Protein 2VLD (pdb70)

Nearest PDB structures (foldseek):
  2vld-assembly1_B  TM=9.983E-01  e=2.803E-45  Pyrococcus abyssi
  5gkh-assembly1_B  TM=4.984E-01  e=5.100E-33  Thermococcus kodakarensis KOD1
  5gkj-assembly1_B  TM=5.461E-01  e=3.350E-30  Thermococcus kodakarensis KOD1
  5gkj-assembly1_A  TM=5.562E-01  e=1.029E-27  Thermococcus kodakarensis KOD1
  1xmx-assembly1_A  TM=6.144E-01  e=3.968E-02  Vibrio cholerae

InterPro domains:
  IPR002793 Endonuclease NucS [MF_00722] (28-238)
  IPR002793 Endonuclease NucS [PTHR38814] (8-244)
  IPR002793 Endonuclease NucS [cd22341] (12-234)
  IPR011856 tRNA endonuclease-like domain superfamily [G3DSA:3.40.1350.10] (121-233)
  IPR048301 Endonuclease NucS, C-terminal domain [PF01939] (126-244)
  IPR048302 Endonuclease NucS, N-terminal PH-like domain [PF21003] (28-120)
  IPR049173 Endonuclease NucS, N-terminal domain superfamily [G3DSA:2.70.180.20] (1-120)

B-factor: mean 67.43, std 13.2, range [32.31, 107.91]

GO terms:
  GO:0005515 protein binding (F, IPI)
  GO:0042802 identical protein binding (F, IPI)

Organism: Pyrococcus abyssi (strain GE5 / 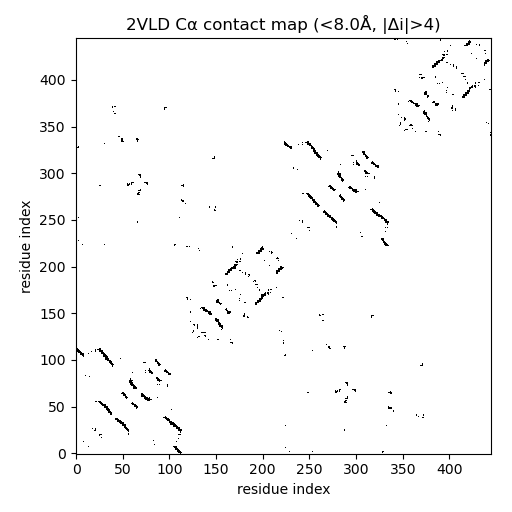Orsay) (NCBI:txid272844)

Secondary structure (DSSP, 8-state):
--EEEESS--HHHHHHHHHHHHHHTPEEEEEEEEEEEEESSSEEEEEEEEEEEEE-TTS-EEEE-SS-SS-SEEE-TT-B---SSB--EE-SSS-EEEEEEEEEEEEEEEE-PPPPP------HHHHH-GGGT-TT-B---SSEEETTEEE---B-TTS-EEEEEE-SS-B-HHHHH--HHHHHHHHHH-S-EEEEEEES-B-HHHHHHHHHHT-EEEE----/-EEEESS--HHHHHHHHHHHHHHTPEEEEEEEEEEEEESSSEEEEEEEEEEEEE-TTS-EEEE-SS-SS-SEEE-TT-B---SSB--EE-SSS-EEEEEEEEEEEEEEEE-PPPPP------HHHHH-GGGT-TT-B---SSEEETTEEE---B-TTS-EEEEEE-SS-B-HHHHH--HHHHHHHHHH-S-EEEEEEES-B-HHHHHHHHHHT-EEEE----

CATH classification: 2.70.180.20 (+1 more: 3.40.1350.10)

Structure (mmCIF, N/CA/C/O backbone):
data_2VLD
#
_entry.id   2VLD
#
_cell.length_a   78.966
_cell.length_b   100.688
_cell.length_c   157.686
_cell.angle_alpha   90.00
_cell.angle_beta   90.00
_cell.angle_gamma   90.00
#
_symmetry.space_group_name_H-M   'C 2 2 21'
#
loop_
_entity.id
_entity.type
_entity.pdbx_description
1 polymer 'Endonuclease NucS'
2 water water
#
loop_
_atom_site.group_PDB
_atom_site.id
_atom_site.type_symbol
_atom_site.label_atom_id
_atom_site.label_alt_id
_atom_site.label_comp_id
_atom_site.label_asym_id
_atom_site.label_entity_id
_atom_site.label_seq_id
_atom_site.pdbx_PDB_ins_code
_atom_site.Cartn_x
_atom_site.Cartn_y
_atom_site.Cartn_z
_atom_site.occupancy
_atom_site.B_iso_or_equiv
_atom_site.auth_seq_id
_atom_site.auth_comp_id
_atom_site.auth_asym_id
_atom_site.auth_atom_id
_atom_site.pdbx_PDB_model_num
ATOM 9 N N . ARG A 1 2 ? 31.036 52.833 38.297 1.00 96.15 2 ARG A N 1
ATOM 10 C CA . ARG A 1 2 ? 31.189 54.006 39.164 1.00 93.45 2 ARG A CA 1
ATOM 11 C C . ARG A 1 2 ? 31.007 53.608 40.632 1.00 90.40 2 ARG A C 1
ATOM 12 O O . ARG A 1 2 ? 31.722 52.717 41.109 1.00 90.56 2 ARG A O 1
ATOM 20 N N . LYS A 1 3 ? 30.071 54.229 41.346 1.00 85.89 3 LYS A N 1
ATOM 21 C CA . LYS A 1 3 ? 29.952 53.954 42.782 1.00 82.86 3 LYS A CA 1
ATOM 22 C C . LYS A 1 3 ? 28.957 52.853 43.137 1.00 81.43 3 LYS A C 1
ATOM 23 O O . LYS A 1 3 ? 29.001 52.302 44.232 1.00 81.29 3 LYS A O 1
ATOM 29 N N . VAL A 1 4 ? 28.083 52.516 42.200 1.00 79.75 4 VAL A N 1
ATOM 30 C CA . VAL A 1 4 ? 27.115 51.451 42.408 1.00 78.36 4 VAL A CA 1
ATOM 31 C C . VAL A 1 4 ? 27.236 50.394 41.313 1.00 77.96 4 VAL A C 1
ATOM 32 O O . VAL A 1 4 ? 27.186 50.711 40.127 1.00 77.90 4 VAL A O 1
ATOM 36 N N . ILE A 1 5 ? 27.419 49.142 41.714 1.00 77.48 5 ILE A N 1
ATOM 37 C CA . ILE A 1 5 ? 27.362 48.029 40.774 1.00 77.16 5 ILE A CA 1
ATOM 38 C C . ILE A 1 5 ? 26.227 47.106 41.184 1.00 77.64 5 ILE A C 1
ATOM 39 O O . ILE A 1 5 ? 26.108 46.738 42.348 1.00 77.73 5 ILE A O 1
ATOM 44 N N . ILE A 1 6 ? 25.388 46.753 40.222 1.00 78.40 6 ILE A N 1
ATOM 45 C CA . ILE A 1 6 ? 24.224 45.928 40.478 1.00 79.52 6 ILE A CA 1
ATOM 46 C C . ILE A 1 6 ? 24.213 44.704 39.572 1.00 80.87 6 ILE A C 1
ATOM 47 O O . ILE A 1 6 ? 24.657 44.766 38.423 1.00 80.95 6 ILE A O 1
ATOM 52 N N . LYS A 1 7 ? 23.714 43.592 40.107 1.00 82.53 7 LYS A N 1
ATOM 53 C CA . LYS A 1 7 ? 23.364 42.439 39.299 1.00 84.30 7 LYS A CA 1
ATOM 54 C C . LYS A 1 7 ? 21.928 42.070 39.670 1.00 85.21 7 LYS A C 1
ATOM 55 O O . LYS A 1 7 ? 21.682 41.592 40.780 1.00 85.12 7 LYS A O 1
ATOM 61 N N . GLU A 1 8 ? 20.984 42.318 38.749 1.00 86.49 8 GLU A N 1
ATOM 62 C CA . GLU A 1 8 ? 19.538 42.185 39.041 1.00 87.88 8 GLU A CA 1
ATOM 63 C C . GLU A 1 8 ? 19.106 40.736 39.270 1.00 87.38 8 GLU A C 1
ATOM 64 O O . GLU A 1 8 ? 17.935 40.449 39.535 1.00 87.72 8 GLU A O 1
ATOM 70 N N . ASN A 1 9 ? 20.073 39.839 39.138 1.00 86.97 9 ASN A N 1
ATOM 71 C CA . ASN A 1 9 ? 20.018 38.488 39.669 1.00 86.51 9 ASN A CA 1
ATOM 72 C C . ASN A 1 9 ? 21.443 37.984 39.541 1.00 86.12 9 ASN A C 1
ATOM 73 O O . ASN A 1 9 ? 22.063 38.176 38.495 1.00 86.37 9 ASN A O 1
ATOM 78 N N . PRO A 1 10 ? 22.018 37.457 40.628 1.00 85.55 10 PRO A N 1
ATOM 79 C CA . PRO A 1 10 ? 23.312 36.798 40.556 1.00 85.36 10 PRO A CA 1
ATOM 80 C C . PRO A 1 10 ? 23.293 35.270 40.715 1.00 85.48 10 PRO A C 1
ATOM 81 O O . PRO A 1 10 ? 22.474 34.722 41.456 1.00 85.25 10 PRO A O 1
ATOM 85 N N . SER A 1 11 ? 24.198 34.595 40.016 1.00 85.95 11 SER A N 1
ATOM 86 C CA . SER A 1 11 ? 24.470 33.194 40.290 1.00 86.56 11 SER A CA 1
ATOM 87 C C . SER A 1 11 ? 25.639 33.147 41.269 1.00 87.07 11 SER A C 1
ATOM 88 O O . SER A 1 11 ? 26.185 34.192 41.629 1.00 86.97 11 SER A O 1
ATOM 91 N N . GLU A 1 12 ? 26.020 31.941 41.689 1.00 87.84 12 GLU A N 1
ATOM 92 C CA . GLU A 1 12 ? 27.139 31.737 42.620 1.00 89.07 12 GLU A CA 1
ATOM 93 C C . GLU A 1 12 ? 28.463 32.261 42.072 1.00 88.67 12 GLU A C 1
ATOM 94 O O . GLU A 1 12 ? 29.255 32.848 42.808 1.00 88.87 12 GLU A O 1
ATOM 100 N N . GLU A 1 13 ? 28.701 32.034 40.782 1.00 88.62 13 GLU A N 1
ATOM 101 C CA . GLU A 1 13 ? 29.831 32.646 40.093 1.00 88.49 13 GLU A CA 1
ATOM 102 C C . GLU A 1 13 ? 29.857 34.154 40.365 1.00 87.56 13 GLU A C 1
ATOM 103 O O . GLU A 1 13 ? 30.872 34.691 40.815 1.00 87.47 13 GLU A O 1
ATOM 109 N N . GLU A 1 14 ? 28.725 34.814 40.113 1.00 86.44 14 GLU A N 1
ATOM 110 C CA . GLU A 1 14 ? 28.590 36.263 40.274 1.00 85.40 14 GLU A CA 1
ATOM 111 C C . GLU A 1 14 ? 28.869 36.755 41.697 1.00 84.21 14 GLU A C 1
ATOM 112 O O . GLU A 1 14 ? 29.717 37.627 41.896 1.00 84.27 14 GLU A O 1
ATOM 118 N N . ILE A 1 15 ? 28.152 36.201 42.674 1.00 82.61 15 ILE A N 1
ATOM 119 C CA . ILE A 1 15 ? 28.289 36.613 44.069 1.00 80.79 15 ILE A CA 1
ATOM 120 C C . ILE A 1 15 ? 29.748 36.628 44.512 1.00 81.13 15 ILE A C 1
ATOM 121 O O . ILE A 1 15 ? 30.216 37.637 45.032 1.00 80.92 15 ILE A O 1
ATOM 126 N N . LYS A 1 16 ? 30.466 35.531 44.285 1.00 81.44 16 LYS A N 1
ATOM 127 C CA . LYS A 1 16 ? 31.878 35.463 44.657 1.00 82.29 16 LYS A CA 1
ATOM 128 C C . LYS A 1 16 ? 32.685 36.571 43.979 1.00 82.30 16 LYS A C 1
ATOM 129 O O . LYS A 1 16 ? 33.509 37.212 44.625 1.00 82.32 16 LYS A O 1
ATOM 135 N N . GLU A 1 17 ? 32.436 36.806 42.691 1.00 82.53 17 GLU A N 1
ATOM 136 C CA . GLU A 1 17 ? 33.089 37.902 41.975 1.00 83.16 17 GLU A CA 1
ATOM 137 C C . GLU A 1 17 ? 32.819 39.216 42.689 1.00 81.55 17 GLU A C 1
ATOM 138 O O . GLU A 1 17 ? 33.735 39.995 42.952 1.00 81.56 17 GLU A O 1
ATOM 144 N N . LEU A 1 18 ? 31.552 39.433 43.020 1.00 80.21 18 LEU A N 1
ATOM 145 C CA . LEU A 1 18 ? 31.102 40.682 43.611 1.00 78.76 18 LEU A CA 1
ATOM 146 C C . LEU A 1 18 ? 31.600 40.904 45.041 1.00 78.35 18 LEU A C 1
ATOM 147 O O . LEU A 1 18 ? 31.942 42.024 45.408 1.00 77.99 18 LEU A O 1
ATOM 152 N N . LEU A 1 19 ? 31.654 39.840 45.835 1.00 78.16 19 LEU A N 1
ATOM 153 C CA . LEU A 1 19 ? 32.189 39.932 47.189 1.00 78.19 19 LEU A CA 1
ATOM 154 C C . LEU A 1 19 ? 33.668 40.301 47.165 1.00 78.96 19 LEU A C 1
ATOM 155 O O . LEU A 1 19 ? 34.092 41.216 47.875 1.00 78.91 19 LEU A O 1
ATOM 160 N N . ASP A 1 20 ? 34.438 39.587 46.339 1.00 80.00 20 ASP A N 1
ATOM 161 C CA . ASP A 1 20 ? 35.867 39.867 46.127 1.00 80.89 20 ASP A CA 1
ATOM 162 C C . ASP A 1 20 ? 36.063 41.274 45.578 1.00 80.81 20 ASP A C 1
ATOM 163 O O . ASP A 1 20 ? 36.943 42.004 46.028 1.00 80.79 20 ASP A O 1
ATOM 168 N N . LEU A 1 21 ? 35.233 41.644 44.607 1.00 80.87 21 LEU A N 1
ATOM 169 C CA . LEU A 1 21 ? 35.252 42.984 44.056 1.00 81.16 21 LEU A CA 1
ATOM 170 C C . LEU A 1 21 ? 35.121 43.974 45.208 1.00 81.09 21 LEU A C 1
ATOM 171 O O . LEU A 1 21 ? 35.894 44.927 45.316 1.00 81.11 21 LEU A O 1
ATOM 176 N N . ALA A 1 22 ? 34.156 43.714 46.083 1.00 81.03 22 ALA A N 1
ATOM 177 C CA . ALA A 1 22 ? 33.908 44.569 47.230 1.00 81.16 22 ALA A CA 1
ATOM 178 C C . ALA A 1 22 ? 35.055 44.561 48.236 1.00 81.36 22 ALA A C 1
ATOM 179 O O . ALA A 1 22 ? 35.408 45.613 48.764 1.00 81.17 22 ALA A O 1
ATOM 181 N N . GLU A 1 23 ? 35.629 43.389 48.505 1.00 81.73 23 GLU A N 1
ATOM 182 C CA . GLU A 1 23 ? 36.761 43.305 49.431 1.00 82.56 23 GLU A CA 1
ATOM 183 C C . GLU A 1 23 ? 37.942 44.082 48.867 1.00 82.37 23 GLU A C 1
ATOM 184 O O . GLU A 1 23 ? 38.617 44.809 49.595 1.00 82.47 23 GLU A O 1
ATOM 190 N N . LYS A 1 24 ? 38.162 43.932 47.562 1.00 82.37 24 LYS A N 1
ATOM 191 C CA . LYS A 1 24 ? 39.270 44.570 46.864 1.00 82.25 24 LYS A CA 1
ATOM 192 C C . LYS A 1 24 ? 39.195 46.082 47.031 1.00 81.26 24 LYS A C 1
ATOM 193 O O . LYS A 1 24 ? 40.132 46.718 47.517 1.00 81.15 24 LYS A O 1
ATOM 199 N N . HIS A 1 25 ? 38.060 46.648 46.647 1.00 80.03 25 HIS A N 1
ATOM 200 C CA . HIS A 1 25 ? 37.929 48.090 46.599 1.00 79.00 25 HIS A CA 1
ATOM 201 C C . HIS A 1 25 ? 37.395 48.688 47.904 1.00 77.13 25 HIS A C 1
ATOM 202 O O . HIS A 1 25 ? 37.327 49.906 48.058 1.00 76.95 25 HIS A O 1
ATOM 209 N N . GLY A 1 26 ? 37.047 47.822 48.853 1.00 74.99 26 GLY A N 1
ATOM 210 C CA . GLY A 1 26 ? 36.540 48.256 50.149 1.00 71.86 26 GLY A CA 1
ATOM 211 C C . GLY A 1 26 ? 35.135 48.828 50.076 1.00 69.53 26 GLY A C 1
ATOM 212 O O . GLY A 1 26 ? 34.843 49.850 50.693 1.00 69.30 26 GLY A O 1
ATOM 213 N N . GLY A 1 27 ? 34.263 48.173 49.319 1.00 67.31 27 GLY A N 1
ATOM 214 C CA . GLY A 1 27 ? 32.880 48.621 49.194 1.00 64.71 27 GLY A CA 1
ATOM 215 C C . GLY A 1 27 ? 31.927 47.924 50.145 1.00 62.77 27 GLY A C 1
ATOM 216 O O . GLY A 1 27 ? 32.300 46.973 50.835 1.00 62.63 27 GLY A O 1
ATOM 217 N N . VAL A 1 28 ? 30.691 48.417 50.182 1.00 61.02 28 VAL A N 1
ATOM 218 C CA . VAL A 1 28 ? 29.618 47.832 50.989 1.00 58.64 28 VAL A CA 1
ATOM 219 C C . VAL A 1 28 ? 28.781 46.931 50.090 1.00 58.05 28 VAL A C 1
ATOM 220 O O . VAL A 1 28 ? 28.355 47.356 49.003 1.00 57.87 28 VAL A O 1
ATOM 224 N N . VAL A 1 29 ? 28.568 45.688 50.541 1.00 56.77 29 VAL A N 1
ATOM 225 C CA . VAL A 1 29 ? 27.664 44.744 49.869 1.00 55.58 29 VAL A CA 1
ATOM 226 C C . VAL A 1 29 ? 26.275 44.817 50.494 1.00 55.09 29 VAL A C 1
ATOM 227 O O . VAL A 1 29 ? 26.143 44.736 51.716 1.00 54.99 29 VAL A O 1
ATOM 231 N N . THR A 1 30 ? 25.251 44.985 49.660 1.00 54.56 30 THR A N 1
ATOM 232 C CA . THR A 1 30 ? 23.864 44.905 50.115 1.00 53.87 30 THR A CA 1
ATOM 233 C C . THR A 1 30 ? 23.119 43.890 49.255 1.00 54.33 30 THR A C 1
ATOM 234 O O . THR A 1 30 ? 22.945 44.093 48.048 1.00 54.81 30 THR A O 1
ATOM 238 N N . ILE A 1 31 ? 22.682 42.798 49.875 1.00 54.15 31 ILE A N 1
ATOM 239 C CA . ILE A 1 31 ? 21.961 41.764 49.167 1.00 53.79 31 ILE A CA 1
ATOM 240 C C . ILE A 1 31 ? 20.488 41.823 49.556 1.00 54.45 31 ILE A C 1
ATOM 241 O O . ILE A 1 31 ? 20.139 41.935 50.736 1.00 54.76 31 ILE A O 1
ATOM 246 N N . PHE A 1 32 ? 19.625 41.772 48.553 1.00 54.98 32 PHE A N 1
ATOM 247 C CA . PHE A 1 32 ? 18.210 41.514 48.762 1.00 55.34 32 PHE A CA 1
ATOM 248 C C . PHE A 1 32 ? 17.973 40.068 48.355 1.00 55.66 32 PHE A C 1
ATOM 249 O O . PHE A 1 32 ? 18.280 39.677 47.224 1.00 55.33 32 PHE A O 1
ATOM 257 N N . ALA A 1 33 ? 17.446 39.271 49.278 1.00 56.21 33 ALA A N 1
ATOM 258 C CA . ALA A 1 33 ? 17.338 37.831 49.052 1.00 57.06 33 ALA A CA 1
ATOM 259 C C . ALA A 1 33 ? 16.307 37.152 49.929 1.00 57.74 33 ALA A C 1
ATOM 260 O O . ALA A 1 33 ? 16.148 37.492 51.101 1.00 57.72 33 ALA A O 1
ATOM 262 N N . ARG A 1 34 ? 15.604 36.184 49.343 1.00 58.88 34 ARG A N 1
ATOM 263 C CA . ARG A 1 34 ? 14.876 35.192 50.124 1.00 59.97 34 ARG A CA 1
ATOM 264 C C . ARG A 1 34 ? 15.956 34.245 50.598 1.00 59.08 34 ARG A C 1
ATOM 265 O O . ARG A 1 34 ? 16.860 33.879 49.837 1.00 59.36 34 ARG A O 1
ATOM 273 N N . CYS A 1 35 ? 15.888 33.883 51.869 1.00 58.40 35 CYS A N 1
ATOM 274 C CA . CYS A 1 35 ? 16.990 33.199 52.517 1.00 57.60 35 CYS A CA 1
ATOM 275 C C . CYS A 1 35 ? 16.482 32.651 53.808 1.00 57.10 35 CYS A C 1
ATOM 276 O O . CYS A 1 35 ? 15.329 32.880 54.173 1.00 56.75 35 CYS A O 1
ATOM 279 N N . LYS A 1 36 ? 17.346 31.929 54.506 1.00 56.66 36 LYS A N 1
ATOM 280 C CA . LYS A 1 36 ? 17.119 31.684 55.918 1.00 56.65 36 LYS A CA 1
ATOM 281 C C . LYS A 1 36 ? 18.383 31.949 56.717 1.00 55.42 36 LYS A C 1
ATOM 282 O O . LYS A 1 36 ? 19.467 32.106 56.147 1.00 55.98 36 LYS A O 1
ATOM 288 N N . VAL A 1 37 ? 18.221 32.065 58.030 1.00 53.72 37 VAL A N 1
ATOM 289 C CA . VAL A 1 37 ? 19.296 32.526 58.888 1.00 52.07 37 VAL A CA 1
ATOM 290 C C . VAL A 1 37 ? 19.522 31.493 59.962 1.00 51.87 37 VAL A C 1
ATOM 291 O O . VAL A 1 37 ? 18.563 30.975 60.539 1.00 51.61 37 VAL A O 1
ATOM 295 N N . HIS A 1 38 ? 20.793 31.210 60.210 1.00 51.52 38 HIS A N 1
ATOM 296 C CA . HIS A 1 38 ? 21.216 30.299 61.253 1.00 52.05 38 HIS A CA 1
ATOM 297 C C . HIS A 1 38 ? 22.269 31.010 62.087 1.00 52.53 38 HIS A C 1
ATOM 298 O O . HIS A 1 38 ? 23.234 31.560 61.534 1.00 52.93 38 HIS A O 1
ATOM 305 N N . TYR A 1 39 ? 22.082 30.986 63.405 1.00 52.69 39 TYR A N 1
ATOM 306 C CA . TYR A 1 39 ? 22.987 31.633 64.327 1.00 52.92 39 TYR A CA 1
ATOM 307 C C . TYR A 1 39 ? 23.460 30.646 65.363 1.00 54.28 39 TYR A C 1
ATOM 308 O O . TYR A 1 39 ? 22.680 29.848 65.878 1.00 54.17 39 TYR A O 1
ATOM 317 N N . GLU A 1 40 ? 24.748 30.714 65.661 1.00 56.20 40 GLU A N 1
ATOM 318 C CA . GLU A 1 40 ? 25.335 30.005 66.775 1.00 58.48 40 GLU A CA 1
ATOM 319 C C . GLU A 1 40 ? 26.238 30.993 67.495 1.00 60.34 40 GLU A C 1
ATOM 320 O O . GLU A 1 40 ? 27.211 31.478 66.918 1.00 60.81 40 GLU A O 1
ATOM 326 N N . GLY A 1 41 ? 25.919 31.291 68.749 1.00 62.49 41 GLY A N 1
ATOM 327 C CA . GLY A 1 41 ? 26.730 32.195 69.558 1.00 65.50 41 GLY A CA 1
ATOM 328 C C . GLY A 1 41 ? 26.704 31.696 70.976 1.00 67.65 41 GLY A C 1
ATOM 329 O O . GLY A 1 41 ? 27.283 30.649 71.273 1.00 68.18 41 GLY A O 1
ATOM 330 N N . ARG A 1 42 ? 26.030 32.425 71.861 1.00 69.47 42 ARG A N 1
ATOM 331 C CA . ARG A 1 42 ? 25.809 31.892 73.198 1.00 71.07 42 ARG A CA 1
ATOM 332 C C . ARG A 1 42 ? 24.849 30.703 73.108 1.00 70.42 42 ARG A C 1
ATOM 333 O O . ARG A 1 42 ? 25.081 29.649 73.734 1.00 70.84 42 ARG A O 1
ATOM 341 N N . ALA A 1 43 ? 23.789 30.885 72.315 1.00 69.24 43 ALA A N 1
ATOM 342 C CA . ALA A 1 43 ? 22.834 29.820 72.017 1.00 67.69 43 ALA A CA 1
ATOM 343 C C . ALA A 1 43 ? 22.655 29.644 70.509 1.00 66.32 43 ALA A C 1
ATOM 344 O O . ALA A 1 43 ? 23.340 30.288 69.720 1.00 66.25 43 ALA A O 1
ATOM 346 N N . LYS A 1 44 ? 21.715 28.788 70.126 1.00 64.54 44 LYS A N 1
ATOM 347 C CA . LYS A 1 44 ? 21.593 28.322 68.761 1.00 62.94 44 LYS A CA 1
ATOM 348 C C . LYS A 1 44 ? 20.176 28.565 68.247 1.00 62.43 44 LYS A C 1
ATOM 349 O O . LYS A 1 44 ? 19.216 27.993 68.750 1.00 62.18 44 LYS A O 1
ATOM 355 N N . SER A 1 45 ? 20.050 29.417 67.239 1.00 62.20 45 SER A N 1
ATOM 356 C CA . SER A 1 45 ? 18.746 29.717 66.667 1.00 62.26 45 SER A CA 1
ATOM 357 C C . SER A 1 45 ? 18.776 29.726 65.143 1.00 62.77 45 SER A C 1
ATOM 358 O O . SER A 1 45 ? 19.858 29.736 64.523 1.00 62.07 45 SER A O 1
ATOM 361 N N . GLU A 1 46 ? 17.574 29.710 64.565 1.00 63.60 46 GLU A N 1
ATOM 362 C CA . GLU A 1 46 ? 17.366 29.870 63.133 1.00 65.78 46 GLU A CA 1
ATOM 363 C C . GLU A 1 46 ? 16.129 30.710 62.853 1.00 64.13 46 GLU A C 1
ATOM 364 O O . GLU A 1 46 ? 15.275 30.879 63.717 1.00 64.06 46 GLU A O 1
ATOM 370 N N . LEU A 1 47 ? 16.048 31.256 61.651 1.00 63.52 47 LEU A N 1
ATOM 371 C CA . LEU A 1 47 ? 14.817 31.883 61.203 1.00 62.90 47 LEU A CA 1
ATOM 372 C C . LEU A 1 47 ? 14.495 31.276 59.857 1.00 63.43 47 LEU A C 1
ATOM 373 O O . LEU A 1 47 ? 15.404 31.056 59.052 1.00 63.14 47 LEU A O 1
ATOM 378 N N . GLY A 1 48 ? 13.210 31.006 59.625 1.00 64.04 48 GLY A N 1
ATOM 379 C CA . GLY A 1 48 ? 12.747 30.358 58.398 1.00 65.20 48 GLY A CA 1
ATOM 380 C C . GLY A 1 48 ? 12.960 31.199 57.153 1.00 66.20 48 GLY A C 1
ATOM 381 O O . GLY A 1 48 ? 13.542 32.292 57.212 1.00 66.13 48 GLY A O 1
ATOM 382 N N . GLU A 1 49 ? 12.488 30.696 56.016 1.00 66.95 49 GLU A N 1
ATOM 383 C CA . GLU A 1 49 ? 12.658 31.434 54.776 1.00 68.53 49 GLU A CA 1
ATOM 384 C C . GLU A 1 49 ? 11.838 32.723 54.766 1.00 66.85 49 GLU A C 1
ATOM 385 O O . GLU A 1 49 ? 10.713 32.760 55.260 1.00 67.02 49 GLU A O 1
ATOM 391 N N . GLY A 1 50 ? 12.426 33.783 54.230 1.00 65.57 50 GLY A N 1
ATOM 392 C CA . GLY A 1 50 ? 11.764 35.071 54.178 1.00 63.95 50 GLY A CA 1
ATOM 393 C C . GLY A 1 50 ? 12.613 36.074 53.442 1.00 62.82 50 GLY A C 1
ATOM 394 O O . GLY A 1 50 ? 13.788 35.826 53.173 1.00 62.93 50 GLY A O 1
ATOM 395 N N . ASP A 1 51 ? 12.025 37.217 53.114 1.00 61.59 51 ASP A N 1
ATOM 396 C CA . ASP A 1 51 ? 12.761 38.248 52.392 1.00 60.43 51 ASP A CA 1
ATOM 397 C C . ASP A 1 51 ? 13.525 39.159 53.364 1.00 58.58 51 ASP A C 1
ATOM 398 O O . ASP A 1 51 ? 12.946 39.737 54.287 1.00 58.45 51 ASP A O 1
ATOM 403 N N . ARG A 1 52 ? 14.831 39.262 53.157 1.00 56.13 52 ARG A N 1
ATOM 404 C CA . ARG A 1 52 ? 15.690 40.014 54.051 1.00 53.86 52 ARG A CA 1
ATOM 405 C C . ARG A 1 52 ? 16.688 40.862 53.270 1.00 52.90 52 ARG A C 1
ATOM 406 O O . ARG A 1 52 ? 16.933 40.608 52.084 1.00 52.60 52 ARG A O 1
ATOM 414 N N . ILE A 1 53 ? 17.229 41.880 53.937 1.00 51.40 53 ILE A N 1
ATOM 415 C CA . ILE A 1 53 ? 18.276 42.728 53.384 1.00 50.29 53 ILE A CA 1
ATOM 416 C C . ILE A 1 53 ? 19.518 42.510 54.233 1.00 50.20 53 ILE A C 1
ATOM 417 O O . ILE A 1 53 ? 19.441 42.571 55.465 1.00 50.34 53 ILE A O 1
ATOM 422 N N . ILE A 1 54 ? 20.645 42.260 53.580 1.00 49.41 54 ILE A N 1
ATOM 423 C CA . ILE A 1 54 ? 21.861 41.866 54.262 1.00 49.25 54 ILE A CA 1
ATOM 424 C C . ILE A 1 54 ? 22.968 42.842 53.879 1.00 49.83 54 ILE A C 1
ATOM 425 O O . ILE A 1 54 ? 23.266 43.008 52.680 1.00 50.10 54 ILE A O 1
ATOM 430 N N . ILE A 1 55 ? 23.593 43.460 54.884 1.00 49.80 55 ILE A N 1
ATOM 431 C CA . ILE A 1 55 ? 24.576 44.513 54.664 1.00 49.71 55 ILE A CA 1
ATOM 432 C C . ILE A 1 55 ? 25.939 44.072 55.198 1.00 50.48 55 ILE A C 1
ATOM 433 O O . ILE A 1 55 ? 26.066 43.688 56.358 1.00 51.11 55 ILE A O 1
ATOM 438 N N . ILE A 1 56 ? 26.947 44.101 54.339 1.00 50.70 56 ILE A N 1
ATOM 439 C CA . ILE A 1 56 ? 28.272 43.671 54.719 1.00 51.00 56 ILE A CA 1
ATOM 440 C C . ILE A 1 56 ? 29.192 44.857 54.493 1.00 52.27 56 ILE A C 1
ATOM 441 O O . ILE A 1 56 ? 29.344 45.346 53.369 1.00 52.40 56 ILE A O 1
ATOM 446 N N . LYS A 1 57 ? 29.790 45.335 55.571 1.00 53.36 57 LYS A N 1
ATOM 447 C CA . LYS A 1 57 ? 30.654 46.494 55.495 1.00 54.37 57 LYS A CA 1
ATOM 448 C C . LYS A 1 57 ? 32.099 46.061 55.484 1.00 55.82 57 LYS A C 1
ATOM 449 O O . LYS A 1 57 ? 32.432 45.002 56.023 1.00 56.26 57 LYS A O 1
ATOM 455 N N . PRO A 1 58 ? 32.969 46.890 54.882 1.00 56.91 58 PRO A N 1
ATOM 456 C CA . PRO A 1 58 ? 34.399 46.615 54.728 1.00 57.10 58 PRO A CA 1
ATOM 457 C C . PRO A 1 58 ? 35.099 46.208 56.031 1.00 56.92 58 PRO A C 1
ATOM 458 O O . PRO A 1 58 ? 35.983 45.349 56.012 1.00 57.75 58 PRO A O 1
ATOM 462 N N . ASP A 1 59 ? 34.706 46.807 57.150 1.00 55.86 59 ASP A N 1
ATOM 463 C CA . ASP A 1 59 ? 35.323 46.494 58.428 1.00 54.52 59 ASP A CA 1
ATOM 464 C C . ASP A 1 59 ? 34.759 45.247 59.092 1.00 54.55 59 ASP A C 1
ATOM 465 O O . ASP A 1 59 ? 35.138 44.923 60.221 1.00 54.76 59 ASP A O 1
ATOM 470 N N . GLY A 1 60 ? 33.848 44.558 58.405 1.00 54.23 60 GLY A N 1
ATOM 471 C CA . GLY A 1 60 ? 33.310 43.284 58.897 1.00 53.35 60 GLY A CA 1
ATOM 472 C C . GLY A 1 60 ? 31.928 43.369 59.529 1.00 52.82 60 GLY A C 1
ATOM 473 O O . GLY A 1 60 ? 31.353 42.354 59.911 1.00 53.39 60 GLY A O 1
ATOM 474 N N . SER A 1 61 ? 31.397 44.577 59.658 1.00 51.48 61 SER A N 1
ATOM 475 C CA . SER A 1 61 ? 30.028 44.761 60.134 1.00 49.71 61 SER A CA 1
ATOM 476 C C . SER A 1 61 ? 29.067 43.999 59.231 1.00 48.96 61 SER A C 1
ATOM 477 O O . SER A 1 61 ? 29.126 44.129 58.013 1.00 49.22 61 SER A O 1
ATOM 480 N N . PHE A 1 62 ? 28.174 43.220 59.825 1.00 47.66 62 PHE A N 1
ATOM 481 C CA . PHE A 1 62 ? 27.279 42.363 59.067 1.00 46.53 62 PHE A CA 1
ATOM 482 C C . PHE A 1 62 ? 25.899 42.539 59.691 1.00 46.09 62 PHE A C 1
ATOM 483 O O . PHE A 1 62 ? 25.783 42.415 60.913 1.00 46.73 62 PHE A O 1
ATOM 491 N N . LEU A 1 63 ? 24.879 42.859 58.890 1.00 44.23 63 LEU A N 1
ATOM 492 C CA . LEU A 1 63 ? 23.572 43.175 59.421 1.00 44.07 63 LEU A CA 1
ATOM 493 C C . LEU A 1 63 ? 22.509 42.483 58.605 1.00 44.01 63 LEU A C 1
ATOM 494 O O . LEU A 1 63 ? 22.591 42.453 57.371 1.00 44.56 63 LEU A O 1
ATOM 499 N N . ILE A 1 64 ? 21.505 41.949 59.279 1.00 43.22 64 ILE A N 1
ATOM 500 C CA . ILE A 1 64 ? 20.427 41.285 58.594 1.00 44.02 64 ILE A CA 1
ATOM 501 C C . ILE A 1 64 ? 19.102 41.957 58.971 1.00 44.70 64 ILE A C 1
ATOM 502 O O . ILE A 1 64 ? 18.697 41.992 60.155 1.00 44.86 64 ILE A O 1
ATOM 507 N N . HIS A 1 65 ? 18.441 42.520 57.973 1.00 45.14 65 HIS A N 1
ATOM 508 C CA . HIS A 1 65 ? 17.184 43.220 58.231 1.00 45.70 65 HIS A CA 1
ATOM 509 C C . HIS A 1 65 ? 16.072 42.488 57.570 1.00 46.79 65 HIS A C 1
ATOM 510 O O . HIS A 1 65 ? 16.208 42.048 56.424 1.00 47.15 65 HIS A O 1
ATOM 517 N N . GLN A 1 66 ? 14.968 42.337 58.283 1.00 48.27 66 GLN A N 1
ATOM 518 C CA . GLN A 1 66 ? 13.760 42.014 57.578 1.00 49.52 66 GLN A CA 1
ATOM 519 C C . GLN A 1 66 ? 12.939 43.299 57.527 1.00 50.67 66 GLN A C 1
ATOM 520 O O . GLN A 1 66 ? 13.462 44.391 57.811 1.00 50.38 66 GLN A O 1
ATOM 526 N N . ASN A 1 67 ? 11.674 43.199 57.143 1.00 52.05 67 ASN A N 1
ATOM 527 C CA . ASN A 1 67 ? 11.013 44.375 56.616 1.00 53.16 67 ASN A CA 1
ATOM 528 C C . ASN A 1 67 ? 10.280 45.215 57.651 1.00 54.67 67 ASN A C 1
ATOM 529 O O . ASN A 1 67 ? 9.440 46.055 57.296 1.00 54.83 67 ASN A O 1
ATOM 534 N N . LYS A 1 68 ? 10.601 45.021 58.926 1.00 56.02 68 LYS A N 1
ATOM 535 C CA . LYS A 1 68 ? 9.752 45.639 59.933 1.00 58.07 68 LYS A CA 1
ATOM 536 C C . LYS A 1 68 ? 10.369 46.479 61.062 1.00 57.78 68 LYS A C 1
ATOM 537 O O . LYS A 1 68 ? 9.919 47.591 61.316 1.00 59.32 68 LYS A O 1
ATOM 543 N N . LYS A 1 69 ? 11.358 46.033 61.790 1.00 56.51 69 LYS A N 1
ATOM 544 C CA . LYS A 1 69 ? 11.656 46.964 62.869 1.00 55.00 69 LYS A CA 1
ATOM 545 C C . LYS A 1 69 ? 12.908 47.816 62.598 1.00 53.53 69 LYS A C 1
ATOM 546 O O . LYS A 1 69 ? 13.444 47.829 61.493 1.00 52.78 69 LYS A O 1
ATOM 552 N N . ARG A 1 70 ? 13.323 48.577 63.595 1.00 51.66 70 ARG A N 1
ATOM 553 C CA . ARG A 1 70 ? 14.464 49.423 63.467 1.00 50.15 70 ARG A CA 1
ATOM 554 C C . ARG A 1 70 ? 15.750 48.557 63.564 1.00 48.72 70 ARG A C 1
ATOM 555 O O . ARG A 1 70 ? 16.633 48.636 62.719 1.00 46.92 70 ARG A O 1
ATOM 563 N N . GLU A 1 71 ? 15.784 47.688 64.564 1.00 47.35 71 GLU A N 1
ATOM 564 C CA . GLU A 1 71 ? 16.891 46.797 64.810 1.00 46.82 71 GLU A CA 1
ATOM 565 C C . GLU A 1 71 ? 17.025 45.737 63.723 1.00 45.70 71 GLU A C 1
ATOM 566 O O . GLU A 1 71 ? 16.027 45.260 63.159 1.00 46.28 71 GLU A O 1
ATOM 572 N N . PRO A 1 72 ? 18.271 45.382 63.384 1.00 44.41 72 PRO A N 1
ATOM 573 C CA . PRO A 1 72 ? 18.442 44.199 62.556 1.00 43.80 72 PRO A CA 1
ATOM 574 C C . PRO A 1 72 ? 18.002 42.946 63.317 1.00 43.64 72 PRO A C 1
ATOM 575 O O . PRO A 1 72 ? 17.940 42.934 64.547 1.00 42.94 72 PRO A O 1
ATOM 579 N N . VAL A 1 73 ? 17.746 41.886 62.582 1.00 43.82 73 VAL A N 1
ATOM 580 C CA . VAL A 1 73 ? 17.239 40.693 63.180 1.00 44.96 73 VAL A CA 1
ATOM 581 C C . VAL A 1 73 ? 18.390 39.872 63.760 1.00 45.96 73 VAL A C 1
ATOM 582 O O . VAL A 1 73 ? 18.228 39.151 64.744 1.00 46.05 73 VAL A O 1
ATOM 586 N N . ASN A 1 74 ? 19.571 40.043 63.163 1.00 47.68 74 ASN A N 1
ATOM 587 C CA . ASN A 1 74 ? 20.817 39.450 63.602 1.00 48.51 74 ASN A CA 1
ATOM 588 C C . ASN A 1 74 ? 21.896 40.378 63.039 1.00 49.77 74 ASN A C 1
ATOM 589 O O . ASN A 1 74 ? 21.656 41.043 62.016 1.00 50.02 74 ASN A O 1
ATOM 594 N N . TRP A 1 75 ? 23.063 40.422 63.688 1.00 50.52 75 TRP A N 1
ATOM 595 C CA . TRP A 1 75 ? 24.116 41.350 63.338 1.00 51.76 75 TRP A CA 1
ATOM 596 C C . TRP A 1 75 ? 25.497 40.823 63.821 1.00 50.98 75 TRP A C 1
ATOM 597 O O . TRP A 1 75 ? 25.577 39.946 64.699 1.00 50.71 75 TRP A O 1
ATOM 608 N N . GLN A 1 76 ? 26.573 41.376 63.281 1.00 49.38 76 GLN A N 1
ATOM 609 C CA . GLN A 1 76 ? 27.913 40.976 63.739 1.00 49.76 76 GLN A CA 1
ATOM 610 C C . GLN A 1 76 ? 28.898 42.145 63.675 1.00 48.97 76 GLN A C 1
ATOM 611 O O . GLN A 1 76 ? 28.939 42.863 62.668 1.00 49.18 76 GLN A O 1
ATOM 617 N N . PRO A 1 77 ? 29.694 42.331 64.735 1.00 48.70 77 PRO A N 1
ATOM 618 C CA . PRO A 1 77 ? 30.502 43.545 64.924 1.00 49.00 77 PRO A CA 1
ATOM 619 C C . PRO A 1 77 ? 31.629 43.706 63.906 1.00 49.75 77 PRO A C 1
ATOM 620 O O . PRO A 1 77 ? 31.967 42.745 63.220 1.00 49.33 77 PRO A O 1
ATOM 624 N N . PRO A 1 78 ? 32.202 44.926 63.792 1.00 50.96 78 PRO A N 1
ATOM 625 C CA . PRO A 1 78 ? 33.438 45.045 63.002 1.00 51.94 78 PRO A CA 1
ATOM 626 C C . PRO A 1 78 ? 34.473 44.017 63.460 1.00 52.85 78 PRO A C 1
ATOM 627 O O . PRO A 1 78 ? 34.622 43.777 64.651 1.00 52.34 78 PRO A O 1
ATOM 631 N N . GLY A 1 79 ? 35.129 43.380 62.505 1.00 54.65 79 GLY A N 1
ATOM 632 C CA . GLY A 1 79 ? 36.209 42.459 62.812 1.00 57.42 79 GLY A CA 1
ATOM 633 C C . GLY A 1 79 ? 35.834 41.002 62.627 1.00 58.98 79 GLY A C 1
ATOM 634 O O . GLY A 1 79 ? 36.626 40.106 62.954 1.00 59.81 79 GLY A O 1
ATOM 635 N N . SER A 1 80 ? 34.638 40.766 62.102 1.00 59.78 80 SER A N 1
ATOM 636 C CA . SER A 1 80 ? 34.153 39.425 61.813 1.00 60.78 80 SER A CA 1
ATOM 637 C C . SER A 1 80 ? 34.477 39.116 60.364 1.00 61.93 80 SER A C 1
ATOM 638 O O . SER A 1 80 ? 34.424 39.999 59.518 1.00 62.41 80 SER A O 1
ATOM 641 N N . LYS A 1 81 ? 34.789 37.857 60.077 1.00 63.58 81 LYS A N 1
ATOM 642 C CA . LYS A 1 81 ? 35.311 37.452 58.762 1.00 64.97 81 LYS A CA 1
ATOM 643 C C . LYS A 1 81 ? 34.200 36.843 57.895 1.00 65.11 81 LYS A C 1
ATOM 644 O O . LYS A 1 81 ? 33.364 36.092 58.394 1.00 64.81 81 LYS A O 1
ATOM 650 N N . VAL A 1 82 ? 34.203 37.183 56.606 1.00 65.92 82 VAL A N 1
ATOM 651 C CA . VAL A 1 82 ? 33.145 36.787 55.678 1.00 66.95 82 VAL A CA 1
ATOM 652 C C . VAL A 1 82 ? 33.581 35.691 54.707 1.00 68.02 82 VAL A C 1
ATOM 653 O O . VAL A 1 82 ? 34.702 35.714 54.196 1.00 68.63 82 VAL A O 1
ATOM 657 N N . THR A 1 83 ? 32.669 34.760 54.436 1.00 69.15 83 THR A N 1
ATOM 658 C CA . THR A 1 83 ? 32.949 33.540 53.695 1.00 70.35 83 THR A CA 1
ATOM 659 C C . THR A 1 83 ? 31.745 33.176 52.832 1.00 71.43 83 THR A C 1
ATOM 660 O O . THR A 1 83 ? 30.616 33.423 53.238 1.00 71.66 83 THR A O 1
ATOM 664 N N . PHE A 1 84 ? 31.979 32.596 51.652 1.00 72.84 84 PHE A N 1
ATOM 665 C CA . PHE A 1 84 ? 30.884 32.218 50.746 1.00 74.16 84 PHE A CA 1
ATOM 666 C C . PHE A 1 84 ? 31.004 30.807 50.130 1.00 75.46 84 PHE A C 1
ATOM 667 O O . PHE A 1 84 ? 32.094 30.404 49.722 1.00 75.75 84 PHE A O 1
ATOM 675 N N . LYS A 1 85 ? 29.870 30.087 50.059 1.00 76.81 85 LYS A N 1
ATOM 676 C CA . LYS A 1 85 ? 29.778 28.704 49.527 1.00 77.74 85 LYS A CA 1
ATOM 677 C C . LYS A 1 85 ? 28.332 28.241 49.169 1.00 77.78 85 LYS A C 1
ATOM 678 O O . LYS A 1 85 ? 28.037 27.040 49.195 1.00 78.07 85 LYS A O 1
ATOM 684 N N . GLU A 1 86 ? 27.458 29.186 48.798 1.00 77.57 86 GLU A N 1
ATOM 685 C CA . GLU A 1 86 ? 25.976 29.008 48.751 1.00 77.00 86 GLU A CA 1
ATOM 686 C C . GLU A 1 86 ? 25.310 29.616 50.016 1.00 75.28 86 GLU A C 1
ATOM 687 O O . GLU A 1 86 ? 24.090 29.827 50.095 1.00 74.93 86 GLU A O 1
ATOM 693 N N . ASN A 1 87 ? 26.146 29.903 51.001 1.00 73.08 87 ASN A N 1
ATOM 694 C CA . ASN A 1 87 ? 25.740 30.675 52.144 1.00 70.89 87 ASN A CA 1
ATOM 695 C C . ASN A 1 87 ? 26.769 31.785 52.336 1.00 69.21 87 ASN A C 1
ATOM 696 O O . ASN A 1 87 ? 27.930 31.630 51.946 1.00 69.05 87 ASN A O 1
ATOM 701 N N . SER A 1 88 ? 26.347 32.915 52.885 1.00 66.98 88 SER A N 1
ATOM 702 C CA . SER A 1 88 ? 27.310 33.866 53.407 1.00 65.04 88 SER A CA 1
ATOM 703 C C . SER A 1 88 ? 27.381 33.589 54.901 1.00 64.04 88 SER A C 1
ATOM 704 O O . SER A 1 88 ? 26.340 33.508 55.566 1.00 63.61 88 SER A O 1
ATOM 715 N N . ILE A 1 90 ? 29.349 34.913 58.510 1.00 59.55 90 ILE A N 1
ATOM 716 C CA . ILE A 1 90 ? 30.246 35.794 59.221 1.00 58.78 90 ILE A CA 1
ATOM 717 C C . ILE A 1 90 ? 30.543 35.149 60.564 1.00 58.92 90 ILE A C 1
ATOM 718 O O . ILE A 1 90 ? 29.629 34.875 61.352 1.00 58.50 90 ILE A O 1
ATOM 723 N N . SER A 1 91 ? 31.817 34.835 60.772 1.00 59.50 91 SER A N 1
ATOM 724 C CA . SER A 1 91 ? 32.269 34.218 62.003 1.00 61.00 91 SER A CA 1
ATOM 725 C C . SER A 1 91 ? 33.154 35.183 62.755 1.00 63.21 91 SER A C 1
ATOM 726 O O . SER A 1 91 ? 34.090 35.763 62.196 1.00 63.17 91 SER A O 1
ATOM 729 N N . ILE A 1 92 ? 32.839 35.360 64.028 1.00 66.39 92 ILE A N 1
ATOM 730 C CA . ILE A 1 92 ? 33.748 35.992 64.953 1.00 69.68 92 ILE A CA 1
ATOM 731 C C . ILE A 1 92 ? 34.219 34.866 65.876 1.00 72.30 92 ILE A C 1
ATOM 732 O O . ILE A 1 92 ? 33.484 34.376 66.722 1.00 72.72 92 ILE A O 1
ATOM 737 N N . ARG A 1 93 ? 35.425 34.381 65.644 1.00 75.94 93 ARG A N 1
ATOM 738 C CA . ARG A 1 93 ? 36.062 33.556 66.658 1.00 79.65 93 ARG A CA 1
ATOM 739 C C . ARG A 1 93 ? 36.975 34.445 67.460 1.00 81.83 93 ARG A C 1
ATOM 740 O O . ARG A 1 93 ? 38.068 34.032 67.863 1.00 82.54 93 ARG A O 1
ATOM 748 N N . ARG A 1 94 ? 36.518 35.679 67.676 1.00 84.31 94 ARG A N 1
ATOM 749 C CA . ARG A 1 94 ? 37.268 36.642 68.469 1.00 86.53 94 ARG A CA 1
ATOM 750 C C . ARG A 1 94 ? 36.904 36.535 69.957 1.00 86.75 94 ARG A C 1
ATOM 751 O O . ARG A 1 94 ? 36.545 37.510 70.627 1.00 87.10 94 ARG A O 1
ATOM 759 N N . ARG A 1 95 ? 36.982 35.290 70.423 1.00 86.72 95 ARG A N 1
ATOM 760 C CA . ARG A 1 95 ? 37.096 34.906 71.834 1.00 86.45 95 ARG A CA 1
ATOM 761 C C . ARG A 1 95 ? 35.825 34.609 72.637 1.00 84.57 95 ARG A C 1
ATOM 762 O O . ARG A 1 95 ? 35.908 33.988 73.717 1.00 85.36 95 ARG A O 1
ATOM 770 N N . PRO A 1 96 ? 34.670 35.107 72.172 1.00 81.92 96 PRO A N 1
ATOM 771 C CA . PRO A 1 96 ? 33.592 34.150 72.047 1.00 79.42 96 PRO A CA 1
ATOM 772 C C . PRO A 1 96 ? 33.657 33.608 70.617 1.00 76.56 96 PRO A C 1
ATOM 773 O O . PRO A 1 96 ? 34.354 34.185 69.776 1.00 76.69 96 PRO A O 1
ATOM 777 N N . TYR A 1 97 ? 32.984 32.493 70.355 1.00 72.78 97 TYR A N 1
ATOM 778 C CA . TYR A 1 97 ? 32.801 32.012 68.995 1.00 68.84 97 TYR A CA 1
ATOM 779 C C . TYR A 1 97 ? 31.388 32.354 68.579 1.00 67.81 97 TYR A C 1
ATOM 780 O O . TYR A 1 97 ? 30.447 32.125 69.331 1.00 68.01 97 TYR A O 1
ATOM 789 N N . GLU A 1 98 ? 31.237 32.902 67.380 1.00 66.18 98 GLU A N 1
ATOM 790 C CA . GLU A 1 98 ? 29.926 33.253 66.867 1.00 64.57 98 GLU A CA 1
ATOM 791 C C . GLU A 1 98 ? 29.827 33.020 65.376 1.00 62.59 98 GLU A C 1
ATOM 792 O O . GLU A 1 98 ? 30.707 33.433 64.622 1.00 62.23 98 GLU A O 1
ATOM 798 N N . ARG A 1 99 ? 28.738 32.378 64.955 1.00 60.17 99 ARG A N 1
ATOM 799 C CA . ARG A 1 99 ? 28.514 32.097 63.545 1.00 58.03 99 ARG A CA 1
ATOM 800 C C . ARG A 1 99 ? 27.158 32.587 63.083 1.00 56.89 99 ARG A C 1
ATOM 801 O O . ARG A 1 99 ? 26.131 32.132 63.571 1.00 56.45 99 ARG A O 1
ATOM 809 N N . LEU A 1 100 ? 27.160 33.505 62.128 1.00 55.47 100 LEU A N 1
ATOM 810 C CA . LEU A 1 100 ? 25.931 33.927 61.522 1.00 54.53 100 LEU A CA 1
ATOM 811 C C . LEU A 1 100 ? 25.925 33.536 60.056 1.00 54.73 100 LEU A C 1
ATOM 812 O O . LEU A 1 100 ? 26.772 33.973 59.290 1.00 54.41 100 LEU A O 1
ATOM 817 N N . GLU A 1 101 ? 24.951 32.721 59.673 1.00 55.12 101 GLU A N 1
ATOM 818 C CA . GLU A 1 101 ? 24.839 32.241 58.300 1.00 55.86 101 GLU A CA 1
ATOM 819 C C . GLU A 1 101 ? 23.552 32.684 57.611 1.00 56.23 101 GLU A C 1
ATOM 820 O O . GLU A 1 101 ? 22.461 32.602 58.166 1.00 56.34 101 GLU A O 1
ATOM 826 N N . VAL A 1 102 ? 23.704 33.156 56.387 1.00 57.05 102 VAL A N 1
ATOM 827 C CA . VAL A 1 102 ? 22.577 33.443 55.534 1.00 57.92 102 VAL A CA 1
ATOM 828 C C . VAL A 1 102 ? 22.607 32.371 54.466 1.00 59.25 102 VAL A C 1
ATOM 829 O O . VAL A 1 102 ? 23.437 32.426 53.561 1.00 59.31 102 VAL A O 1
ATOM 833 N N . GLU A 1 103 ? 21.736 31.374 54.571 1.00 60.72 103 GLU A N 1
ATOM 834 C CA . GLU A 1 103 ? 21.646 30.413 53.479 1.00 62.66 103 GLU A CA 1
ATOM 835 C C . GLU A 1 103 ? 20.723 30.988 52.426 1.00 63.17 103 GLU A C 1
ATOM 836 O O . GLU A 1 103 ? 19.526 31.125 52.640 1.00 63.43 103 GLU A O 1
ATOM 842 N N . ILE A 1 104 ? 21.312 31.371 51.307 1.00 64.49 104 ILE A N 1
ATOM 843 C CA . ILE A 1 104 ? 20.578 32.028 50.241 1.00 65.92 104 ILE A CA 1
ATOM 844 C C . ILE A 1 104 ? 19.705 31.024 49.517 1.00 67.47 104 ILE A C 1
ATOM 845 O O . ILE A 1 104 ? 20.185 30.002 49.039 1.00 67.78 104 ILE A O 1
ATOM 850 N N . ILE A 1 105 ? 18.416 31.319 49.461 1.00 69.26 105 ILE A N 1
ATOM 851 C CA . ILE A 1 105 ? 17.464 30.493 48.748 1.00 71.07 105 ILE A CA 1
ATOM 852 C C . ILE A 1 105 ? 17.291 31.029 47.331 1.00 72.31 105 ILE A C 1
ATOM 853 O O . ILE A 1 105 ? 17.259 30.275 46.356 1.00 72.68 105 ILE A O 1
ATOM 858 N N . GLU A 1 106 ? 17.214 32.348 47.240 1.00 73.62 106 GLU A N 1
ATOM 859 C CA . GLU A 1 106 ? 16.803 33.028 46.039 1.00 74.89 106 GLU A CA 1
ATOM 860 C C . GLU A 1 106 ? 17.360 34.449 46.140 1.00 74.48 106 GLU A C 1
ATOM 861 O O . GLU A 1 106 ? 16.815 35.279 46.872 1.00 74.62 106 GLU A O 1
ATOM 867 N N . PRO A 1 107 ? 18.481 34.719 45.444 1.00 74.12 107 PRO A N 1
ATOM 868 C CA . PRO A 1 107 ? 19.061 36.058 45.516 1.00 73.75 107 PRO A CA 1
ATOM 869 C C . PRO A 1 107 ? 18.419 36.998 44.499 1.00 73.35 107 PRO A C 1
ATOM 870 O O . PRO A 1 107 ? 18.696 36.893 43.303 1.00 73.71 107 PRO A O 1
ATOM 874 N N . TYR A 1 108 ? 17.560 37.899 44.970 1.00 72.61 108 TYR A N 1
ATOM 875 C CA . TYR A 1 108 ? 16.859 38.812 44.071 1.00 71.83 108 TYR A CA 1
ATOM 876 C C . TYR A 1 108 ? 17.797 39.836 43.458 1.00 70.73 108 TYR A C 1
ATOM 877 O O . TYR A 1 108 ? 17.603 40.260 42.326 1.00 70.85 108 TYR A O 1
ATOM 886 N N . SER A 1 109 ? 18.810 40.236 44.211 1.00 69.21 109 SER A N 1
ATOM 887 C CA . SER A 1 109 ? 19.773 41.221 43.735 1.00 67.58 109 SER A CA 1
ATOM 888 C C . SER A 1 109 ? 20.888 41.434 44.731 1.00 66.40 109 SER A C 1
ATOM 889 O O . SER A 1 109 ? 20.702 41.277 45.934 1.00 66.50 109 SER A O 1
ATOM 892 N N . LEU A 1 110 ? 22.039 41.815 44.204 1.00 64.94 110 LEU A N 1
ATOM 893 C CA . LEU A 1 110 ? 23.180 42.182 45.000 1.00 63.89 110 LEU A CA 1
ATOM 894 C C . LEU A 1 110 ? 23.658 43.538 44.500 1.00 63.74 110 LEU A C 1
ATOM 895 O O . LEU A 1 110 ? 23.691 43.786 43.300 1.00 63.84 110 LEU A O 1
ATOM 900 N N . VAL A 1 111 ? 24.017 44.414 45.429 1.00 63.71 111 VAL A N 1
ATOM 901 C CA . VAL A 1 111 ? 24.521 45.743 45.100 1.00 63.66 111 VAL A CA 1
ATOM 902 C C . VAL A 1 111 ? 25.843 46.012 45.830 1.00 64.16 111 VAL A C 1
ATOM 903 O O . VAL A 1 111 ? 25.923 45.897 47.067 1.00 64.36 111 VAL A O 1
ATOM 907 N N . VAL A 1 112 ? 26.876 46.357 45.069 1.00 64.33 112 VAL A N 1
ATOM 908 C CA . VAL A 1 112 ? 28.134 46.812 45.653 1.00 64.78 112 VAL A CA 1
ATOM 909 C C . VAL A 1 112 ? 28.092 48.326 45.620 1.00 65.55 112 VAL A C 1
ATOM 910 O O . VAL A 1 112 ? 27.697 48.920 44.618 1.00 65.77 112 VAL A O 1
ATOM 914 N N . PHE A 1 113 ? 28.483 48.943 46.728 1.00 66.60 113 PHE A N 1
ATOM 915 C CA . PHE A 1 113 ? 28.442 50.388 46.856 1.00 67.66 113 PHE A CA 1
ATOM 916 C C . PHE A 1 113 ? 29.791 50.883 47.336 1.00 68.56 113 PHE A C 1
ATOM 917 O O . PHE A 1 113 ? 30.107 50.813 48.515 1.00 68.62 113 PHE A O 1
ATOM 925 N N . LEU A 1 114 ? 30.587 51.375 46.398 1.00 69.83 114 LEU A N 1
ATOM 926 C CA . LEU A 1 114 ? 31.933 51.826 46.691 1.00 71.26 114 LEU A CA 1
ATOM 927 C C . LEU A 1 114 ? 31.852 53.203 47.321 1.00 71.97 114 LEU A C 1
ATOM 928 O O . LEU A 1 114 ? 31.992 54.231 46.651 1.00 72.19 114 LEU A O 1
ATOM 933 N N . ALA A 1 115 ? 31.613 53.199 48.624 1.00 72.87 115 ALA A N 1
ATOM 934 C CA . ALA A 1 115 ? 31.338 54.404 49.370 1.00 73.84 115 ALA A CA 1
ATOM 935 C C . ALA A 1 115 ? 32.595 54.896 50.067 1.00 74.87 115 ALA A C 1
ATOM 936 O O . ALA A 1 115 ? 33.356 54.095 50.608 1.00 74.99 115 ALA A O 1
ATOM 938 N N . GLU A 1 116 ? 32.801 56.213 50.047 1.00 76.29 116 GLU A N 1
ATOM 939 C CA . GLU A 1 116 ? 33.932 56.860 50.725 1.00 78.24 116 GLU A CA 1
ATOM 940 C C . GLU A 1 116 ? 33.764 56.860 52.241 1.00 77.96 116 GLU A C 1
ATOM 941 O O . GLU A 1 116 ? 32.645 57.001 52.734 1.00 78.05 116 GLU A O 1
ATOM 947 N N . ASP A 1 117 ? 34.871 56.717 52.974 1.00 78.26 117 ASP A N 1
ATOM 948 C CA . ASP A 1 117 ? 34.863 56.929 54.419 1.00 78.83 117 ASP A CA 1
ATOM 949 C C . ASP A 1 117 ? 34.254 58.292 54.689 1.00 79.21 117 ASP A C 1
ATOM 950 O O . ASP A 1 117 ? 34.425 59.215 53.896 1.00 79.26 117 ASP A O 1
ATOM 955 N N . TYR A 1 118 ? 33.529 58.422 55.791 1.00 79.82 118 TYR A N 1
ATOM 956 C CA . TYR A 1 118 ? 33.117 59.741 56.217 1.00 80.76 118 TYR A CA 1
ATOM 957 C C . TYR A 1 118 ? 34.075 60.233 57.292 1.00 82.93 118 TYR A C 1
ATOM 958 O O . TYR A 1 118 ? 34.194 59.615 58.352 1.00 83.03 118 TYR A O 1
ATOM 967 N N . GLU A 1 119 ? 34.768 61.333 56.997 1.00 85.89 119 GLU A N 1
ATOM 968 C CA . GLU A 1 119 ? 35.658 61.984 57.965 1.00 88.81 119 GLU A CA 1
ATOM 969 C C . GLU A 1 119 ? 34.876 63.085 58.680 1.00 89.87 119 GLU A C 1
ATOM 970 O O . GLU A 1 119 ? 34.210 63.908 58.037 1.00 90.31 119 GLU A O 1
ATOM 976 N N . GLU A 1 120 ? 34.969 63.091 60.008 1.00 90.88 120 GLU A N 1
ATOM 977 C CA . GLU A 1 120 ? 34.148 63.958 60.869 1.00 92.05 120 GLU A CA 1
ATOM 978 C C . GLU A 1 120 ? 34.246 65.468 60.587 1.00 92.00 120 GLU A C 1
ATOM 979 O O . GLU A 1 120 ? 35.340 66.014 60.402 1.00 92.04 120 GLU A O 1
ATOM 985 N N . SER A 1 126 ? 32.872 77.384 66.566 1.00 89.06 126 SER A N 1
ATOM 986 C CA . SER A 1 126 ? 31.526 76.813 66.628 1.00 88.27 126 SER A CA 1
ATOM 987 C C . SER A 1 126 ? 30.436 77.891 66.626 1.00 86.97 126 SER A C 1
ATOM 988 O O . SER A 1 126 ? 30.704 79.084 66.833 1.00 87.18 126 SER A O 1
ATOM 991 N N . GLU A 1 127 ? 29.206 77.451 66.392 1.00 84.56 127 GLU A N 1
ATOM 992 C CA . GLU A 1 127 ? 28.050 78.335 66.372 1.00 81.98 127 GLU A CA 1
ATOM 993 C C . GLU A 1 127 ? 27.618 78.712 67.799 1.00 79.97 127 GLU A C 1
ATOM 994 O O . GLU A 1 127 ? 26.974 79.745 68.017 1.00 79.53 127 GLU A O 1
ATOM 1000 N N . ALA A 1 128 ? 28.006 77.883 68.769 1.00 77.41 128 ALA A N 1
ATOM 1001 C CA . ALA A 1 128 ? 27.888 78.239 70.178 1.00 75.07 128 ALA A CA 1
ATOM 1002 C C . ALA A 1 128 ? 28.695 79.505 70.505 1.00 73.61 128 ALA A C 1
ATOM 1003 O O . ALA A 1 128 ? 28.209 80.383 71.222 1.00 73.29 128 ALA A O 1
ATOM 1005 N N . GLU A 1 129 ? 29.913 79.602 69.967 1.00 71.92 129 GLU A N 1
ATOM 1006 C CA . GLU A 1 129 ? 30.745 80.808 70.122 1.00 70.36 129 GLU A CA 1
ATOM 1007 C C . GLU A 1 129 ? 30.176 82.066 69.447 1.00 67.87 129 GLU A C 1
ATOM 1008 O O . GLU A 1 129 ? 30.394 83.187 69.923 1.00 67.45 129 GLU A O 1
ATOM 1022 N N . ALA A 1 131 ? 26.948 82.526 69.173 1.00 60.70 131 ALA A N 1
ATOM 1023 C CA . ALA A 1 131 ? 25.862 82.829 70.091 1.00 60.02 131 ALA A CA 1
ATOM 1024 C C . ALA A 1 131 ? 26.410 83.629 71.255 1.00 59.86 131 ALA A C 1
ATOM 1025 O O . ALA A 1 131 ? 25.813 84.630 71.649 1.00 59.76 131 ALA A O 1
ATOM 1027 N N . ASN A 1 132 ? 27.560 83.206 71.782 1.00 59.77 132 ASN A N 1
ATOM 1028 C CA . ASN A 1 132 ? 28.204 83.924 72.880 1.00 59.90 132 ASN A CA 1
ATOM 1029 C C . ASN A 1 132 ? 28.424 85.389 72.534 1.00 60.13 132 ASN A C 1
ATOM 1030 O O . ASN A 1 132 ? 28.206 86.275 73.353 1.00 59.97 132 ASN A O 1
ATOM 1035 N N . LEU A 1 133 ? 28.843 85.627 71.299 1.00 60.76 133 LEU A N 1
ATOM 1036 C CA . LEU A 1 133 ? 29.115 86.961 70.816 1.00 61.38 133 LEU A CA 1
ATOM 1037 C C . LEU A 1 133 ? 27.829 87.781 70.808 1.00 60.85 133 LEU A C 1
ATOM 1038 O O . LEU A 1 133 ? 27.821 88.941 71.233 1.00 60.99 133 LEU A O 1
ATOM 1043 N N . ILE A 1 134 ? 26.745 87.164 70.337 1.00 60.18 134 ILE A N 1
ATOM 1044 C CA . ILE A 1 134 ? 25.438 87.826 70.218 1.00 59.12 134 ILE A CA 1
ATOM 1045 C C . ILE A 1 134 ? 24.836 88.198 71.575 1.00 59.73 134 ILE A C 1
ATOM 1046 O O . ILE A 1 134 ? 24.266 89.283 71.728 1.00 59.51 134 ILE A O 1
ATOM 1051 N N . PHE A 1 135 ? 24.963 87.306 72.556 1.00 60.21 135 PHE A N 1
ATOM 1052 C CA . PHE A 1 135 ? 24.492 87.600 73.911 1.00 60.74 135 PHE A CA 1
ATOM 1053 C C . PHE A 1 135 ? 25.318 88.693 74.581 1.00 62.73 135 PHE A C 1
ATOM 1054 O O . PHE A 1 135 ? 24.780 89.524 75.326 1.00 62.79 135 PHE A O 1
ATOM 1062 N N . GLU A 1 136 ? 26.620 88.683 74.292 1.00 64.97 136 GLU A N 1
ATOM 1063 C CA . GLU A 1 136 ? 27.572 89.633 74.839 1.00 67.21 136 GLU A CA 1
ATOM 1064 C C . GLU A 1 136 ? 27.318 91.045 74.331 1.00 67.46 136 GLU A C 1
ATOM 1065 O O . GLU A 1 136 ? 27.417 92.020 75.087 1.00 67.68 136 GLU A O 1
ATOM 1071 N N . ASN A 1 137 ? 27.010 91.130 73.039 1.00 67.85 137 ASN A N 1
ATOM 1072 C CA . ASN A 1 137 ? 26.749 92.391 72.362 1.00 68.04 137 ASN A CA 1
ATOM 1073 C C . ASN A 1 137 ? 25.691 92.199 71.280 1.00 67.51 137 ASN A C 1
ATOM 1074 O O . ASN A 1 137 ? 26.022 92.027 70.101 1.00 67.42 137 ASN A O 1
ATOM 1079 N N . PRO A 1 138 ? 24.409 92.216 71.685 1.00 67.24 138 PRO A N 1
ATOM 1080 C CA . PRO A 1 138 ? 23.258 92.071 70.786 1.00 67.15 138 PRO A CA 1
ATOM 1081 C C . PRO A 1 138 ? 23.309 93.045 69.618 1.00 67.36 138 PRO A C 1
ATOM 1082 O O . PRO A 1 138 ? 22.616 92.860 68.615 1.00 67.30 138 PRO A O 1
ATOM 1086 N N . ARG A 1 139 ? 24.137 94.075 69.757 1.00 67.70 139 ARG A N 1
ATOM 1087 C CA . ARG A 1 139 ? 24.203 95.142 68.773 1.00 68.51 139 ARG A CA 1
ATOM 1088 C C . ARG A 1 139 ? 24.704 94.632 67.414 1.00 66.66 139 ARG A C 1
ATOM 1089 O O . ARG A 1 139 ? 24.328 95.186 66.382 1.00 66.66 139 ARG A O 1
ATOM 1097 N N . VAL A 1 140 ? 25.509 93.567 67.414 1.00 65.26 140 VAL A N 1
ATOM 1098 C CA . VAL A 1 140 ? 25.967 92.946 66.165 1.00 63.99 140 VAL A CA 1
ATOM 1099 C C . VAL A 1 140 ? 24.791 92.496 65.294 1.00 63.44 140 VAL A C 1
ATOM 1100 O O . VAL A 1 140 ? 24.900 92.406 64.071 1.00 63.47 140 VAL A O 1
ATOM 1104 N N . ILE A 1 141 ? 23.668 92.216 65.938 1.00 62.51 141 ILE A N 1
ATOM 1105 C CA . ILE A 1 141 ? 22.453 91.898 65.234 1.00 61.92 141 ILE A CA 1
ATOM 1106 C C . ILE A 1 141 ? 21.702 93.194 64.933 1.00 62.66 141 ILE A C 1
ATOM 1107 O O . ILE A 1 141 ? 21.394 93.499 63.784 1.00 62.60 141 ILE A O 1
ATOM 1112 N N . GLU A 1 142 ? 21.430 93.960 65.982 1.00 63.41 142 GLU A N 1
ATOM 1113 C CA . GLU A 1 142 ? 20.545 95.109 65.906 1.00 64.06 142 GLU A CA 1
ATOM 1114 C C . GLU A 1 142 ? 20.602 95.936 67.159 1.00 65.07 142 GLU A C 1
ATOM 1115 O O . GLU A 1 142 ? 20.916 95.440 68.238 1.00 65.48 142 GLU A O 1
ATOM 1121 N N . GLU A 1 143 ? 20.247 97.201 67.003 1.00 66.11 143 GLU A N 1
ATOM 1122 C CA . GLU A 1 143 ? 20.052 98.102 68.115 1.00 67.10 143 GLU A CA 1
ATOM 1123 C C . GLU A 1 143 ? 18.828 97.640 68.922 1.00 66.59 143 GLU A C 1
ATOM 1124 O O . GLU A 1 143 ? 17.720 97.522 68.383 1.00 66.49 143 GLU A O 1
ATOM 1130 N N . GLY A 1 144 ? 19.042 97.346 70.201 1.00 66.17 144 GLY A N 1
ATOM 1131 C CA . GLY A 1 144 ? 17.951 96.960 71.087 1.00 65.91 144 GLY A CA 1
ATOM 1132 C C . GLY A 1 144 ? 17.342 95.599 70.790 1.00 65.71 144 GLY A C 1
ATOM 1133 O O . GLY A 1 144 ? 16.127 95.398 70.944 1.00 66.15 144 GLY A O 1
ATOM 1134 N N . PHE A 1 145 ? 18.185 94.668 70.348 1.00 64.74 145 PHE A N 1
ATOM 1135 C CA . PHE A 1 145 ? 17.791 93.280 70.229 1.00 63.57 145 PHE A CA 1
ATOM 1136 C C . PHE A 1 145 ? 18.126 92.591 71.543 1.00 63.18 145 PHE A C 1
ATOM 1137 O O . PHE A 1 145 ? 19.221 92.752 72.068 1.00 63.41 145 PHE A O 1
ATOM 1145 N N . LYS A 1 146 ? 17.169 91.851 72.088 1.00 62.33 146 LYS A N 1
ATOM 1146 C CA . LYS A 1 146 ? 17.395 91.105 73.321 1.00 61.59 146 LYS A CA 1
ATOM 1147 C C . LYS A 1 146 ? 17.412 89.597 73.031 1.00 60.35 146 LYS A C 1
ATOM 1148 O O . LYS A 1 146 ? 16.365 88.993 72.759 1.00 60.42 146 LYS A O 1
ATOM 1154 N N . PRO A 1 147 ? 18.606 88.987 73.056 1.00 59.05 147 PRO A N 1
ATOM 1155 C CA . PRO A 1 147 ? 18.623 87.532 72.895 1.00 58.03 147 PRO A CA 1
ATOM 1156 C C . PRO A 1 147 ? 18.215 86.860 74.203 1.00 56.98 147 PRO A C 1
ATOM 1157 O O . PRO A 1 147 ? 18.639 87.281 75.268 1.00 57.07 147 PRO A O 1
ATOM 1161 N N . ILE A 1 148 ? 17.375 85.840 74.124 1.00 55.98 148 ILE A N 1
ATOM 1162 C CA . ILE A 1 148 ? 16.808 85.246 75.323 1.00 54.93 148 ILE A CA 1
ATOM 1163 C C . ILE A 1 148 ? 17.168 83.778 75.480 1.00 54.43 148 ILE A C 1
ATOM 1164 O O . ILE A 1 148 ? 17.656 83.362 76.534 1.00 54.06 148 ILE A O 1
ATOM 1169 N N . TYR A 1 149 ? 16.933 82.999 74.427 1.00 53.98 149 TYR A N 1
ATOM 1170 C CA . TYR A 1 149 ? 17.053 81.544 74.501 1.00 53.43 149 TYR A CA 1
ATOM 1171 C C . TYR A 1 149 ? 18.120 81.025 73.564 1.00 53.28 149 TYR A C 1
ATOM 1172 O O . TYR A 1 149 ? 18.352 81.609 72.524 1.00 54.04 149 TYR A O 1
ATOM 1181 N N . ARG A 1 150 ? 18.753 79.917 73.937 1.00 52.91 150 ARG A N 1
ATOM 1182 C CA . ARG A 1 150 ? 19.684 79.183 73.077 1.00 52.55 150 ARG A CA 1
ATOM 1183 C C . ARG A 1 150 ? 19.163 77.784 72.850 1.00 52.72 150 ARG A C 1
ATOM 1184 O O . ARG A 1 150 ? 18.675 77.161 73.790 1.00 52.83 150 ARG A O 1
ATOM 1192 N N . GLU A 1 151 ? 19.309 77.264 71.633 1.00 52.84 151 GLU A N 1
ATOM 1193 C CA . GLU A 1 151 ? 18.823 75.917 71.314 1.00 54.51 151 GLU A CA 1
ATOM 1194 C C . GLU A 1 151 ? 17.397 75.736 71.830 1.00 52.50 151 GLU A C 1
ATOM 1195 O O . GLU A 1 151 ? 17.103 74.803 72.576 1.00 52.39 151 GLU A O 1
ATOM 1201 N N . LYS A 1 152 ? 16.523 76.652 71.445 1.00 51.71 152 LYS A N 1
ATOM 1202 C CA . LYS A 1 152 ? 15.190 76.719 72.022 1.00 51.39 152 LYS A CA 1
ATOM 1203 C C . LYS A 1 152 ? 14.257 75.744 71.306 1.00 51.13 152 LYS A C 1
ATOM 1204 O O . LYS A 1 152 ? 14.064 75.843 70.091 1.00 51.08 152 LYS A O 1
ATOM 1210 N N . PRO A 1 153 ? 13.705 74.776 72.048 1.00 51.15 153 PRO A N 1
ATOM 1211 C CA . PRO A 1 153 ? 12.681 73.925 71.462 1.00 52.02 153 PRO A CA 1
ATOM 1212 C C . PRO A 1 153 ? 11.436 74.720 71.087 1.00 52.77 153 PRO A C 1
ATOM 1213 O O . PRO A 1 153 ? 10.943 75.519 71.883 1.00 52.50 153 PRO A O 1
ATOM 1217 N N . ILE A 1 154 ? 10.974 74.476 69.863 1.00 54.52 154 ILE A N 1
ATOM 1218 C CA . ILE A 1 154 ? 9.835 75.122 69.212 1.00 56.32 154 ILE A CA 1
ATOM 1219 C C . ILE A 1 154 ? 8.870 74.024 68.768 1.00 58.44 154 ILE A C 1
ATOM 1220 O O . ILE A 1 154 ? 9.222 72.852 68.818 1.00 58.95 154 ILE A O 1
ATOM 1225 N N . ARG A 1 155 ? 7.654 74.380 68.360 1.00 61.10 155 ARG A N 1
ATOM 1226 C CA . ARG A 1 155 ? 6.672 73.375 67.958 1.00 63.35 155 ARG A CA 1
ATOM 1227 C C . ARG A 1 155 ? 7.201 72.429 66.875 1.00 63.58 155 ARG A C 1
ATOM 1228 O O . ARG A 1 155 ? 7.023 71.207 66.978 1.00 64.17 155 ARG A O 1
ATOM 1236 N N . HIS A 1 156 ? 7.845 72.988 65.848 1.00 63.31 156 HIS A N 1
ATOM 1237 C CA . HIS A 1 156 ? 8.407 72.176 64.762 1.00 62.73 156 HIS A CA 1
ATOM 1238 C C . HIS A 1 156 ? 9.914 72.335 64.615 1.00 60.28 156 HIS A C 1
ATOM 1239 O O . HIS A 1 156 ? 10.428 72.410 63.493 1.00 60.25 156 HIS A O 1
ATOM 1246 N N . GLY A 1 157 ? 10.633 72.385 65.726 1.00 57.40 157 GLY A N 1
ATOM 1247 C CA . GLY A 1 157 ? 12.072 72.448 65.610 1.00 53.92 157 GLY A CA 1
ATOM 1248 C C . GLY A 1 157 ? 12.813 73.089 66.748 1.00 51.76 157 GLY A C 1
ATOM 1249 O O . GLY A 1 157 ? 12.287 73.255 67.842 1.00 51.08 157 GLY A O 1
ATOM 1250 N N . ILE A 1 158 ? 14.073 73.415 66.473 1.00 50.03 158 ILE A N 1
ATOM 1251 C CA . ILE A 1 158 ? 14.969 73.993 67.466 1.00 47.88 158 ILE A CA 1
ATOM 1252 C C . ILE A 1 158 ? 15.680 75.197 66.883 1.00 47.10 158 ILE A C 1
ATOM 1253 O O . ILE A 1 158 ? 16.240 75.131 65.795 1.00 46.73 158 ILE A O 1
ATOM 1258 N N . VAL A 1 159 ? 15.625 76.301 67.619 1.00 46.31 159 VAL A N 1
ATOM 1259 C CA . VAL A 1 159 ? 16.064 77.596 67.144 1.00 46.07 159 VAL A CA 1
ATOM 1260 C C . VAL A 1 159 ? 17.401 77.917 67.803 1.00 45.92 159 VAL A C 1
ATOM 1261 O O . VAL A 1 159 ? 17.518 77.831 69.011 1.00 45.77 159 VAL A O 1
ATOM 1265 N N . ASP A 1 160 ? 18.403 78.287 67.011 1.00 46.28 160 ASP A N 1
ATOM 1266 C CA . ASP A 1 160 ? 19.767 78.526 67.531 1.00 46.58 160 ASP A CA 1
ATOM 1267 C C . ASP A 1 160 ? 19.797 79.546 68.662 1.00 46.58 160 ASP A C 1
ATOM 1268 O O . ASP A 1 160 ? 20.170 79.221 69.783 1.00 46.32 160 ASP A O 1
ATOM 1273 N N . VAL A 1 161 ? 19.411 80.782 68.338 1.00 46.95 161 VAL A N 1
ATOM 1274 C CA . VAL A 1 161 ? 19.103 81.822 69.310 1.00 46.78 161 VAL A CA 1
ATOM 1275 C C . VAL A 1 161 ? 17.686 82.373 69.027 1.00 47.38 161 VAL A C 1
ATOM 1276 O O . VAL A 1 161 ? 17.291 82.548 67.871 1.00 46.90 161 VAL A O 1
ATOM 1288 N N . GLY A 1 163 ? 15.062 85.559 70.452 1.00 51.70 163 GLY A N 1
ATOM 1289 C CA . GLY A 1 163 ? 14.971 86.764 71.241 1.00 53.84 163 GLY A CA 1
ATOM 1290 C C . GLY A 1 163 ? 13.793 87.624 70.862 1.00 55.60 163 GLY A C 1
ATOM 1291 O O . GLY A 1 163 ? 12.846 87.175 70.212 1.00 55.18 163 GLY A O 1
ATOM 1292 N N . VAL A 1 164 ? 13.873 88.880 71.277 1.00 57.88 164 VAL A N 1
ATOM 1293 C CA . VAL A 1 164 ? 12.826 89.843 71.039 1.00 60.22 164 VAL A CA 1
ATOM 1294 C C . VAL A 1 164 ? 13.522 91.127 70.596 1.00 61.79 164 VAL A C 1
ATOM 1295 O O . VAL A 1 164 ? 14.596 91.463 71.119 1.00 62.30 164 VAL A O 1
ATOM 1299 N N . ASP A 1 165 ? 12.957 91.816 69.607 1.00 63.63 165 ASP A N 1
ATOM 1300 C CA . ASP A 1 165 ? 13.560 93.069 69.125 1.00 65.33 165 ASP A CA 1
ATOM 1301 C C . ASP A 1 165 ? 13.023 94.312 69.848 1.00 66.99 165 ASP A C 1
ATOM 1302 O O . ASP A 1 165 ? 12.202 94.197 70.757 1.00 67.32 165 ASP A O 1
ATOM 1307 N N . LYS A 1 166 ? 13.507 95.483 69.424 1.00 68.90 166 LYS A N 1
ATOM 1308 C CA . LYS A 1 166 ? 13.042 96.804 69.875 1.00 70.69 166 LYS A CA 1
ATOM 1309 C C . LYS A 1 166 ? 11.517 96.905 70.077 1.00 71.21 166 LYS A C 1
ATOM 1310 O O . LYS A 1 166 ? 11.050 97.353 71.132 1.00 71.28 166 LYS A O 1
ATOM 1316 N N . ASP A 1 167 ? 10.760 96.475 69.062 1.00 71.91 167 ASP A N 1
ATOM 1317 C CA . ASP A 1 167 ? 9.296 96.608 69.026 1.00 72.57 167 ASP A CA 1
ATOM 1318 C C . ASP A 1 167 ? 8.550 95.454 69.706 1.00 72.23 167 ASP A C 1
ATOM 1319 O O . ASP A 1 167 ? 7.319 95.378 69.634 1.00 72.16 167 ASP A O 1
ATOM 1324 N N . GLY A 1 168 ? 9.297 94.562 70.356 1.00 71.89 168 GLY A N 1
ATOM 1325 C CA . GLY A 1 168 ? 8.719 93.414 71.055 1.00 71.23 168 GLY A CA 1
ATOM 1326 C C . GLY A 1 168 ? 8.376 92.229 70.167 1.00 70.66 168 GLY A C 1
ATOM 1327 O O . GLY A 1 168 ? 7.749 91.273 70.628 1.00 70.73 168 GLY A O 1
ATOM 1328 N N . ASN A 1 169 ? 8.773 92.295 68.896 1.00 69.90 169 ASN A N 1
ATOM 1329 C CA . ASN A 1 169 ? 8.617 91.176 67.958 1.00 69.09 169 ASN A CA 1
ATOM 1330 C C . ASN A 1 169 ? 9.552 90.029 68.313 1.00 67.60 169 ASN A C 1
ATOM 1331 O O . ASN A 1 169 ? 10.680 90.249 68.759 1.00 67.68 169 ASN A O 1
ATOM 1336 N N . ILE A 1 170 ? 9.095 88.806 68.087 1.00 65.54 170 ILE A N 1
ATOM 1337 C CA . ILE A 1 170 ? 9.954 87.644 68.273 1.00 63.35 170 ILE A CA 1
ATOM 1338 C C . ILE A 1 170 ? 10.943 87.546 67.121 1.00 61.41 170 ILE A C 1
ATOM 1339 O O . ILE A 1 170 ? 10.562 87.615 65.953 1.00 61.13 170 ILE A O 1
ATOM 1344 N N . VAL A 1 171 ? 12.220 87.421 67.467 1.00 59.02 171 VAL A N 1
ATOM 1345 C CA . VAL A 1 171 ? 13.271 87.298 66.481 1.00 56.63 171 VAL A CA 1
ATOM 1346 C C . VAL A 1 171 ? 13.904 85.929 66.596 1.00 55.51 171 VAL A C 1
ATOM 1347 O O . VAL A 1 171 ? 14.426 85.551 67.652 1.00 55.14 171 VAL A O 1
ATOM 1351 N N . VAL A 1 172 ? 13.849 85.196 65.490 1.00 53.93 172 VAL A N 1
ATOM 1352 C CA . VAL A 1 172 ? 14.548 83.930 65.334 1.00 52.52 172 VAL A CA 1
ATOM 1353 C C . VAL A 1 172 ? 15.908 84.160 64.675 1.00 51.71 172 VAL A C 1
ATOM 1354 O O . VAL A 1 172 ? 15.977 84.797 63.631 1.00 51.50 172 VAL A O 1
ATOM 1358 N N . LEU A 1 173 ? 16.979 83.662 65.288 1.00 51.36 173 LEU A N 1
ATOM 1359 C CA . LEU A 1 173 ? 18.309 83.634 64.646 1.00 51.29 173 LEU A CA 1
ATOM 1360 C C . LEU A 1 173 ? 18.721 82.209 64.281 1.00 52.11 173 LEU A C 1
ATOM 1361 O O . LEU A 1 173 ? 18.664 81.300 65.110 1.00 52.80 173 LEU A O 1
ATOM 1366 N N . GLU A 1 174 ? 19.123 82.02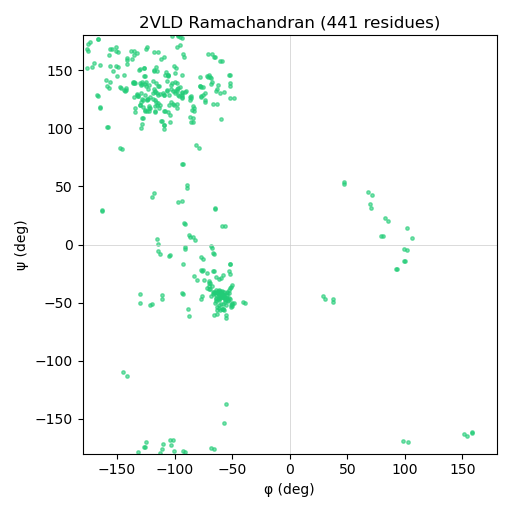3 63.031 1.00 53.11 174 GLU A N 1
ATOM 1367 C CA . GLU A 1 174 ? 19.757 80.801 62.568 1.00 53.89 174 GLU A CA 1
ATOM 1368 C C . GLU A 1 174 ? 21.234 81.102 62.303 1.00 55.01 174 GLU A C 1
ATOM 1369 O O . GLU A 1 174 ? 21.553 81.904 61.426 1.00 54.69 174 GLU A O 1
ATOM 1375 N N . LEU A 1 175 ? 22.123 80.476 63.072 1.00 56.83 175 LEU A N 1
ATOM 1376 C CA . LEU A 1 175 ? 23.568 80.714 62.943 1.00 59.07 175 LEU A CA 1
ATOM 1377 C C . LEU A 1 175 ? 24.266 79.614 62.161 1.00 61.39 175 LEU A C 1
ATOM 1378 O O . LEU A 1 175 ? 24.247 78.442 62.542 1.00 61.59 175 LEU A O 1
ATOM 1383 N N . LYS A 1 176 ? 24.891 80.000 61.062 1.00 64.70 176 LYS A N 1
ATOM 1384 C CA . LYS A 1 176 ? 25.798 79.110 60.348 1.00 68.02 176 LYS A CA 1
ATOM 1385 C C . LYS A 1 176 ? 27.190 79.732 60.406 1.00 70.31 176 LYS A C 1
ATOM 1386 O O . LYS A 1 176 ? 27.320 80.948 60.550 1.00 70.52 176 LYS A O 1
ATOM 1392 N N . ARG A 1 177 ? 28.226 78.903 60.339 1.00 73.55 177 ARG A N 1
ATOM 1393 C CA . ARG A 1 177 ? 29.603 79.399 60.437 1.00 76.79 177 ARG A CA 1
ATOM 1394 C C . ARG A 1 177 ? 30.326 79.411 59.088 1.00 78.03 177 ARG A C 1
ATOM 1395 O O . ARG A 1 177 ? 31.427 79.958 58.973 1.00 78.28 177 ARG A O 1
ATOM 1403 N N . ARG A 1 178 ? 29.708 78.793 58.083 1.00 79.63 178 ARG A N 1
ATOM 1404 C CA . ARG A 1 178 ? 30.211 78.811 56.708 1.00 81.64 178 ARG A CA 1
ATOM 1405 C C . ARG A 1 178 ? 29.266 79.638 55.842 1.00 80.50 178 ARG A C 1
ATOM 1406 O O . ARG A 1 178 ? 28.314 80.233 56.358 1.00 80.85 178 ARG A O 1
ATOM 1414 N N . LYS A 1 179 ? 29.530 79.694 54.536 1.00 79.80 179 LYS A N 1
ATOM 1415 C CA . LYS A 1 179 ? 28.591 80.301 53.597 1.00 78.89 179 LYS A CA 1
ATOM 1416 C C . LYS A 1 179 ? 27.211 79.687 53.796 1.00 77.83 179 LYS A C 1
ATOM 1417 O O . LYS A 1 179 ? 27.057 78.463 53.759 1.00 77.40 179 LYS A O 1
ATOM 1423 N N . ALA A 1 180 ? 26.217 80.539 54.017 1.00 76.67 180 ALA A N 1
ATOM 1424 C CA . ALA A 1 180 ? 24.853 80.079 54.217 1.00 75.75 180 ALA A CA 1
ATOM 1425 C C . ALA A 1 180 ? 24.223 79.690 52.891 1.00 75.07 180 ALA A C 1
ATOM 1426 O O . ALA A 1 180 ? 24.228 80.468 51.947 1.00 75.02 180 ALA A O 1
ATOM 1428 N N . ASP A 1 181 ? 23.689 78.477 52.831 1.00 74.33 181 ASP A N 1
ATOM 1429 C CA . ASP A 1 181 ? 23.051 77.974 51.624 1.00 73.70 181 ASP A CA 1
ATOM 1430 C C . ASP A 1 181 ? 21.531 78.059 51.657 1.00 72.58 181 ASP A C 1
ATOM 1431 O O . ASP A 1 181 ? 20.928 78.557 52.609 1.00 72.38 181 ASP A O 1
ATOM 1436 N N . LEU A 1 182 ? 20.929 77.552 50.588 1.00 71.27 182 LEU A N 1
ATOM 1437 C CA . LEU A 1 182 ? 19.489 77.506 50.423 1.00 70.26 182 LEU A CA 1
ATOM 1438 C C . LEU A 1 182 ? 18.856 76.715 51.554 1.00 68.01 182 LEU A C 1
ATOM 1439 O O . LEU A 1 182 ? 17.811 77.101 52.077 1.00 67.77 182 LEU A O 1
ATOM 1444 N N . HIS A 1 183 ? 19.515 75.621 51.939 1.00 65.73 183 HIS A N 1
ATOM 1445 C CA . HIS A 1 183 ? 19.021 74.751 52.998 1.00 63.29 183 HIS A CA 1
ATOM 1446 C C . HIS A 1 183 ? 18.893 75.488 54.323 1.00 61.06 183 HIS A C 1
ATOM 1447 O O . HIS A 1 183 ? 17.879 75.367 55.005 1.00 60.56 183 HIS A O 1
ATOM 1454 N N . ALA A 1 184 ? 19.923 76.252 54.673 1.00 58.54 184 ALA A N 1
ATOM 1455 C CA . ALA A 1 184 ? 19.888 77.106 55.854 1.00 56.47 184 ALA A CA 1
ATOM 1456 C C . ALA A 1 184 ? 18.638 77.980 55.865 1.00 55.58 184 ALA A C 1
ATOM 1457 O O . ALA A 1 184 ? 17.895 77.988 56.844 1.00 55.04 184 ALA A O 1
ATOM 1459 N N . VAL A 1 185 ? 18.393 78.692 54.768 1.00 55.01 1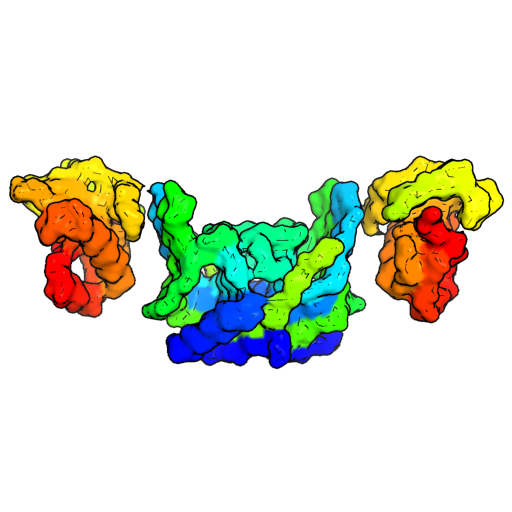85 VAL A N 1
ATOM 1460 C CA . VAL A 1 185 ? 17.251 79.599 54.700 1.00 54.55 185 VAL A CA 1
ATOM 1461 C C . VAL A 1 185 ? 15.932 78.844 54.902 1.00 54.66 185 VAL A C 1
ATOM 1462 O O . VAL A 1 185 ? 15.079 79.287 55.669 1.00 54.54 185 VAL A O 1
ATOM 1466 N N . SER A 1 186 ? 15.782 77.702 54.234 1.00 54.88 186 SER A N 1
ATOM 1467 C CA . SER A 1 186 ? 14.589 76.854 54.369 1.00 55.20 186 SER A CA 1
ATOM 1468 C C . SER A 1 186 ? 14.414 76.348 55.795 1.00 55.18 186 SER A C 1
ATOM 1469 O O . SER A 1 186 ? 13.286 76.269 56.309 1.00 55.10 186 SER A O 1
ATOM 1472 N N . GLN A 1 187 ? 15.537 75.994 56.421 1.00 54.84 187 GLN A N 1
ATOM 1473 C CA . GLN A 1 187 ? 15.539 75.573 57.811 1.00 55.02 187 GLN A CA 1
ATOM 1474 C C . GLN A 1 187 ? 14.969 76.714 58.662 1.00 54.04 187 GLN A C 1
ATOM 1475 O O . GLN A 1 187 ? 13.956 76.546 59.352 1.00 53.38 187 GLN A O 1
ATOM 1489 N N . LYS A 1 189 ? 13.264 79.327 57.737 1.00 55.40 189 LYS A N 1
ATOM 1490 C CA . LYS A 1 189 ? 11.883 79.560 57.326 1.00 56.93 189 LYS A CA 1
ATOM 1491 C C . LYS A 1 189 ? 10.921 78.702 58.132 1.00 56.86 189 LYS A C 1
ATOM 1492 O O . LYS A 1 189 ? 9.947 79.211 58.676 1.00 57.15 189 LYS A O 1
ATOM 1498 N N . ARG A 1 190 ? 11.211 77.406 58.217 1.00 57.26 190 ARG A N 1
ATOM 1499 C CA . ARG A 1 190 ? 10.363 76.471 58.946 1.00 57.36 190 ARG A CA 1
ATOM 1500 C C . ARG A 1 190 ? 10.134 76.937 60.382 1.00 57.24 190 ARG A C 1
ATOM 1501 O O . ARG A 1 190 ? 9.007 76.901 60.876 1.00 57.32 190 ARG A O 1
ATOM 1509 N N . TYR A 1 191 ? 11.203 77.398 61.031 1.00 57.24 191 TYR A N 1
ATOM 1510 C CA . TYR A 1 191 ? 11.135 77.884 62.407 1.00 56.94 191 TYR A CA 1
ATOM 1511 C C . TYR A 1 191 ? 10.261 79.110 62.480 1.00 57.09 191 TYR A C 1
ATOM 1512 O O . TYR A 1 191 ? 9.399 79.203 63.347 1.00 56.99 191 TYR A O 1
ATOM 1521 N N . VAL A 1 192 ? 10.473 80.037 61.548 1.00 57.77 192 VAL A N 1
ATOM 1522 C CA . VAL A 1 192 ? 9.711 81.286 61.511 1.00 58.47 192 VAL A CA 1
ATOM 1523 C C . VAL A 1 192 ? 8.212 81.013 61.317 1.00 59.07 192 VAL A C 1
ATOM 1524 O O . VAL A 1 192 ? 7.390 81.474 62.104 1.00 58.60 192 VAL A O 1
ATOM 1528 N N . ASP A 1 193 ? 7.882 80.232 60.291 1.00 60.32 193 ASP A N 1
ATOM 1529 C CA . ASP A 1 193 ? 6.503 79.853 60.004 1.00 61.81 193 ASP A CA 1
ATOM 1530 C C . ASP A 1 193 ? 5.828 79.190 61.196 1.00 62.22 193 ASP A C 1
ATOM 1531 O O . ASP A 1 193 ? 4.701 79.540 61.536 1.00 62.47 193 ASP A O 1
ATOM 1536 N N . SER A 1 194 ? 6.524 78.244 61.827 1.00 62.78 194 SER A N 1
ATOM 1537 C CA . SER A 1 194 ? 6.046 77.578 63.042 1.00 62.98 194 SER A CA 1
ATOM 1538 C C . SER A 1 194 ? 5.659 78.601 64.112 1.00 63.02 194 SER A C 1
ATOM 1539 O O . SER A 1 194 ? 4.598 78.504 64.722 1.00 62.88 194 SER A O 1
ATOM 1542 N N . LEU A 1 195 ? 6.522 79.586 64.321 1.00 63.16 195 LEU A N 1
ATOM 1543 C CA . LEU A 1 195 ? 6.270 80.617 65.308 1.00 63.46 195 LEU A CA 1
ATOM 1544 C C . LEU A 1 195 ? 5.215 81.618 64.840 1.00 64.61 195 LEU A C 1
ATOM 1545 O O . LEU A 1 195 ? 4.483 82.173 65.658 1.00 64.20 195 LEU A O 1
ATOM 1550 N N . LYS A 1 196 ? 5.130 81.838 63.530 1.00 66.23 196 LYS A N 1
ATOM 1551 C CA . LYS A 1 196 ? 4.075 82.687 62.970 1.00 68.16 196 LYS A CA 1
ATOM 1552 C C . LYS A 1 196 ? 2.682 82.102 63.240 1.00 69.58 196 LYS A C 1
ATOM 1553 O O . LYS A 1 196 ? 1.753 82.833 63.569 1.00 69.96 196 LYS A O 1
ATOM 1559 N N . GLU A 1 197 ? 2.557 80.783 63.122 1.00 71.30 197 GLU A N 1
ATOM 1560 C CA . GLU A 1 197 ? 1.338 80.071 63.489 1.00 73.16 197 GLU A CA 1
ATOM 1561 C C . GLU A 1 197 ? 1.064 80.132 64.979 1.00 73.31 197 GLU A C 1
ATOM 1562 O O . GLU A 1 197 ? 0.011 79.714 65.437 1.00 73.30 197 GLU A O 1
ATOM 1568 N N . GLU A 1 198 ? 2.015 80.647 65.741 1.00 74.14 198 GLU A N 1
ATOM 1569 C CA . GLU A 1 198 ? 1.863 80.666 67.186 1.00 74.96 198 GLU A CA 1
ATOM 1570 C C . GLU A 1 198 ? 1.666 82.052 67.781 1.00 75.02 198 GLU A C 1
ATOM 1571 O O . GLU A 1 198 ? 0.819 82.230 68.652 1.00 75.08 198 GLU A O 1
ATOM 1577 N N . TYR A 1 199 ? 2.439 83.024 67.306 1.00 75.33 199 TYR A N 1
ATOM 1578 C CA . TYR A 1 199 ? 2.423 84.381 67.865 1.00 75.66 199 TYR A CA 1
ATOM 1579 C C . TYR A 1 199 ? 1.901 85.459 66.903 1.00 75.66 199 TYR A C 1
ATOM 1580 O O . TYR A 1 199 ? 1.841 86.640 67.257 1.00 75.61 199 TYR A O 1
ATOM 1589 N N . GLY A 1 200 ? 1.525 85.056 65.693 1.00 75.81 200 GLY A N 1
ATOM 1590 C CA . GLY A 1 200 ? 1.016 85.997 64.699 1.00 76.34 200 GLY A CA 1
ATOM 1591 C C . GLY A 1 200 ? 2.065 86.317 63.660 1.00 76.65 200 GLY A C 1
ATOM 1592 O O . GLY A 1 200 ? 3.112 85.680 63.621 1.00 76.96 200 GLY A O 1
ATOM 1593 N N . GLU A 1 201 ? 1.788 87.317 62.830 1.00 77.02 201 GLU A N 1
ATOM 1594 C CA . GLU A 1 201 ? 2.633 87.636 61.682 1.00 77.35 201 GLU A CA 1
ATOM 1595 C C . GLU A 1 201 ? 3.936 88.353 62.056 1.00 76.64 201 GLU A C 1
ATOM 1596 O O . GLU A 1 201 ? 4.844 88.464 61.226 1.00 76.62 201 GLU A O 1
ATOM 1602 N N . ASN A 1 202 ? 4.033 88.824 63.299 1.00 75.77 202 ASN A N 1
ATOM 1603 C CA . ASN A 1 202 ? 5.199 89.600 63.729 1.00 74.91 202 ASN A CA 1
ATOM 1604 C C . ASN A 1 202 ? 6.318 88.784 64.374 1.00 73.37 202 ASN A C 1
ATOM 1605 O O . ASN A 1 202 ? 6.585 88.878 65.579 1.00 73.68 202 ASN A O 1
ATOM 1610 N N . VAL A 1 203 ? 6.959 87.980 63.534 1.00 71.00 203 VAL A N 1
ATOM 1611 C CA . VAL A 1 203 ? 8.098 87.157 63.899 1.00 68.27 203 VAL A CA 1
ATOM 1612 C C . VAL A 1 203 ? 9.125 87.390 62.811 1.00 66.29 203 VAL A C 1
ATOM 1613 O O . VAL A 1 203 ? 8.814 87.274 61.625 1.00 65.91 203 VAL A O 1
ATOM 1617 N N . ARG A 1 204 ? 10.346 87.726 63.202 1.00 63.80 204 ARG A N 1
ATOM 1618 C CA . ARG A 1 204 ? 11.396 87.967 62.221 1.00 61.24 204 ARG A CA 1
ATOM 1619 C C . ARG A 1 204 ? 12.397 86.826 62.178 1.00 60.05 204 ARG A C 1
ATOM 1620 O O . ARG A 1 204 ? 12.687 86.195 63.194 1.00 59.66 204 ARG A O 1
ATOM 1628 N N . GLY A 1 205 ? 12.912 86.560 60.987 1.00 58.58 205 GLY A N 1
ATOM 1629 C CA . GLY A 1 205 ? 13.937 85.556 60.814 1.00 57.24 205 GLY A CA 1
ATOM 1630 C C . GLY A 1 205 ? 15.208 86.190 60.305 1.00 56.43 205 GLY A C 1
ATOM 1631 O O . GLY A 1 205 ? 15.244 86.712 59.197 1.00 56.18 205 GLY A O 1
ATOM 1632 N N . ILE A 1 206 ? 16.249 86.163 61.125 1.00 55.93 206 ILE A N 1
ATOM 1633 C CA . ILE A 1 206 ? 17.553 86.665 60.707 1.00 55.49 206 ILE A CA 1
ATOM 1634 C C . ILE A 1 206 ? 18.569 85.530 60.601 1.00 56.51 206 ILE A C 1
ATOM 1635 O O . ILE A 1 206 ? 18.849 84.838 61.582 1.00 56.12 206 ILE A O 1
ATOM 1640 N N . LEU A 1 207 ? 19.103 85.350 59.399 1.00 57.48 207 LEU A N 1
ATOM 1641 C CA . LEU A 1 207 ? 20.147 84.376 59.142 1.00 59.03 207 LEU A CA 1
ATOM 1642 C C . LEU A 1 207 ? 21.505 84.990 59.459 1.00 59.80 207 LEU A C 1
ATOM 1643 O O . LEU A 1 207 ? 21.915 85.936 58.800 1.00 59.89 207 LEU A O 1
ATOM 1648 N N . VAL A 1 208 ? 22.201 84.450 60.455 1.00 61.03 208 VAL A N 1
ATOM 1649 C CA . VAL A 1 208 ? 23.504 84.982 60.866 1.00 62.39 208 VAL A CA 1
ATOM 1650 C C . VAL A 1 208 ? 24.649 84.072 60.417 1.00 63.94 208 VAL A C 1
ATOM 1651 O O . VAL A 1 208 ? 24.782 82.946 60.895 1.00 64.15 208 VAL A O 1
ATOM 1655 N N . ALA A 1 209 ? 25.474 84.580 59.506 1.00 65.74 209 ALA A N 1
ATOM 1656 C CA . ALA A 1 209 ? 26.549 83.814 58.884 1.00 67.63 209 ALA A CA 1
ATOM 1657 C C . ALA A 1 209 ? 27.631 84.779 58.389 1.00 69.33 209 ALA A C 1
ATOM 1658 O O . ALA A 1 209 ? 27.400 85.986 58.382 1.00 69.59 209 ALA A O 1
ATOM 1660 N N . PRO A 1 210 ? 28.823 84.265 58.000 1.00 71.00 210 PRO A N 1
ATOM 1661 C CA . PRO A 1 210 ? 29.853 85.138 57.407 1.00 71.99 210 PRO A CA 1
ATOM 1662 C C . PRO A 1 210 ? 29.531 85.606 55.983 1.00 72.74 210 PRO A C 1
ATOM 1663 O O . PRO A 1 210 ? 30.028 86.648 55.548 1.00 72.96 210 PRO A O 1
ATOM 1667 N N . SER A 1 211 ? 28.710 84.833 55.275 1.00 73.30 211 SER A N 1
ATOM 1668 C CA . SER A 1 211 ? 28.305 85.132 53.904 1.00 73.67 211 SER A CA 1
ATOM 1669 C C . SER A 1 211 ? 27.253 84.124 53.475 1.00 73.83 211 SER A C 1
ATOM 1670 O O . SER A 1 211 ? 26.963 83.179 54.206 1.00 73.64 211 SER A O 1
ATOM 1673 N N . LEU A 1 212 ? 26.690 84.316 52.286 1.00 74.15 212 LEU A N 1
ATOM 1674 C CA . LEU A 1 212 ? 25.628 83.438 51.809 1.00 74.53 212 LEU A CA 1
ATOM 1675 C C . LEU A 1 212 ? 25.595 83.332 50.291 1.00 74.89 212 LEU A C 1
ATOM 1676 O O . LEU A 1 212 ? 26.023 84.251 49.600 1.00 74.87 212 LEU A O 1
ATOM 1681 N N . THR A 1 213 ? 25.082 82.205 49.793 1.00 75.45 213 THR A N 1
ATOM 1682 C CA . THR A 1 213 ? 24.897 81.968 48.360 1.00 75.97 213 THR A CA 1
ATOM 1683 C C . THR A 1 213 ? 23.954 83.010 47.769 1.00 76.47 213 THR A C 1
ATOM 1684 O O . THR A 1 213 ? 23.166 83.629 48.495 1.00 76.56 213 THR A O 1
ATOM 1688 N N . GLU A 1 214 ? 24.046 83.198 46.452 1.00 76.93 214 GLU A N 1
ATOM 1689 C CA . GLU A 1 214 ? 23.104 84.023 45.705 1.00 77.44 214 GLU A CA 1
ATOM 1690 C C . GLU A 1 214 ? 21.688 83.481 45.891 1.00 76.70 214 GLU A C 1
ATOM 1691 O O . GLU A 1 214 ? 20.755 84.240 46.148 1.00 76.59 214 GLU A O 1
ATOM 1697 N N . GLY A 1 215 ? 21.549 82.162 45.783 1.00 76.15 215 GLY A N 1
ATOM 1698 C CA . GLY A 1 215 ? 20.277 81.479 46.013 1.00 75.53 215 GLY A CA 1
ATOM 1699 C C . GLY A 1 215 ? 19.708 81.743 47.392 1.00 75.19 215 GLY A C 1
ATOM 1700 O O . GLY A 1 215 ? 18.502 81.944 47.544 1.00 75.08 215 GLY A O 1
ATOM 1701 N N . ALA A 1 216 ? 20.582 81.745 48.397 1.00 74.99 216 ALA A N 1
ATOM 1702 C CA . ALA A 1 216 ? 20.199 82.092 49.764 1.00 74.96 216 ALA A CA 1
ATOM 1703 C C . ALA A 1 216 ? 19.654 83.518 49.847 1.00 75.04 216 ALA A C 1
ATOM 1704 O O . ALA A 1 216 ? 18.520 83.719 50.286 1.00 74.56 216 ALA A O 1
ATOM 1706 N N . LYS A 1 217 ? 20.453 84.490 49.397 1.00 75.60 217 LYS A N 1
ATOM 1707 C CA . LYS A 1 217 ? 20.054 85.903 49.366 1.00 76.52 217 LYS A CA 1
ATOM 1708 C C . LYS A 1 217 ? 18.707 86.080 48.667 1.00 76.37 217 LYS A C 1
ATOM 1709 O O . LYS A 1 217 ? 17.879 86.897 49.085 1.00 76.05 217 LYS A O 1
ATOM 1715 N N . LYS A 1 218 ? 18.498 85.284 47.619 1.00 76.81 218 LYS A N 1
ATOM 1716 C CA . LYS A 1 218 ? 17.275 85.314 46.824 1.00 77.34 218 LYS A CA 1
ATOM 1717 C C . LYS A 1 218 ? 16.074 84.858 47.638 1.00 77.14 218 LYS A C 1
ATOM 1718 O O . LYS A 1 218 ? 15.133 85.624 47.842 1.00 77.26 218 LYS A O 1
ATOM 1724 N N . LEU A 1 219 ? 16.124 83.617 48.118 1.00 76.98 219 LEU A N 1
ATOM 1725 C CA . LEU A 1 219 ? 15.017 83.041 48.871 1.00 76.71 219 LEU A CA 1
ATOM 1726 C C . LEU A 1 219 ? 14.700 83.835 50.136 1.00 76.54 219 LEU A C 1
ATOM 1727 O O . LEU A 1 219 ? 13.556 83.864 50.577 1.00 76.21 219 LEU A O 1
ATOM 1732 N N . LEU A 1 220 ? 15.709 84.493 50.701 1.00 76.70 220 LEU A N 1
ATOM 1733 C CA . LEU A 1 220 ? 15.494 85.390 51.832 1.00 77.12 220 LEU A CA 1
ATOM 1734 C C . LEU A 1 220 ? 14.611 86.567 51.429 1.00 78.05 220 LEU A C 1
ATOM 1735 O O . LEU A 1 220 ? 13.567 86.803 52.044 1.00 78.06 220 LEU A O 1
ATOM 1740 N N . GLU A 1 221 ? 15.033 87.298 50.396 1.00 79.14 221 GLU A N 1
ATOM 1741 C CA . GLU A 1 221 ? 14.277 88.448 49.900 1.00 81.00 221 GLU A CA 1
ATOM 1742 C C . GLU A 1 221 ? 12.866 88.007 49.562 1.00 79.62 221 GLU A C 1
ATOM 1743 O O . GLU A 1 221 ? 11.886 88.596 50.023 1.00 79.44 221 GLU A O 1
ATOM 1749 N N . LYS A 1 222 ? 12.792 86.947 48.762 1.00 78.96 222 LYS A N 1
ATOM 1750 C CA . LYS A 1 222 ? 11.542 86.331 48.342 1.00 78.42 222 LYS A CA 1
ATOM 1751 C C . LYS A 1 222 ? 10.625 86.005 49.516 1.00 77.49 222 LYS A C 1
ATOM 1752 O O . LYS A 1 222 ? 9.406 85.939 49.350 1.00 77.54 222 LYS A O 1
ATOM 1758 N N . GLU A 1 223 ? 11.214 85.818 50.700 1.00 76.26 223 GLU A N 1
ATOM 1759 C CA . GLU A 1 223 ? 10.507 85.212 51.827 1.00 74.85 223 GLU A CA 1
ATOM 1760 C C . GLU A 1 223 ? 10.249 86.146 53.002 1.00 73.63 223 GLU A C 1
ATOM 1761 O O . GLU A 1 223 ? 9.530 85.788 53.936 1.00 73.37 223 GLU A O 1
ATOM 1767 N N . GLY A 1 224 ? 10.837 87.335 52.954 1.00 72.50 224 GLY A N 1
ATOM 1768 C CA . GLY A 1 224 ? 10.623 88.342 53.988 1.00 71.31 224 GLY A CA 1
ATOM 1769 C C . GLY A 1 224 ? 11.558 88.151 55.159 1.00 70.56 224 GLY A C 1
ATOM 1770 O O . GLY A 1 224 ? 11.298 88.639 56.262 1.00 70.68 224 GLY A O 1
ATOM 1771 N N . LEU A 1 225 ? 12.653 87.438 54.915 1.00 69.68 225 LEU A N 1
ATOM 1772 C CA . LEU A 1 225 ? 13.630 87.138 55.953 1.00 68.88 225 LEU A CA 1
ATOM 1773 C C . LEU A 1 225 ? 14.926 87.913 55.728 1.00 68.82 225 LEU A C 1
ATOM 1774 O O . LEU A 1 225 ? 15.194 88.403 54.630 1.00 68.79 225 LEU A O 1
ATOM 1779 N N . GLU A 1 226 ? 15.729 88.020 56.777 1.00 68.87 226 GLU A N 1
ATOM 1780 C CA . GLU A 1 226 ? 16.842 88.958 56.793 1.00 69.09 226 GLU A CA 1
ATOM 1781 C C . GLU A 1 226 ? 18.190 88.257 56.932 1.00 69.44 226 GLU A C 1
ATOM 1782 O O . GLU A 1 226 ? 18.253 87.078 57.259 1.00 69.46 226 GLU A O 1
ATOM 1788 N N . PHE A 1 227 ? 19.262 88.991 56.668 1.00 70.14 227 PHE A N 1
ATOM 1789 C CA . PHE A 1 227 ? 20.605 88.473 56.832 1.00 71.21 227 PHE A CA 1
ATOM 1790 C C . PHE A 1 227 ? 21.399 89.417 57.703 1.00 72.05 227 PHE A C 1
ATOM 1791 O O . PHE A 1 227 ? 21.124 90.609 57.748 1.00 71.95 227 PHE A O 1
ATOM 1799 N N . ARG A 1 228 ? 22.376 88.862 58.406 1.00 73.55 228 ARG A N 1
ATOM 1800 C CA . ARG A 1 228 ? 23.306 89.644 59.178 1.00 75.42 228 ARG A CA 1
ATOM 1801 C C . ARG A 1 228 ? 24.665 88.996 59.089 1.00 76.33 228 ARG A C 1
ATOM 1802 O O . ARG A 1 228 ? 24.804 87.789 59.282 1.00 76.28 228 ARG A O 1
ATOM 1810 N N . LYS A 1 229 ? 25.666 89.816 58.798 1.00 77.97 229 LYS A N 1
ATOM 1811 C CA . LYS A 1 229 ? 27.019 89.340 58.580 1.00 79.60 229 LYS A CA 1
ATOM 1812 C C . LYS A 1 229 ? 27.761 89.218 59.905 1.00 80.47 229 LYS A C 1
ATOM 1813 O O . LYS A 1 229 ? 27.823 90.177 60.675 1.00 80.47 229 LYS A O 1
ATOM 1819 N N . LEU A 1 230 ? 28.315 88.034 60.162 1.00 81.83 230 LEU A N 1
ATOM 1820 C CA . LEU A 1 230 ? 29.106 87.792 61.368 1.00 83.37 230 LEU A CA 1
ATOM 1821 C C . LEU A 1 230 ? 30.085 86.625 61.206 1.00 84.70 230 LEU A C 1
ATOM 1822 O O . LEU A 1 230 ? 29.713 85.566 60.701 1.00 84.71 230 LEU A O 1
ATOM 1827 N N . GLU A 1 231 ? 31.325 86.830 61.653 1.00 86.63 231 GLU A N 1
ATOM 1828 C CA . GLU A 1 231 ? 32.392 85.828 61.548 1.00 88.67 231 GLU A CA 1
ATOM 1829 C C . GLU A 1 231 ? 32.544 85.057 62.853 1.00 89.97 231 GLU A C 1
ATOM 1830 O O . GLU A 1 231 ? 32.606 85.684 63.910 1.00 90.01 231 GLU A O 1
ATOM 1836 N N . PRO A 1 232 ? 32.616 83.705 62.795 1.00 91.40 232 PRO A N 1
ATOM 1837 C CA . PRO A 1 232 ? 33.038 83.002 64.013 1.00 92.70 232 PRO A CA 1
ATOM 1838 C C . PRO A 1 232 ? 34.452 83.506 64.377 1.00 93.67 232 PRO A C 1
ATOM 1839 O O . PRO A 1 232 ? 35.408 83.213 63.650 1.00 94.23 232 PRO A O 1
ATOM 1843 N N . PRO A 1 233 ? 34.565 84.321 65.459 1.00 94.14 233 PRO A N 1
ATOM 1844 C CA . PRO A 1 233 ? 35.743 85.149 65.857 1.00 94.05 233 PRO A CA 1
ATOM 1845 C C . PRO A 1 233 ? 37.122 84.441 65.807 1.00 94.32 233 PRO A C 1
ATOM 1846 O O . PRO A 1 233 ? 38.148 85.114 66.032 1.00 94.10 233 PRO A O 1
ATOM 1850 N N . LYS B 1 3 ? 10.299 41.290 42.567 1.00 83.99 3 LYS B N 1
ATOM 1851 C CA . LYS B 1 3 ? 10.425 41.707 43.994 1.00 82.19 3 LYS B CA 1
ATOM 1852 C C . LYS B 1 3 ? 11.423 42.844 44.191 1.00 81.28 3 LYS B C 1
ATOM 1853 O O . LYS B 1 3 ? 11.414 43.511 45.220 1.00 81.36 3 LYS B O 1
ATOM 1859 N N . VAL B 1 4 ? 12.264 43.075 43.192 1.00 79.73 4 VAL B N 1
ATOM 1860 C CA . VAL B 1 4 ? 13.232 44.160 43.237 1.00 78.29 4 VAL B CA 1
ATOM 1861 C C . VAL B 1 4 ? 13.037 45.090 42.048 1.00 77.87 4 VAL B C 1
ATOM 1862 O O . VAL B 1 4 ? 13.033 44.642 40.901 1.00 77.80 4 VAL B O 1
ATOM 1866 N N . ILE B 1 5 ? 12.850 46.377 42.325 1.00 77.42 5 ILE B N 1
ATOM 1867 C CA . ILE B 1 5 ? 12.860 47.395 41.275 1.00 77.12 5 ILE B CA 1
ATOM 1868 C C . ILE B 1 5 ? 14.019 48.349 41.521 1.00 77.71 5 ILE B C 1
ATOM 1869 O O . ILE B 1 5 ? 14.217 48.827 42.640 1.00 77.78 5 ILE B O 1
ATOM 1874 N N . ILE B 1 6 ? 14.784 48.616 40.471 1.00 78.49 6 ILE B N 1
ATOM 1875 C CA . ILE B 1 6 ? 15.963 49.454 40.577 1.00 79.60 6 ILE B CA 1
ATOM 1876 C C . ILE B 1 6 ? 15.908 50.583 39.569 1.00 80.91 6 ILE B C 1
ATOM 1877 O O . ILE B 1 6 ? 15.398 50.405 38.470 1.00 81.02 6 ILE B O 1
ATOM 1882 N N . LYS B 1 7 ? 16.423 51.746 39.961 1.00 82.68 7 LYS B N 1
ATOM 1883 C CA . LYS B 1 7 ? 16.733 52.818 39.027 1.00 84.44 7 LYS B CA 1
ATOM 1884 C C . LYS B 1 7 ? 18.186 53.211 39.298 1.00 85.29 7 LYS B C 1
ATOM 1885 O O . LYS B 1 7 ? 18.487 53.791 40.343 1.00 85.29 7 LYS B O 1
ATOM 1891 N N . GLU B 1 8 ? 19.083 52.864 38.370 1.00 86.44 8 GLU B N 1
ATOM 1892 C CA . GLU B 1 8 ? 20.537 53.030 38.573 1.00 87.70 8 GLU B CA 1
ATOM 1893 C C . GLU B 1 8 ? 20.962 54.493 38.623 1.00 87.20 8 GLU B C 1
ATOM 1894 O O . GLU B 1 8 ? 22.140 54.801 38.804 1.00 87.53 8 GLU B O 1
ATOM 1900 N N . ASN B 1 9 ? 19.989 55.376 38.426 1.00 86.77 9 ASN B N 1
ATOM 1901 C CA . ASN B 1 9 ? 20.063 56.776 38.817 1.00 86.31 9 ASN B CA 1
ATOM 1902 C C . ASN B 1 9 ? 18.640 57.279 38.715 1.00 85.97 9 ASN B C 1
ATOM 1903 O O . ASN B 1 9 ? 17.973 57.013 37.715 1.00 86.30 9 ASN B O 1
ATOM 1908 N N . PRO B 1 10 ? 18.123 57.906 39.780 1.00 85.44 10 PRO B N 1
ATOM 1909 C CA . PRO B 1 10 ? 16.827 58.562 39.733 1.00 85.30 10 PRO B CA 1
ATOM 1910 C C . PRO B 1 10 ? 16.850 60.102 39.723 1.00 85.51 10 PRO B C 1
ATOM 1911 O O . PRO B 1 10 ? 17.738 60.729 40.304 1.00 85.33 10 PRO B O 1
ATOM 1915 N N . SER B 1 11 ? 15.865 60.699 39.061 1.00 86.04 11 SER B N 1
ATOM 1916 C CA . SER B 1 11 ? 15.614 62.124 39.211 1.00 86.73 11 SER B CA 1
ATOM 1917 C C . SER B 1 11 ? 14.529 62.286 40.272 1.00 87.24 11 SER B C 1
ATOM 1918 O O . SER B 1 11 ? 14.021 61.290 40.799 1.00 87.18 11 SER B O 1
ATOM 1921 N N . GLU B 1 12 ? 14.176 63.532 40.585 1.00 87.97 12 GLU B N 1
ATOM 1922 C CA . GLU B 1 12 ? 13.134 63.815 41.572 1.00 89.02 12 GLU B CA 1
ATOM 1923 C C . GLU B 1 12 ? 11.788 63.222 41.162 1.00 88.89 12 GLU B C 1
ATOM 1924 O O . GLU B 1 12 ? 11.054 62.692 41.999 1.00 89.10 12 GLU B O 1
ATOM 1930 N N . GLU B 1 13 ? 11.474 63.317 39.873 1.00 88.81 13 GLU B N 1
ATOM 1931 C CA . GLU B 1 13 ? 10.309 62.653 39.314 1.00 88.74 13 GLU B CA 1
ATOM 1932 C C . GLU B 1 13 ? 10.304 61.182 39.715 1.00 87.75 13 GLU B C 1
ATOM 1933 O O . GLU B 1 13 ? 9.328 60.697 40.286 1.00 87.78 13 GLU B O 1
ATOM 1939 N N . GLU B 1 14 ? 11.408 60.493 39.431 1.00 86.60 14 GLU B N 1
ATOM 1940 C CA . GLU B 1 14 ? 11.570 59.074 39.748 1.00 85.53 14 GLU B CA 1
ATOM 1941 C C . GLU B 1 14 ? 11.385 58.722 41.230 1.00 84.33 14 GLU B C 1
ATOM 1942 O O . GLU B 1 14 ? 10.560 57.870 41.565 1.00 84.46 14 GLU B O 1
ATOM 1948 N N . ILE B 1 15 ? 12.158 59.364 42.107 1.00 82.73 15 ILE B N 1
ATOM 1949 C CA . ILE B 1 15 ? 12.106 59.073 43.542 1.00 80.94 15 ILE B CA 1
ATOM 1950 C C . ILE B 1 15 ? 10.669 59.098 44.075 1.00 81.32 15 ILE B C 1
ATOM 1951 O O . ILE B 1 15 ? 10.237 58.139 44.717 1.00 80.97 15 ILE B O 1
ATOM 1956 N N . LYS B 1 16 ? 9.929 60.171 43.778 1.00 81.68 16 LYS B N 1
ATOM 1957 C CA . LYS B 1 16 ? 8.533 60.293 44.220 1.00 82.50 16 LYS B CA 1
ATOM 1958 C C . LYS B 1 16 ? 7.686 59.126 43.716 1.00 82.39 16 LYS B C 1
ATOM 1959 O O . LYS B 1 16 ? 6.892 58.569 44.469 1.00 82.44 16 LYS B O 1
ATOM 1965 N N . GLU B 1 17 ? 7.867 58.751 42.451 1.00 82.47 17 GLU B N 1
ATOM 1966 C CA . GLU B 1 17 ? 7.184 57.584 41.893 1.00 82.98 17 GLU B CA 1
ATOM 1967 C C . GLU B 1 17 ? 7.504 56.343 42.706 1.00 81.41 17 GLU B C 1
ATOM 1968 O O . GLU B 1 17 ? 6.613 55.570 43.062 1.00 81.37 17 GLU B O 1
ATOM 1974 N N . LEU B 1 18 ? 8.786 56.185 43.016 1.00 80.03 18 LEU B N 1
ATOM 1975 C CA . LEU B 1 18 ? 9.288 54.997 43.676 1.00 78.53 18 LEU B CA 1
ATOM 1976 C C . LEU B 1 18 ? 8.886 54.902 45.145 1.00 78.26 18 LEU B C 1
ATOM 1977 O O . LEU B 1 18 ? 8.579 53.816 45.636 1.00 77.93 18 LEU B O 1
ATOM 1982 N N . LEU B 1 19 ? 8.866 56.037 45.838 1.00 78.14 19 LEU B N 1
ATOM 1983 C CA . LEU B 1 19 ? 8.430 56.065 47.230 1.00 78.27 19 LEU B CA 1
ATOM 1984 C C . LEU B 1 19 ? 6.952 55.695 47.331 1.00 79.03 19 LEU B C 1
ATOM 1985 O O . LEU B 1 19 ? 6.580 54.827 48.124 1.00 78.94 19 LEU B O 1
ATOM 1990 N N . ASP B 1 20 ? 6.126 56.355 46.514 1.00 80.02 20 ASP B N 1
ATOM 1991 C CA . ASP B 1 20 ? 4.694 56.060 46.398 1.00 80.92 20 ASP B CA 1
ATOM 1992 C C . ASP B 1 20 ? 4.470 54.610 45.991 1.00 80.94 20 ASP B C 1
ATOM 1993 O O . ASP B 1 20 ? 3.627 53.920 46.567 1.00 80.93 20 ASP B O 1
ATOM 1998 N N . LEU B 1 21 ? 5.229 54.153 44.998 1.00 81.02 21 LEU B N 1
ATOM 1999 C CA . LEU B 1 21 ? 5.191 52.759 44.588 1.00 81.36 21 LEU B CA 1
ATOM 2000 C C . LEU B 1 21 ? 5.403 51.887 45.820 1.00 81.32 21 LEU B C 1
ATOM 2001 O O . LEU B 1 21 ? 4.660 50.928 46.059 1.00 81.30 21 LEU B O 1
ATOM 2006 N N . ALA B 1 22 ? 6.409 52.250 46.610 1.00 81.27 22 ALA B N 1
ATOM 2007 C CA . ALA B 1 22 ? 6.739 51.513 47.812 1.00 81.33 22 ALA B CA 1
ATOM 2008 C C . ALA B 1 22 ? 5.653 51.612 48.889 1.00 81.51 22 ALA B C 1
ATOM 2009 O O . ALA B 1 22 ? 5.327 50.611 49.524 1.00 81.39 22 ALA B O 1
ATOM 2011 N N . GLU B 1 23 ? 5.092 52.803 49.092 1.00 81.81 23 GLU B N 1
ATOM 2012 C CA . GLU B 1 23 ? 4.008 52.965 50.068 1.00 82.58 23 GLU B CA 1
ATOM 2013 C C . GLU B 1 23 ? 2.808 52.117 49.671 1.00 82.25 23 GLU B C 1
ATOM 2014 O O . GLU B 1 23 ? 2.206 51.454 50.519 1.00 82.37 23 GLU B O 1
ATOM 2020 N N . LYS B 1 24 ? 2.488 52.142 48.376 1.00 82.16 24 LYS B N 1
ATOM 2021 C CA . LYS B 1 24 ? 1.346 51.427 47.804 1.00 81.91 24 LYS B CA 1
ATOM 2022 C C . LYS B 1 24 ? 1.441 49.934 48.078 1.00 80.94 24 LYS B C 1
ATOM 2023 O O . LYS B 1 24 ? 0.538 49.336 48.660 1.00 80.84 24 LYS B O 1
ATOM 2029 N N . HIS B 1 25 ? 2.552 49.341 47.667 1.00 79.76 25 HIS B N 1
ATOM 2030 C CA . HIS B 1 25 ? 2.707 47.904 47.764 1.00 78.75 25 HIS B CA 1
ATOM 2031 C C . HIS B 1 25 ? 3.343 47.452 49.083 1.00 76.88 25 HIS B C 1
ATOM 2032 O O . HIS B 1 25 ? 3.468 46.253 49.335 1.00 76.63 25 HIS B O 1
ATOM 2039 N N . GLY B 1 26 ? 3.710 48.418 49.926 1.00 74.75 26 GLY B N 1
ATOM 2040 C CA . GLY B 1 26 ? 4.308 48.142 51.233 1.00 71.78 26 GLY B CA 1
ATOM 2041 C C . GLY B 1 26 ? 5.702 47.541 51.150 1.00 69.49 26 GLY B C 1
ATOM 2042 O O . GLY B 1 26 ? 6.002 46.577 51.851 1.00 69.24 26 GLY B O 1
ATOM 2043 N N . GLY B 1 27 ? 6.548 48.106 50.290 1.00 67.34 27 GLY B N 1
ATOM 2044 C CA . GLY B 1 27 ? 7.920 47.623 50.112 1.00 65.00 27 GLY B CA 1
ATOM 2045 C C . GLY B 1 27 ? 8.971 48.400 50.891 1.00 63.21 27 GLY B C 1
ATOM 2046 O O . GLY B 1 27 ? 8.697 49.460 51.462 1.00 63.11 27 GLY B O 1
ATOM 2047 N N . VAL B 1 28 ? 10.184 47.864 50.918 1.00 61.44 28 VAL B N 1
ATOM 2048 C CA . VAL B 1 28 ? 11.301 48.546 51.557 1.00 59.04 28 VAL B CA 1
ATOM 2049 C C . VAL B 1 28 ? 12.053 49.355 50.502 1.00 58.38 28 VAL B C 1
ATOM 2050 O O . VAL B 1 28 ? 12.360 48.836 49.427 1.00 58.21 28 VAL B O 1
ATOM 2054 N N . VAL B 1 29 ? 12.311 50.630 50.812 1.00 57.06 29 VAL B N 1
ATOM 2055 C CA . VAL B 1 29 ? 13.140 51.509 49.988 1.00 55.64 29 VAL B CA 1
ATOM 2056 C C . VAL B 1 29 ? 14.556 51.501 50.544 1.00 55.17 29 VAL B C 1
ATOM 2057 O O . VAL B 1 29 ? 14.752 51.717 51.740 1.00 55.11 29 VAL B O 1
ATOM 2061 N N . THR B 1 30 ? 15.534 51.244 49.679 1.00 54.58 30 THR B N 1
ATOM 2062 C CA . THR B 1 30 ? 16.946 51.381 50.033 1.00 53.97 30 THR B CA 1
ATOM 2063 C C . THR B 1 30 ? 17.630 52.338 49.054 1.00 54.36 30 THR B C 1
ATOM 2064 O O . THR B 1 30 ? 17.733 52.041 47.862 1.00 54.94 30 THR B O 1
ATOM 2068 N N . ILE B 1 31 ? 18.088 53.485 49.553 1.00 54.16 31 ILE B N 1
ATOM 2069 C CA . ILE B 1 31 ? 18.770 54.456 48.710 1.00 53.87 31 ILE B CA 1
ATOM 2070 C C . ILE B 1 31 ? 20.265 54.463 48.992 1.00 54.33 31 ILE B C 1
ATOM 2071 O O . ILE B 1 31 ? 20.687 54.506 50.148 1.00 54.53 31 ILE B O 1
ATOM 2076 N N . PHE B 1 32 ? 21.055 54.417 47.926 1.00 54.72 32 PHE B N 1
ATOM 2077 C CA . PHE B 1 32 ? 22.483 54.664 48.017 1.00 55.16 32 PHE B CA 1
ATOM 2078 C C . PHE B 1 32 ? 22.719 56.058 47.449 1.00 55.57 32 PHE B C 1
ATOM 2079 O O . PHE B 1 32 ? 22.393 56.332 46.287 1.00 55.19 32 PHE B O 1
ATOM 2087 N N . ALA B 1 33 ? 23.267 56.943 48.279 1.00 56.12 33 ALA B N 1
ATOM 2088 C CA . ALA B 1 33 ? 23.355 58.357 47.931 1.00 56.83 33 ALA B CA 1
ATOM 2089 C C . ALA B 1 33 ? 24.460 59.104 48.656 1.00 57.48 33 ALA B C 1
ATOM 2090 O O . ALA B 1 33 ? 24.701 58.893 49.852 1.00 57.50 33 ALA B O 1
ATOM 2092 N N . ARG B 1 34 ? 25.130 59.984 47.919 1.00 58.40 34 ARG B N 1
ATOM 2093 C CA . ARG B 1 34 ? 25.892 61.043 48.547 1.00 59.30 34 ARG B CA 1
ATOM 2094 C C . ARG B 1 34 ? 24.831 62.030 49.007 1.00 58.88 34 ARG B C 1
ATOM 2095 O O . ARG B 1 34 ? 23.876 62.324 48.277 1.00 59.20 34 ARG B O 1
ATOM 2103 N N . CYS B 1 35 ? 24.982 62.505 50.235 1.00 58.21 35 CYS B N 1
ATOM 2104 C CA . CYS B 1 35 ? 23.934 63.242 50.889 1.00 57.36 35 CYS B CA 1
ATOM 2105 C C . CYS B 1 35 ? 24.529 63.904 52.095 1.00 57.00 35 CYS B C 1
ATOM 2106 O O . CYS B 1 35 ? 25.712 63.727 52.396 1.00 56.59 35 CYS B O 1
ATOM 2109 N N . LYS B 1 36 ? 23.701 64.678 52.782 1.00 56.64 36 LYS B N 1
ATOM 2110 C CA . LYS B 1 36 ? 24.012 65.077 54.141 1.00 56.57 36 LYS B CA 1
ATOM 2111 C C . LYS B 1 36 ? 22.795 64.932 55.039 1.00 55.34 36 LYS B C 1
ATOM 2112 O O . LYS B 1 36 ? 21.656 64.774 54.565 1.00 55.85 36 LYS B O 1
ATOM 2118 N N . VAL B 1 37 ? 23.058 64.928 56.338 1.00 53.57 37 VAL B N 1
ATOM 2119 C CA . VAL B 1 37 ? 22.055 64.546 57.307 1.00 51.91 37 VAL B CA 1
ATOM 2120 C C . VAL B 1 37 ? 21.867 65.685 58.287 1.00 51.81 37 VAL B C 1
ATOM 2121 O O . VAL B 1 37 ? 22.846 66.256 58.770 1.00 51.49 37 VAL B O 1
ATOM 2125 N N . HIS B 1 38 ? 20.606 66.010 58.555 1.00 51.38 38 HIS B N 1
ATOM 2126 C CA . HIS B 1 38 ? 20.249 66.989 59.562 1.00 51.75 38 HIS B CA 1
ATOM 2127 C C . HIS B 1 38 ? 19.263 66.373 60.538 1.00 52.26 38 HIS B C 1
ATOM 2128 O O . HIS B 1 38 ? 18.246 65.798 60.133 1.00 52.78 38 HIS B O 1
ATOM 2135 N N . TYR B 1 39 ? 19.568 66.495 61.822 1.00 52.57 39 TYR B N 1
ATOM 2136 C CA . TYR B 1 39 ? 18.739 65.930 62.865 1.00 52.95 39 TYR B CA 1
ATOM 2137 C C . TYR B 1 39 ? 18.304 67.033 63.805 1.00 54.36 39 TYR B C 1
ATOM 2138 O O . TYR B 1 39 ? 19.098 67.908 64.161 1.00 54.31 39 TYR B O 1
ATOM 2147 N N . GLU B 1 40 ? 17.036 66.987 64.192 1.00 56.26 40 GLU B N 1
ATOM 2148 C CA . GLU B 1 40 ? 16.517 67.808 65.272 1.00 58.55 40 GLU B CA 1
ATOM 2149 C C . GLU B 1 40 ? 15.667 66.924 66.167 1.00 60.35 40 GLU B C 1
ATOM 2150 O O . GLU B 1 40 ? 14.627 66.422 65.743 1.00 60.62 40 GLU B O 1
ATOM 2156 N N . GLY B 1 41 ? 16.119 66.722 67.398 1.00 62.56 41 GLY B N 1
ATOM 2157 C CA . GLY B 1 41 ? 15.375 65.921 68.367 1.00 65.63 41 GLY B CA 1
ATOM 2158 C C . GLY B 1 41 ? 15.506 66.584 69.715 1.00 67.69 41 GLY B C 1
ATOM 2159 O O . GLY B 1 41 ? 15.010 67.692 69.912 1.00 68.09 41 GLY B O 1
ATOM 2160 N N . ARG B 1 42 ? 16.190 65.928 70.645 1.00 69.55 42 ARG B N 1
ATOM 2161 C CA . ARG B 1 42 ? 16.509 66.598 71.901 1.00 71.22 42 ARG B CA 1
ATOM 2162 C C . ARG B 1 42 ? 17.435 67.790 71.623 1.00 70.38 42 ARG B C 1
ATOM 2163 O O . ARG B 1 42 ? 17.206 68.890 72.125 1.00 70.77 42 ARG B O 1
ATOM 2171 N N . ALA B 1 43 ? 18.466 67.553 70.812 1.00 69.24 43 ALA B N 1
ATOM 2172 C CA . ALA B 1 43 ? 19.368 68.600 70.333 1.00 67.58 43 ALA B CA 1
ATOM 2173 C C . ALA B 1 43 ? 19.441 68.594 68.806 1.00 66.25 43 ALA B C 1
ATOM 2174 O O . ALA B 1 43 ? 18.675 67.894 68.139 1.00 66.33 43 ALA B O 1
ATOM 2176 N N . LYS B 1 44 ? 20.381 69.355 68.259 1.00 64.32 44 LYS B N 1
ATOM 2177 C CA . LYS B 1 44 ? 20.399 69.661 66.844 1.00 62.54 44 LYS B CA 1
ATOM 2178 C C . LYS B 1 44 ? 21.768 69.392 66.284 1.00 62.09 44 LYS B C 1
ATOM 2179 O O . LYS B 1 44 ? 22.755 69.975 66.717 1.00 61.82 44 LYS B O 1
ATOM 2185 N N . SER B 1 45 ? 21.828 68.496 65.315 1.00 61.91 45 SER B N 1
ATOM 2186 C CA . SER B 1 45 ? 23.098 68.125 64.705 1.00 62.03 45 SER B CA 1
ATOM 2187 C C . SER B 1 45 ? 22.976 67.994 63.195 1.00 62.58 45 SER B C 1
ATOM 2188 O O . SER B 1 45 ? 21.865 67.958 62.652 1.00 61.86 45 SER B O 1
ATOM 2191 N N . GLU B 1 46 ? 24.136 67.934 62.541 1.00 63.56 46 GLU B N 1
ATOM 2192 C CA . GLU B 1 46 ? 24.256 67.605 61.116 1.00 65.92 46 GLU B CA 1
ATOM 2193 C C . GLU B 1 46 ? 25.480 66.725 60.819 1.00 64.14 46 GLU B C 1
ATOM 2194 O O . GLU B 1 46 ? 26.422 66.661 61.607 1.00 64.17 46 GLU B O 1
ATOM 2200 N N . LEU B 1 47 ? 25.457 66.029 59.693 1.00 63.37 47 LEU B N 1
ATOM 2201 C CA . LEU B 1 47 ? 26.659 65.370 59.218 1.00 62.71 47 LEU B CA 1
ATOM 2202 C C . LEU B 1 47 ? 26.880 65.873 57.808 1.00 63.20 47 LEU B C 1
ATOM 2203 O O . LEU B 1 47 ? 25.918 66.039 57.058 1.00 62.88 47 LEU B O 1
ATOM 2208 N N . GLY B 1 48 ? 28.141 66.125 57.464 1.00 63.78 48 GLY B N 1
ATOM 2209 C CA . GLY B 1 48 ? 28.504 66.684 56.167 1.00 64.93 48 GLY B CA 1
ATOM 2210 C C . GLY B 1 48 ? 28.249 65.715 55.035 1.00 66.00 48 GLY B C 1
ATOM 2211 O O . GLY B 1 48 ? 27.695 64.622 55.247 1.00 66.07 48 GLY B O 1
ATOM 2212 N N . GLU B 1 49 ? 28.649 66.103 53.826 1.00 66.74 49 GLU B N 1
ATOM 2213 C CA . GLU B 1 49 ? 28.406 65.250 52.669 1.00 68.27 49 GLU B CA 1
ATOM 2214 C C . GLU B 1 49 ? 29.239 63.964 52.714 1.00 66.65 49 GLU B C 1
ATOM 2215 O O . GLU B 1 49 ? 30.409 63.976 53.101 1.00 66.78 49 GLU B O 1
ATOM 2221 N N . GLY B 1 50 ? 28.604 62.855 52.350 1.00 65.50 50 GLY B N 1
ATOM 2222 C CA . GLY B 1 50 ? 29.249 61.552 52.394 1.00 63.87 50 GLY B CA 1
ATOM 2223 C C . GLY B 1 50 ? 28.345 60.491 51.821 1.00 62.77 50 GLY B C 1
ATOM 2224 O O . GLY B 1 50 ? 27.147 60.720 51.618 1.00 62.79 50 GLY B O 1
ATOM 2225 N N . ASP B 1 51 ? 28.921 59.328 51.551 1.00 61.51 51 ASP B N 1
ATOM 2226 C CA . ASP B 1 51 ? 28.164 58.244 50.955 1.00 60.35 51 ASP B CA 1
ATOM 2227 C C . ASP B 1 51 ? 27.473 57.423 52.051 1.00 58.50 51 ASP B C 1
ATOM 2228 O O . ASP B 1 51 ? 28.117 56.977 53.005 1.00 58.51 51 ASP B O 1
ATOM 2233 N N . ARG B 1 52 ? 26.161 57.247 51.912 1.00 56.13 52 ARG B N 1
ATOM 2234 C CA . ARG B 1 52 ? 25.337 56.607 52.938 1.00 53.76 52 ARG B CA 1
ATOM 2235 C C . ARG B 1 52 ? 24.277 55.705 52.323 1.00 52.77 52 ARG B C 1
ATOM 2236 O O . ARG B 1 52 ? 23.879 55.895 51.175 1.00 52.50 52 ARG B O 1
ATOM 2244 N N . ILE B 1 53 ? 23.834 54.720 53.097 1.00 51.40 53 ILE B N 1
ATOM 2245 C CA . ILE B 1 53 ? 22.725 53.853 52.708 1.00 50.20 53 ILE B CA 1
ATOM 2246 C C . ILE B 1 53 ? 21.536 54.173 53.597 1.00 50.14 53 ILE B C 1
ATOM 2247 O O . ILE B 1 53 ? 21.666 54.227 54.830 1.00 50.22 53 ILE B O 1
ATOM 2252 N N . ILE B 1 54 ? 20.379 54.380 52.981 1.00 49.53 54 ILE B N 1
ATOM 2253 C CA . ILE B 1 54 ? 19.203 54.814 53.711 1.00 49.30 54 ILE B CA 1
ATOM 2254 C C . ILE B 1 54 ? 18.103 53.787 53.508 1.00 49.85 54 ILE B C 1
ATOM 2255 O O . ILE B 1 54 ? 17.776 53.454 52.367 1.00 49.93 54 ILE B O 1
ATOM 2260 N N . ILE B 1 55 ? 17.529 53.298 54.608 1.00 50.01 55 ILE B N 1
ATOM 2261 C CA . ILE B 1 55 ? 16.546 52.225 54.546 1.00 49.95 55 ILE B CA 1
ATOM 2262 C C . ILE B 1 55 ? 15.235 52.721 55.118 1.00 50.76 55 ILE B C 1
ATOM 2263 O O . ILE B 1 55 ? 15.190 53.223 56.247 1.00 51.56 55 ILE B O 1
ATOM 2268 N N . ILE B 1 56 ? 14.166 52.602 54.336 1.00 51.11 56 ILE B N 1
ATOM 2269 C CA . ILE B 1 56 ? 12.851 53.068 54.761 1.00 51.18 56 ILE B CA 1
ATOM 2270 C C . ILE B 1 56 ? 11.901 51.888 54.716 1.00 52.36 56 ILE B C 1
ATOM 2271 O O . ILE B 1 56 ? 11.618 51.335 53.647 1.00 52.40 56 ILE B O 1
ATOM 2276 N N . LYS B 1 57 ? 11.420 51.492 55.885 1.00 53.43 57 LYS B N 1
ATOM 2277 C CA . LYS B 1 57 ? 10.552 50.335 55.985 1.00 54.39 57 LYS B 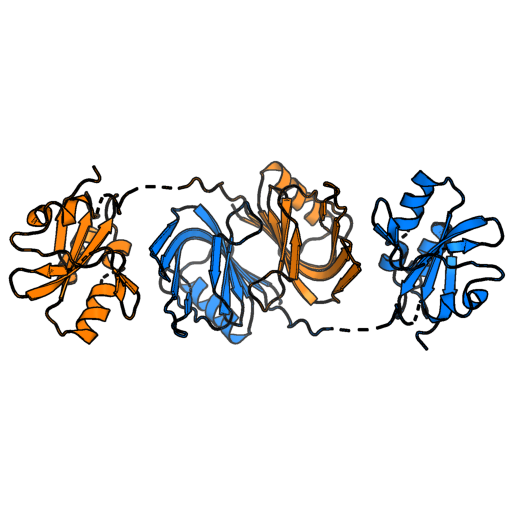CA 1
ATOM 2278 C C . LYS B 1 57 ? 9.092 50.752 56.054 1.00 55.98 57 LYS B C 1
ATOM 2279 O O . LYS B 1 57 ? 8.772 51.837 56.544 1.00 56.59 57 LYS B O 1
ATOM 2285 N N . PRO B 1 58 ? 8.199 49.879 55.576 1.00 56.95 58 PRO B N 1
ATOM 2286 C CA . PRO B 1 58 ? 6.768 50.153 55.493 1.00 57.23 58 PRO B CA 1
ATOM 2287 C C . PRO B 1 58 ? 6.146 50.678 56.793 1.00 56.97 58 PRO B C 1
ATOM 2288 O O . PRO B 1 58 ? 5.237 51.507 56.742 1.00 57.73 58 PRO B O 1
ATOM 2292 N N . ASP B 1 59 ? 6.633 50.212 57.940 1.00 55.96 59 ASP B N 1
ATOM 2293 C CA . ASP B 1 59 ? 6.106 50.650 59.236 1.00 54.63 59 ASP B CA 1
ATOM 2294 C C . ASP B 1 59 ? 6.720 51.969 59.737 1.00 54.66 59 ASP B C 1
ATOM 2295 O O . ASP B 1 59 ? 6.465 52.396 60.866 1.00 54.81 59 ASP B O 1
ATOM 2300 N N . GLY B 1 60 ? 7.536 52.609 58.904 1.00 54.28 60 GLY B N 1
ATOM 2301 C CA . GLY B 1 60 ? 8.110 53.901 59.250 1.00 53.34 60 GLY B CA 1
ATOM 2302 C C . GLY B 1 60 ? 9.537 53.829 59.780 1.00 52.90 60 GLY B C 1
ATOM 2303 O O . GLY B 1 60 ? 10.141 54.860 60.059 1.00 53.24 60 GLY B O 1
ATOM 2304 N N . SER B 1 61 ? 10.080 52.627 59.940 1.00 51.42 61 SER B N 1
ATOM 2305 C CA . SER B 1 61 ? 11.456 52.504 60.392 1.00 49.79 61 SER B CA 1
ATOM 2306 C C . SER B 1 61 ? 12.344 53.193 59.381 1.00 48.97 61 SER B C 1
ATOM 2307 O O . SER B 1 61 ? 12.223 52.952 58.172 1.00 49.20 61 SER B O 1
ATOM 2310 N N . PHE B 1 62 ? 13.227 54.053 59.874 1.00 47.57 62 PHE B N 1
ATOM 2311 C CA . PHE B 1 62 ? 14.125 54.814 59.014 1.00 46.69 62 PHE B CA 1
ATOM 2312 C C . PHE B 1 62 ? 15.582 54.661 59.519 1.00 45.86 62 PHE B C 1
ATOM 2313 O O . PHE B 1 62 ? 15.857 54.954 60.674 1.00 46.33 62 PHE B O 1
ATOM 2321 N N . LEU B 1 63 ? 16.495 54.188 58.680 1.00 44.25 63 LEU B N 1
ATOM 2322 C CA . LEU B 1 63 ? 17.885 53.948 59.117 1.00 43.99 63 LEU B CA 1
ATOM 2323 C C . LEU B 1 63 ? 18.838 54.582 58.156 1.00 43.73 63 LEU B C 1
ATOM 2324 O O . LEU B 1 63 ? 18.636 54.498 56.939 1.00 44.18 63 LEU B O 1
ATOM 2329 N N . ILE B 1 64 ? 19.879 55.200 58.692 1.00 43.25 64 ILE B N 1
ATOM 2330 C CA . ILE B 1 64 ? 20.910 55.783 57.860 1.00 43.88 64 ILE B CA 1
ATOM 2331 C C . ILE B 1 64 ? 22.215 55.146 58.245 1.00 44.55 64 ILE B C 1
ATOM 2332 O O . ILE B 1 64 ? 22.646 55.225 59.404 1.00 45.04 64 ILE B O 1
ATOM 2337 N N . HIS B 1 65 ? 22.840 54.484 57.284 1.00 45.43 65 HIS B N 1
ATOM 2338 C CA . HIS B 1 65 ? 24.133 53.837 57.520 1.00 45.69 65 HIS B CA 1
ATOM 2339 C C . HIS B 1 65 ? 25.191 54.521 56.703 1.00 46.96 65 HIS B C 1
ATOM 2340 O O . HIS B 1 65 ? 24.967 54.845 55.526 1.00 47.11 65 HIS B O 1
ATOM 2347 N N . GLN B 1 66 ? 26.344 54.755 57.320 1.00 48.47 66 GLN B N 1
ATOM 2348 C CA . GLN B 1 66 ? 27.516 55.000 56.520 1.00 49.66 66 GLN B CA 1
ATOM 2349 C C . GLN B 1 66 ? 28.323 53.708 56.518 1.00 50.69 66 GLN B C 1
ATOM 2350 O O . GLN B 1 66 ? 27.791 52.670 56.913 1.00 50.70 66 GLN B O 1
ATOM 2356 N N . ASN B 1 67 ? 29.562 53.739 56.041 1.00 51.91 67 ASN B N 1
ATOM 2357 C CA . ASN B 1 67 ? 30.196 52.513 55.588 1.00 52.94 67 ASN B CA 1
ATOM 2358 C C . ASN B 1 67 ? 31.012 51.787 56.648 1.00 54.61 67 ASN B C 1
ATOM 2359 O O . ASN B 1 67 ? 31.849 50.930 56.319 1.00 54.69 67 ASN B O 1
ATOM 2364 N N . LYS B 1 68 ? 30.774 52.102 57.920 1.00 56.11 68 LYS B N 1
ATOM 2365 C CA . LYS B 1 68 ? 31.699 51.621 58.932 1.00 58.07 68 LYS B CA 1
ATOM 2366 C C . LYS B 1 68 ? 31.216 50.905 60.190 1.00 57.76 68 LYS B C 1
ATOM 2367 O O . LYS B 1 68 ? 31.825 49.915 60.575 1.00 59.40 68 LYS B O 1
ATOM 2373 N N . LYS B 1 69 ? 30.178 51.310 60.882 1.00 56.45 69 LYS B N 1
ATOM 2374 C CA . LYS B 1 69 ? 30.008 50.503 62.094 1.00 54.79 69 LYS B CA 1
ATOM 2375 C C . LYS B 1 69 ? 28.788 49.611 62.032 1.00 53.30 69 LYS B C 1
ATOM 2376 O O . LYS B 1 69 ? 28.175 49.462 60.986 1.00 52.98 69 LYS B O 1
ATOM 2382 N N . ARG B 1 70 ? 28.462 48.972 63.134 1.00 51.40 70 ARG B N 1
ATOM 2383 C CA . ARG B 1 70 ? 27.293 48.133 63.169 1.00 50.10 70 ARG B CA 1
ATOM 2384 C C . ARG B 1 70 ? 25.984 48.996 63.257 1.00 48.66 70 ARG B C 1
ATOM 2385 O O . ARG B 1 70 ? 25.015 48.780 62.533 1.00 46.72 70 ARG B O 1
ATOM 2393 N N . GLU B 1 71 ? 26.021 50.011 64.115 1.00 47.59 71 GLU B N 1
ATOM 2394 C CA . GLU B 1 71 ? 24.872 50.856 64.377 1.00 46.87 71 GLU B CA 1
ATOM 2395 C C . GLU B 1 71 ? 24.722 51.837 63.241 1.00 45.63 71 GLU B C 1
ATOM 2396 O O . GLU B 1 71 ? 25.728 52.291 62.677 1.00 46.34 71 GLU B O 1
ATOM 2402 N N . PRO B 1 72 ? 23.473 52.152 62.882 1.00 44.15 72 PRO B N 1
ATOM 2403 C CA . PRO B 1 72 ? 23.253 53.235 61.955 1.00 43.75 72 PRO B CA 1
ATOM 2404 C C . PRO B 1 72 ? 23.697 54.548 62.582 1.00 43.57 72 PRO B C 1
ATOM 2405 O O . PRO B 1 72 ? 23.780 54.657 63.808 1.00 43.05 72 PRO B O 1
ATOM 2409 N N . VAL B 1 73 ? 23.912 55.546 61.742 1.00 43.78 73 VAL B N 1
ATOM 2410 C CA . VAL B 1 73 ? 24.389 56.828 62.196 1.00 44.99 73 VAL B CA 1
ATOM 2411 C C . VAL B 1 73 ? 23.246 57.671 62.769 1.00 46.00 73 VAL B C 1
ATOM 2412 O O . VAL B 1 73 ? 23.417 58.455 63.698 1.00 46.06 73 VAL B O 1
ATOM 2416 N N . ASN B 1 74 ? 22.056 57.448 62.229 1.00 47.54 74 ASN B N 1
ATOM 2417 C CA . ASN B 1 74 ? 20.851 58.058 62.705 1.00 48.63 74 ASN B CA 1
ATOM 2418 C C . ASN B 1 74 ? 19.751 57.105 62.322 1.00 49.71 74 ASN B C 1
ATOM 2419 O O . ASN B 1 74 ? 19.853 56.442 61.284 1.00 49.88 74 ASN B O 1
ATOM 2424 N N . TRP B 1 75 ? 18.690 57.060 63.129 1.00 50.86 75 TRP B N 1
ATOM 2425 C CA . TRP B 1 75 ? 17.585 56.142 62.909 1.00 52.07 75 TRP B CA 1
ATOM 2426 C C . TRP B 1 75 ? 16.268 56.745 63.411 1.00 51.18 75 TRP B C 1
ATOM 2427 O O . TRP B 1 75 ? 16.281 57.723 64.165 1.00 50.93 75 TRP B O 1
ATOM 2438 N N . GLN B 1 76 ? 15.144 56.153 63.007 1.00 49.84 76 GLN B N 1
ATOM 2439 C CA . GLN B 1 76 ? 13.831 56.587 63.494 1.00 49.87 76 GLN B CA 1
ATOM 2440 C C . GLN B 1 76 ? 12.840 55.426 63.607 1.00 49.06 76 GLN B C 1
ATOM 2441 O O . GLN B 1 76 ? 12.747 54.610 62.699 1.00 49.05 76 GLN B O 1
ATOM 2447 N N . PRO B 1 77 ? 12.094 55.359 64.719 1.00 48.92 77 PRO B N 1
ATOM 2448 C CA . PRO B 1 77 ? 11.315 54.159 65.069 1.00 49.27 77 PRO B CA 1
ATOM 2449 C C . PRO B 1 77 ? 10.084 53.908 64.173 1.00 50.16 77 PRO B C 1
ATOM 2450 O O . PRO B 1 77 ? 9.653 54.811 63.449 1.00 49.89 77 PRO B O 1
ATOM 2454 N N . PRO B 1 78 ? 9.526 52.680 64.207 1.00 51.22 78 PRO B N 1
ATOM 2455 C CA . PRO B 1 78 ? 8.266 52.482 63.500 1.00 52.07 78 PRO B CA 1
ATOM 2456 C C . PRO B 1 78 ? 7.279 53.533 63.929 1.00 53.16 78 PRO B C 1
ATOM 2457 O O . PRO B 1 78 ? 7.218 53.873 65.107 1.00 52.68 78 PRO B O 1
ATOM 2461 N N . GLY B 1 79 ? 6.535 54.058 62.964 1.00 55.13 79 GLY B N 1
ATOM 2462 C CA . GLY B 1 79 ? 5.463 55.015 63.233 1.00 57.61 79 GLY B CA 1
ATOM 2463 C C . GLY B 1 79 ? 5.862 56.447 62.942 1.00 59.14 79 GLY B C 1
ATOM 2464 O O . GLY B 1 79 ? 5.190 57.379 63.365 1.00 60.09 79 GLY B O 1
ATOM 2465 N N . SER B 1 80 ? 6.962 56.621 62.224 1.00 60.10 80 SER B N 1
ATOM 2466 C CA . SER B 1 80 ? 7.406 57.933 61.820 1.00 61.08 80 SER B CA 1
ATOM 2467 C C . SER B 1 80 ? 6.986 58.145 60.380 1.00 62.18 80 SER B C 1
ATOM 2468 O O . SER B 1 80 ? 6.942 57.204 59.603 1.00 62.63 80 SER B O 1
ATOM 2471 N N . LYS B 1 81 ? 6.678 59.383 60.022 1.00 63.69 81 LYS B N 1
ATOM 2472 C CA . LYS B 1 81 ? 6.067 59.665 58.730 1.00 65.21 81 LYS B CA 1
ATOM 2473 C C . LYS B 1 81 ? 7.100 60.209 57.746 1.00 65.32 81 LYS B C 1
ATOM 2474 O O . LYS B 1 81 ? 7.934 61.030 58.114 1.00 65.05 81 LYS B O 1
ATOM 2480 N N . VAL B 1 82 ? 7.019 59.746 56.498 1.00 66.20 82 VAL B N 1
ATOM 2481 C CA . VAL B 1 82 ? 8.022 60.040 55.466 1.00 67.22 82 VAL B CA 1
ATOM 2482 C C . VAL B 1 82 ? 7.507 61.050 54.438 1.00 68.14 82 VAL B C 1
ATOM 2483 O O . VAL B 1 82 ? 6.336 61.033 54.086 1.00 68.72 82 VAL B O 1
ATOM 2487 N N . THR B 1 83 ? 8.409 61.900 53.949 1.00 69.37 83 THR B N 1
ATOM 2488 C CA . THR B 1 83 ? 8.083 63.051 53.114 1.00 70.37 83 THR B CA 1
ATOM 2489 C C . THR B 1 83 ? 9.240 63.354 52.163 1.00 71.34 83 THR B C 1
ATOM 2490 O O . THR B 1 83 ? 10.399 63.174 52.524 1.00 71.55 83 THR B O 1
ATOM 2494 N N . PHE B 1 84 ? 8.930 63.809 50.952 1.00 72.67 84 PHE B N 1
ATOM 2495 C CA . PHE B 1 84 ? 9.965 64.099 49.954 1.00 73.90 84 PHE B CA 1
ATOM 2496 C C . PHE B 1 84 ? 9.780 65.437 49.201 1.00 75.19 84 PHE B C 1
ATOM 2497 O O . PHE B 1 84 ? 8.657 65.795 48.830 1.00 75.49 84 PHE B O 1
ATOM 2505 N N . LYS B 1 85 ? 10.895 66.154 48.984 1.00 76.51 85 LYS B N 1
ATOM 2506 C CA . LYS B 1 85 ? 10.926 67.478 48.320 1.00 77.53 85 LYS B CA 1
ATOM 2507 C C . LYS B 1 85 ? 12.339 67.905 47.833 1.00 77.60 85 LYS B C 1
ATOM 2508 O O . LYS B 1 85 ? 12.630 69.102 47.742 1.00 77.84 85 LYS B O 1
ATOM 2514 N N . GLU B 1 86 ? 13.182 66.924 47.488 1.00 77.52 86 GLU B N 1
ATOM 2515 C CA . GLU B 1 86 ? 14.654 67.082 47.324 1.00 76.88 86 GLU B CA 1
ATOM 2516 C C . GLU B 1 86 ? 15.408 66.576 48.584 1.00 75.26 86 GLU B C 1
ATOM 2517 O O . GLU B 1 86 ? 16.632 66.351 48.583 1.00 75.03 86 GLU B O 1
ATOM 2523 N N . ASN B 1 87 ? 14.648 66.386 49.654 1.00 73.09 87 ASN B N 1
ATOM 2524 C CA . ASN B 1 87 ? 15.147 65.733 50.837 1.00 70.94 87 ASN B CA 1
ATOM 2525 C C . ASN B 1 87 ? 14.135 64.657 51.228 1.00 69.32 87 ASN B C 1
ATOM 2526 O O . ASN B 1 87 ? 12.945 64.797 50.932 1.00 69.20 87 ASN B O 1
ATOM 2531 N N . SER B 1 88 ? 14.591 63.577 51.856 1.00 67.05 88 SER B N 1
ATOM 2532 C CA . SER B 1 88 ? 13.661 62.694 52.540 1.00 65.04 88 SER B CA 1
ATOM 2533 C C . SER B 1 88 ? 13.678 63.094 54.009 1.00 64.03 88 SER B C 1
ATOM 2534 O O . SER B 1 88 ? 14.742 63.249 54.615 1.00 63.50 88 SER B O 1
ATOM 2545 N N . ILE B 1 90 ? 11.958 62.132 57.838 1.00 59.57 90 ILE B N 1
ATOM 2546 C CA . ILE B 1 90 ? 11.116 61.334 58.695 1.00 58.75 90 ILE B CA 1
ATOM 2547 C C . ILE B 1 90 ? 10.919 62.125 59.977 1.00 58.97 90 ILE B C 1
ATOM 2548 O O . ILE B 1 90 ? 11.883 62.493 60.664 1.00 58.40 90 ILE B O 1
ATOM 2553 N N . SER B 1 91 ? 9.660 62.450 60.246 1.00 59.55 91 SER B N 1
ATOM 2554 C CA . SER B 1 91 ? 9.310 63.189 61.430 1.00 60.95 91 SER B CA 1
ATOM 2555 C C . SER B 1 91 ? 8.479 62.305 62.328 1.00 63.22 91 SER B C 1
ATOM 2556 O O . SER B 1 91 ? 7.503 61.688 61.893 1.00 63.23 91 SER B O 1
ATOM 2559 N N . ILE B 1 92 ? 8.889 62.231 63.585 1.00 66.33 92 ILE B N 1
ATOM 2560 C CA . ILE B 1 92 ? 8.036 61.694 64.625 1.00 69.57 92 ILE B CA 1
ATOM 2561 C C . ILE B 1 92 ? 7.636 62.886 65.497 1.00 72.15 92 ILE B C 1
ATOM 2562 O O . ILE B 1 92 ? 8.420 63.388 66.294 1.00 72.43 92 ILE B O 1
ATOM 2567 N N . ARG B 1 93 ? 6.435 63.402 65.274 1.00 75.77 93 ARG B N 1
ATOM 2568 C CA . ARG B 1 93 ? 5.841 64.311 66.248 1.00 79.42 93 ARG B CA 1
ATOM 2569 C C . ARG B 1 93 ? 4.970 63.502 67.180 1.00 81.72 93 ARG B C 1
ATOM 2570 O O . ARG B 1 93 ? 3.886 63.945 67.590 1.00 82.34 93 ARG B O 1
ATOM 2578 N N . ARG B 1 94 ? 5.454 62.297 67.495 1.00 84.33 94 ARG B N 1
ATOM 2579 C CA . ARG B 1 94 ? 4.758 61.389 68.409 1.00 86.66 94 ARG B CA 1
ATOM 2580 C C . ARG B 1 94 ? 5.191 61.631 69.861 1.00 86.90 94 ARG B C 1
ATOM 2581 O O . ARG B 1 94 ? 5.559 60.713 70.607 1.00 87.35 94 ARG B O 1
ATOM 2589 N N . ARG B 1 95 ? 5.161 62.915 70.205 1.00 86.87 95 ARG B N 1
ATOM 2590 C CA . ARG B 1 95 ? 5.154 63.429 71.576 1.00 86.64 95 ARG B CA 1
ATOM 2591 C C . ARG B 1 95 ? 6.487 63.802 72.250 1.00 84.70 95 ARG B C 1
ATOM 2592 O O . ARG B 1 95 ? 6.480 64.535 73.254 1.00 85.47 95 ARG B O 1
ATOM 2600 N N . PRO B 1 96 ? 7.615 63.253 71.758 1.00 82.08 96 PRO B N 1
ATOM 2601 C CA . PRO B 1 96 ? 8.688 64.188 71.457 1.00 79.52 96 PRO B CA 1
ATOM 2602 C C . PRO B 1 96 ? 8.528 64.586 69.990 1.00 76.63 96 PRO B C 1
ATOM 2603 O O . PRO B 1 96 ? 7.810 63.907 69.240 1.00 76.71 96 PRO B O 1
ATOM 2607 N N . TYR B 1 97 ? 9.144 65.693 69.595 1.00 72.80 97 TYR B N 1
ATOM 2608 C CA . TYR B 1 97 ? 9.240 66.041 68.188 1.00 68.81 97 TYR B CA 1
ATOM 2609 C C . TYR B 1 97 ? 10.628 65.665 67.727 1.00 67.86 97 TYR B C 1
ATOM 2610 O O . TYR B 1 97 ? 11.616 65.989 68.387 1.00 67.98 97 TYR B O 1
ATOM 2619 N N . GLU B 1 98 ? 10.702 64.972 66.597 1.00 66.30 98 GLU B N 1
ATOM 2620 C CA . GLU B 1 98 ? 11.980 64.586 66.019 1.00 64.73 98 GLU B CA 1
ATOM 2621 C C . GLU B 1 98 ? 11.961 64.667 64.499 1.00 62.78 98 GLU B C 1
ATOM 2622 O O . GLU B 1 98 ? 11.012 64.210 63.858 1.00 62.44 98 GLU B O 1
ATOM 2628 N N . ARG B 1 99 ? 13.017 65.242 63.928 1.00 60.43 99 ARG B N 1
ATOM 2629 C CA . ARG B 1 99 ? 13.114 65.381 62.482 1.00 58.31 99 ARG B CA 1
ATOM 2630 C C . ARG B 1 99 ? 14.458 64.878 61.991 1.00 57.05 99 ARG B C 1
ATOM 2631 O O . ARG B 1 99 ? 15.510 65.373 62.399 1.00 56.69 99 ARG B O 1
ATOM 2639 N N . LEU B 1 100 ? 14.414 63.882 61.123 1.00 55.55 100 LEU B N 1
ATOM 2640 C CA . LEU B 1 100 ? 15.615 63.389 60.507 1.00 54.65 100 LEU B CA 1
ATOM 2641 C C . LEU B 1 100 ? 15.519 63.634 59.018 1.00 54.87 100 LEU B C 1
ATOM 2642 O O . LEU B 1 100 ? 14.613 63.113 58.352 1.00 54.54 100 LEU B O 1
ATOM 2647 N N . GLU B 1 101 ? 16.458 64.424 58.500 1.00 55.18 101 GLU B N 1
ATOM 2648 C CA . GLU B 1 101 ? 16.472 64.776 57.081 1.00 55.77 101 GLU B CA 1
ATOM 2649 C C . GLU B 1 101 ? 17.714 64.264 56.341 1.00 56.08 101 GLU B C 1
ATOM 2650 O O . GLU B 1 101 ? 18.848 64.453 56.793 1.00 56.37 101 GLU B O 1
ATOM 2656 N N . VAL B 1 102 ? 17.485 63.623 55.203 1.00 56.76 102 VAL B N 1
ATOM 2657 C CA . VAL B 1 102 ? 18.556 63.292 54.271 1.00 57.77 102 VAL B CA 1
ATOM 2658 C C . VAL B 1 102 ? 18.453 64.272 53.103 1.00 59.16 102 VAL B C 1
ATOM 2659 O O . VAL B 1 102 ? 17.538 64.165 52.275 1.00 59.22 102 VAL B O 1
ATOM 2663 N N . GLU B 1 103 ? 19.348 65.254 53.036 1.00 60.71 103 GLU B N 1
ATOM 2664 C CA . GLU B 1 103 ? 19.323 66.127 51.867 1.00 62.55 103 GLU B CA 1
ATOM 2665 C C . GLU B 1 103 ? 20.178 65.444 50.815 1.00 63.18 103 GLU B C 1
ATOM 2666 O O . GLU B 1 103 ? 21.393 65.310 50.965 1.00 63.14 103 GLU B O 1
ATOM 2672 N N . ILE B 1 104 ? 19.508 64.959 49.778 1.00 64.53 104 ILE B N 1
ATOM 2673 C CA . ILE B 1 104 ? 20.166 64.211 48.720 1.00 65.95 104 ILE B CA 1
ATOM 2674 C C . ILE B 1 104 ? 20.985 65.132 47.829 1.00 67.55 104 ILE B C 1
ATOM 2675 O O . ILE B 1 104 ? 20.457 66.096 47.260 1.00 67.73 104 ILE B O 1
ATOM 2680 N N . ILE B 1 105 ? 22.275 64.828 47.728 1.00 69.27 105 ILE B N 1
ATOM 2681 C CA . ILE B 1 105 ? 23.191 65.581 46.885 1.00 71.10 105 ILE B CA 1
ATOM 2682 C C . ILE B 1 105 ? 23.265 64.920 45.521 1.00 72.25 105 ILE B C 1
ATOM 2683 O O . ILE B 1 105 ? 23.219 65.576 44.481 1.00 72.68 105 ILE B O 1
ATOM 2688 N N . GLU B 1 106 ? 23.333 63.601 45.547 1.00 73.58 106 GLU B N 1
ATOM 2689 C CA . GLU B 1 106 ? 23.661 62.817 44.383 1.00 74.78 106 GLU B CA 1
ATOM 2690 C C . GLU B 1 106 ? 23.118 61.412 44.661 1.00 74.42 106 GLU B C 1
ATOM 2691 O O . GLU B 1 106 ? 23.717 60.654 45.432 1.00 74.56 106 GLU B O 1
ATOM 2697 N N . PRO B 1 107 ? 21.948 61.080 44.081 1.00 74.02 107 PRO B N 1
ATOM 2698 C CA . PRO B 1 107 ? 21.381 59.756 44.320 1.00 73.66 107 PRO B CA 1
ATOM 2699 C C . PRO B 1 107 ? 21.978 58.728 43.365 1.00 73.18 107 PRO B C 1
ATOM 2700 O O . PRO B 1 107 ? 21.648 58.732 42.185 1.00 73.64 107 PRO B O 1
ATOM 2704 N N . TYR B 1 108 ? 22.861 57.869 43.866 1.00 72.41 108 TYR B N 1
ATOM 2705 C CA . TYR B 1 108 ? 23.526 56.880 43.017 1.00 71.55 108 TYR B CA 1
ATOM 2706 C C . TYR B 1 108 ? 22.570 55.798 42.547 1.00 70.49 108 TYR B C 1
ATOM 2707 O O . TYR B 1 108 ? 22.694 55.298 41.423 1.00 70.54 108 TYR B O 1
ATOM 2716 N N . SER B 1 109 ? 21.632 55.428 43.416 1.00 68.94 109 SER B N 1
ATOM 2717 C CA . SER B 1 109 ? 20.626 54.426 43.097 1.00 67.29 109 SER B CA 1
ATOM 2718 C C . SER B 1 109 ? 19.572 54.326 44.170 1.00 66.19 109 SER B C 1
ATOM 2719 O O . SER B 1 109 ? 19.829 54.606 45.339 1.00 66.40 109 SER B O 1
ATOM 2722 N N . LEU B 1 110 ? 18.386 53.907 43.757 1.00 64.81 110 LEU B N 1
ATOM 2723 C CA . LEU B 1 110 ? 17.298 53.623 44.670 1.00 63.68 110 LEU B CA 1
ATOM 2724 C C . LEU B 1 110 ? 16.779 52.236 44.325 1.00 63.57 110 LEU B C 1
ATOM 2725 O O . LEU B 1 110 ? 16.644 51.896 43.147 1.00 63.67 110 LEU B O 1
ATOM 2730 N N . VAL B 1 111 ? 16.504 51.441 45.356 1.00 63.45 111 VAL B N 1
ATOM 2731 C CA . VAL B 1 111 ? 15.972 50.093 45.195 1.00 63.40 111 VAL B CA 1
ATOM 2732 C C . VAL B 1 111 ? 14.709 49.905 46.030 1.00 63.89 111 VAL B C 1
ATOM 2733 O O . VAL B 1 111 ? 14.718 50.123 47.245 1.00 64.11 111 VAL B O 1
ATOM 2737 N N . VAL B 1 112 ? 13.623 49.506 45.378 1.00 64.19 112 VAL B N 1
ATOM 2738 C CA . VAL B 1 112 ? 12.423 49.087 46.090 1.00 64.73 112 VAL B CA 1
ATOM 2739 C C . VAL B 1 112 ? 12.485 47.578 46.196 1.00 65.57 112 VAL B C 1
ATOM 2740 O O . VAL B 1 112 ? 12.809 46.905 45.229 1.00 65.88 112 VAL B O 1
ATOM 2744 N N . PHE B 1 113 ? 12.183 47.055 47.376 1.00 66.63 113 PHE B N 1
ATOM 2745 C CA . PHE B 1 113 ? 12.222 45.630 47.619 1.00 67.68 113 PHE B CA 1
ATOM 2746 C C . PHE B 1 113 ? 10.896 45.209 48.238 1.00 68.70 113 PHE B C 1
ATOM 2747 O O . PHE B 1 113 ? 10.625 45.452 49.415 1.00 68.76 113 PHE B O 1
ATOM 2755 N N . LEU B 1 114 ? 10.057 44.597 47.413 1.00 70.08 114 LEU B N 1
ATOM 2756 C CA . LEU B 1 114 ? 8.727 44.187 47.831 1.00 71.51 114 LEU B CA 1
ATOM 2757 C C . LEU B 1 114 ? 8.843 42.879 48.567 1.00 72.11 114 LEU B C 1
ATOM 2758 O O . LEU B 1 114 ? 8.702 41.806 47.987 1.00 72.21 114 LEU B O 1
ATOM 2763 N N . ALA B 1 115 ? 9.117 42.995 49.860 1.00 73.07 115 ALA B N 1
ATOM 2764 C CA . ALA B 1 115 ? 9.464 41.866 50.692 1.00 73.87 115 ALA B CA 1
ATOM 2765 C C . ALA B 1 115 ? 8.290 41.452 51.551 1.00 74.78 115 ALA B C 1
ATOM 2766 O O . ALA B 1 115 ? 7.600 42.297 52.113 1.00 74.89 115 ALA B O 1
ATOM 2768 N N . GLU B 1 116 ? 8.077 40.145 51.649 1.00 76.25 116 GLU B N 1
ATOM 2769 C CA . GLU B 1 116 ? 7.009 39.569 52.464 1.00 78.22 116 GLU B CA 1
ATOM 2770 C C . GLU B 1 116 ? 7.287 39.707 53.955 1.00 77.97 116 GLU B C 1
ATOM 2771 O O . GLU B 1 116 ? 8.436 39.599 54.391 1.00 78.04 116 GLU B O 1
ATOM 2777 N N . ASP B 1 117 ? 6.229 39.932 54.735 1.00 78.29 117 ASP B N 1
ATOM 2778 C CA . ASP B 1 117 ? 6.326 39.859 56.187 1.00 78.84 117 ASP B CA 1
ATOM 2779 C C . ASP B 1 117 ? 6.971 38.521 56.516 1.00 79.14 117 ASP B C 1
ATOM 2780 O O . ASP B 1 117 ? 6.762 37.541 55.803 1.00 79.09 117 ASP B O 1
ATOM 2785 N N . TYR B 1 118 ? 7.766 38.478 57.576 1.00 79.67 118 TYR B N 1
ATOM 2786 C CA . TYR B 1 118 ? 8.192 37.200 58.107 1.00 80.53 118 TYR B CA 1
ATOM 2787 C C . TYR B 1 118 ? 7.306 36.828 59.297 1.00 82.68 118 TYR B C 1
ATOM 2788 O O . TYR B 1 118 ? 7.215 37.572 60.274 1.00 82.85 118 TYR B O 1
ATOM 2797 N N . GLU B 1 119 ? 6.632 35.686 59.189 1.00 85.61 119 GLU B N 1
ATOM 2798 C CA . GLU B 1 119 ? 5.829 35.139 60.286 1.00 88.47 119 GLU B CA 1
ATOM 2799 C C . GLU B 1 119 ? 6.680 34.083 61.004 1.00 89.51 119 GLU B C 1
ATOM 2800 O O . GLU B 1 119 ? 7.296 33.230 60.355 1.00 89.88 119 GLU B O 1
ATOM 2806 N N . GLU B 1 120 ? 6.699 34.140 62.337 1.00 90.51 120 GLU B N 1
ATOM 2807 C CA . GLU B 1 120 ? 7.681 33.412 63.179 1.00 91.41 120 GLU B CA 1
ATOM 2808 C C . GLU B 1 120 ? 7.811 31.881 63.006 1.00 91.65 120 GLU B C 1
ATOM 2809 O O . GLU B 1 120 ? 6.881 31.190 62.571 1.00 91.95 120 GLU B O 1
ATOM 2815 N N . SER B 1 126 ? 8.876 21.884 69.743 1.00 88.93 126 SER B N 1
ATOM 2816 C CA . SER B 1 126 ? 10.228 22.403 69.590 1.00 88.00 126 SER B CA 1
ATOM 2817 C C . SER B 1 126 ? 11.248 21.284 69.720 1.00 86.73 126 SER B C 1
ATOM 2818 O O . SER B 1 126 ? 10.930 20.168 70.146 1.00 86.86 126 SER B O 1
ATOM 2821 N N . GLU B 1 127 ? 12.482 21.602 69.354 1.00 84.30 127 GLU B N 1
ATOM 2822 C CA . GLU B 1 127 ? 13.576 20.656 69.431 1.00 81.59 127 GLU B CA 1
ATOM 2823 C C . GLU B 1 127 ? 14.045 20.492 70.874 1.00 79.59 127 GLU B C 1
ATOM 2824 O O . GLU B 1 127 ? 14.613 19.461 71.229 1.00 79.25 127 GLU B O 1
ATOM 2830 N N . ALA B 1 128 ? 13.768 21.493 71.709 1.00 77.02 128 ALA B N 1
ATOM 2831 C CA . ALA B 1 128 ? 13.945 21.366 73.151 1.00 74.73 128 ALA B CA 1
ATOM 2832 C C . ALA B 1 128 ? 13.097 20.220 73.711 1.00 73.22 128 ALA B C 1
ATOM 2833 O O . ALA B 1 128 ? 13.570 19.445 74.534 1.00 72.93 128 ALA B O 1
ATOM 2835 N N . GLU B 1 129 ? 11.854 20.107 73.252 1.00 71.55 129 GLU B N 1
ATOM 2836 C CA . GLU B 1 129 ? 10.981 19.001 73.640 1.00 70.02 129 GLU B CA 1
ATOM 2837 C C . GLU B 1 129 ? 11.466 17.628 73.165 1.00 67.51 129 GLU B C 1
ATOM 2838 O O . GLU B 1 129 ? 11.269 16.628 73.855 1.00 67.14 129 GLU B O 1
ATOM 2852 N N . ALA B 1 131 ? 14.647 16.922 72.786 1.00 60.59 131 ALA B N 1
ATOM 2853 C CA . ALA B 1 131 ? 15.744 16.701 73.712 1.00 59.91 131 ALA B CA 1
ATOM 2854 C C . ALA B 1 131 ? 15.190 16.104 75.000 1.00 59.76 131 ALA B C 1
ATOM 2855 O O . ALA B 1 131 ? 15.716 15.100 75.485 1.00 59.61 131 ALA B O 1
ATOM 2857 N N . ASN B 1 132 ? 14.107 16.690 75.523 1.00 59.74 132 ASN B N 1
ATOM 2858 C CA . ASN B 1 132 ? 13.463 16.190 76.746 1.00 59.86 132 ASN B CA 1
ATOM 2859 C C . ASN B 1 132 ? 13.124 14.713 76.655 1.00 60.02 132 ASN B C 1
ATOM 2860 O O . ASN B 1 132 ? 13.337 13.958 77.595 1.00 59.82 132 ASN B O 1
ATOM 2865 N N . LEU B 1 133 ? 12.618 14.319 75.496 1.00 60.53 133 LEU B N 1
ATOM 2866 C CA . LEU B 1 133 ? 12.301 12.942 75.209 1.00 61.27 133 LEU B CA 1
ATOM 2867 C C . LEU B 1 133 ? 13.541 12.055 75.277 1.00 60.88 133 LEU B C 1
ATOM 2868 O O . LEU B 1 133 ? 13.509 10.989 75.892 1.00 60.97 133 LEU B O 1
ATOM 2873 N N . ILE B 1 134 ? 14.634 12.517 74.665 1.00 60.16 134 ILE B N 1
ATOM 2874 C CA . ILE B 1 134 ? 15.891 11.775 74.631 1.00 59.08 134 ILE B CA 1
ATOM 2875 C C . ILE B 1 134 ? 16.517 11.583 76.018 1.00 59.64 134 ILE B C 1
ATOM 2876 O O . ILE B 1 134 ? 17.026 10.510 76.330 1.00 59.33 134 ILE B O 1
ATOM 2881 N N . PHE B 1 135 ? 16.479 12.618 76.850 1.00 60.23 135 PHE B N 1
ATOM 2882 C CA . PHE B 1 135 ? 17.046 12.522 78.187 1.00 60.72 135 PHE B CA 1
ATOM 2883 C C . PHE B 1 135 ? 16.179 11.606 79.031 1.00 62.59 135 PHE B C 1
ATOM 2884 O O . PHE B 1 135 ? 16.672 10.869 79.884 1.00 62.82 135 PHE B O 1
ATOM 2892 N N . GLU B 1 136 ? 14.883 11.639 78.758 1.00 64.80 136 GLU B N 1
ATOM 2893 C CA . GLU B 1 136 ? 13.923 10.843 79.499 1.00 67.16 136 GLU B CA 1
ATOM 2894 C C . GLU B 1 136 ? 14.060 9.359 79.201 1.00 67.51 136 GLU B C 1
ATOM 2895 O O . GLU B 1 136 ? 13.911 8.511 80.099 1.00 67.97 136 GLU B O 1
ATOM 2901 N N . ASN B 1 137 ? 14.328 9.055 77.935 1.00 67.70 137 ASN B N 1
ATOM 2902 C CA . ASN B 1 137 ? 14.511 7.685 77.491 1.00 67.79 137 ASN B CA 1
ATOM 2903 C C . ASN B 1 137 ? 15.531 7.640 76.357 1.00 67.22 137 ASN B C 1
ATOM 2904 O O . ASN B 1 137 ? 15.161 7.648 75.189 1.00 66.94 137 ASN B O 1
ATOM 2909 N N . PRO B 1 138 ? 16.833 7.619 76.708 1.00 66.97 138 PRO B N 1
ATOM 2910 C CA . PRO B 1 138 ? 17.953 7.547 75.768 1.00 66.80 138 PRO B CA 1
ATOM 2911 C C . PRO B 1 138 ? 17.816 6.414 74.772 1.00 67.00 138 PRO B C 1
ATOM 2912 O O . PRO B 1 138 ? 18.479 6.398 73.742 1.00 66.85 138 PRO B O 1
ATOM 2916 N N . ARG B 1 139 ? 16.933 5.480 75.089 1.00 67.52 139 ARG B N 1
ATOM 2917 C CA . ARG B 1 139 ? 16.735 4.284 74.299 1.00 67.84 139 ARG B CA 1
ATOM 2918 C C . ARG B 1 139 ? 16.152 4.588 72.919 1.00 66.60 139 ARG B C 1
ATOM 2919 O O . ARG B 1 139 ? 16.324 3.808 71.993 1.00 66.60 139 ARG B O 1
ATOM 2927 N N . VAL B 1 140 ? 15.483 5.729 72.774 1.00 65.49 140 VAL B N 1
ATOM 2928 C CA . VAL B 1 140 ? 14.957 6.143 71.467 1.00 64.39 140 VAL B CA 1
ATOM 2929 C C . VAL B 1 140 ? 16.090 6.427 70.482 1.00 63.80 140 VAL B C 1
ATOM 2930 O O . VAL B 1 140 ? 15.895 6.386 69.262 1.00 63.81 140 VAL B O 1
ATOM 2934 N N . ILE B 1 141 ? 17.263 6.727 71.026 1.00 62.77 141 ILE B N 1
ATOM 2935 C CA . ILE B 1 141 ? 18.462 6.848 70.236 1.00 62.09 141 ILE B CA 1
ATOM 2936 C C . ILE B 1 141 ? 19.075 5.462 70.139 1.00 62.68 141 ILE B C 1
ATOM 2937 O O . ILE B 1 141 ? 19.196 4.896 69.054 1.00 62.62 141 ILE B O 1
ATOM 2942 N N . GLU B 1 142 ? 19.430 4.911 71.295 1.00 63.29 142 GLU B N 1
ATOM 2943 C CA . GLU B 1 142 ? 20.228 3.700 71.368 1.00 64.07 142 GLU B CA 1
ATOM 2944 C C . GLU B 1 142 ? 20.173 3.094 72.739 1.00 64.96 142 GLU B C 1
ATOM 2945 O O . GLU B 1 142 ? 19.978 3.786 73.732 1.00 65.35 142 GLU B O 1
ATOM 2951 N N . GLU B 1 143 ? 20.400 1.790 72.778 1.00 65.96 143 GLU B N 1
ATOM 2952 C CA . GLU B 1 143 ? 20.661 1.055 74.004 1.00 66.73 143 GLU B CA 1
ATOM 2953 C C . GLU B 1 143 ? 21.964 1.566 74.632 1.00 66.11 143 GLU B C 1
ATOM 2954 O O . GLU B 1 143 ? 23.018 1.549 74.001 1.00 66.05 143 GLU B O 1
ATOM 2960 N N . GLY B 1 144 ? 21.869 2.056 75.862 1.00 65.84 144 GLY B N 1
ATOM 2961 C CA . GLY B 1 144 ? 23.044 2.491 76.613 1.00 65.55 144 GLY B CA 1
ATOM 2962 C C . GLY B 1 144 ? 23.689 3.761 76.093 1.00 65.35 144 GLY B C 1
ATOM 2963 O O . GLY B 1 144 ? 24.903 3.927 76.187 1.00 65.81 144 GLY B O 1
ATOM 2964 N N . PHE B 1 145 ? 22.876 4.654 75.532 1.00 64.58 145 PHE B N 1
ATOM 2965 C CA . PHE B 1 145 ? 23.319 5.996 75.190 1.00 63.36 145 PHE B CA 1
ATOM 2966 C C . PHE B 1 145 ? 23.075 6.902 76.394 1.00 62.90 145 PHE B C 1
ATOM 2967 O O . PHE B 1 145 ? 22.001 6.866 76.983 1.00 63.21 145 PHE B O 1
ATOM 2975 N N . LYS B 1 146 ? 24.075 7.689 76.772 1.00 61.91 146 LYS B N 1
ATOM 2976 C CA . LYS B 1 146 ? 23.933 8.623 77.880 1.00 61.26 146 LYS B CA 1
ATOM 2977 C C . LYS B 1 146 ? 23.965 10.060 77.349 1.00 60.13 146 LYS B C 1
ATOM 2978 O O . LYS B 1 146 ? 25.014 10.546 76.933 1.00 60.48 146 LYS B O 1
ATOM 2984 N N . PRO B 1 147 ? 22.811 10.737 77.322 1.00 58.78 147 PRO B N 1
ATOM 2985 C CA . PRO B 1 147 ? 22.866 12.144 76.945 1.00 57.83 147 PRO B CA 1
ATOM 2986 C C . PRO B 1 147 ? 23.366 12.973 78.125 1.00 56.89 147 PRO B C 1
ATOM 2987 O O . PRO B 1 147 ? 22.961 12.733 79.257 1.00 56.87 147 PRO B O 1
ATOM 2991 N N . ILE B 1 148 ? 24.268 13.917 77.867 1.00 55.89 148 ILE B N 1
ATOM 2992 C CA . ILE B 1 148 ? 24.938 14.652 78.943 1.00 54.71 148 ILE B CA 1
ATOM 2993 C C . ILE B 1 148 ? 24.714 16.159 78.857 1.00 54.25 148 ILE B C 1
ATOM 2994 O O . ILE B 1 148 ? 24.297 16.775 79.829 1.00 53.94 148 ILE B O 1
ATOM 2999 N N . TYR B 1 149 ? 24.976 16.745 77.693 1.00 53.84 149 TYR B N 1
ATOM 3000 C CA . TYR B 1 149 ? 24.862 18.194 77.517 1.00 53.36 149 TYR B CA 1
ATOM 3001 C C . TYR B 1 149 ? 23.774 18.611 76.534 1.00 53.24 149 TYR B C 1
ATOM 3002 O O . TYR B 1 149 ? 23.482 17.885 75.582 1.00 53.62 149 TYR B O 1
ATOM 3011 N N . ARG B 1 150 ? 23.198 19.790 76.785 1.00 52.85 150 ARG B N 1
ATOM 3012 C CA . ARG B 1 150 ? 22.261 20.469 75.887 1.00 52.47 150 ARG B CA 1
ATOM 3013 C C . ARG B 1 150 ? 22.854 21.785 75.411 1.00 52.74 150 ARG B C 1
ATOM 3014 O O . ARG B 1 150 ? 23.450 22.520 76.202 1.00 52.89 150 ARG B O 1
ATOM 3022 N N . GLU B 1 151 ? 22.670 22.109 74.137 1.00 52.80 151 GLU B N 1
ATOM 3023 C CA . GLU B 1 151 ? 23.197 23.360 73.598 1.00 53.79 151 GLU B CA 1
ATOM 3024 C C . GLU B 1 151 ? 24.640 23.541 74.039 1.00 52.47 151 GLU B C 1
ATOM 3025 O O . GLU B 1 151 ? 25.013 24.569 74.593 1.00 52.22 151 GLU B O 1
ATOM 3031 N N . LYS B 1 152 ? 25.438 22.514 73.791 1.00 51.83 152 LYS B N 1
ATOM 3032 C CA . LYS B 1 152 ? 26.807 22.467 74.272 1.00 51.54 152 LYS B CA 1
ATOM 3033 C C . LYS B 1 152 ? 27.741 23.230 73.347 1.00 51.29 152 LYS B C 1
ATOM 3034 O O . LYS B 1 152 ? 27.866 22.891 72.171 1.00 51.29 152 LYS B O 1
ATOM 3040 N N . PRO B 1 153 ? 28.374 24.285 73.865 1.00 51.43 153 PRO B N 1
ATOM 3041 C CA . PRO B 1 153 ? 29.388 24.971 73.084 1.00 52.21 153 PRO B CA 1
ATOM 3042 C C . PRO B 1 153 ? 30.587 24.063 72.776 1.00 53.05 153 PRO B C 1
ATOM 3043 O O . PRO B 1 153 ? 31.097 23.362 73.646 1.00 52.82 153 PRO B O 1
ATOM 3047 N N . ILE B 1 154 ? 30.988 24.095 71.516 1.00 54.74 154 ILE B N 1
ATOM 3048 C CA . ILE B 1 154 ? 32.050 23.292 70.950 1.00 56.64 154 ILE B CA 1
ATOM 3049 C C . ILE B 1 154 ? 33.063 24.262 70.318 1.00 58.83 154 ILE B C 1
ATOM 3050 O O . ILE B 1 154 ? 32.787 25.458 70.236 1.00 59.48 154 ILE B O 1
ATOM 3055 N N . ARG B 1 155 ? 34.234 23.784 69.905 1.00 61.38 155 ARG B N 1
ATOM 3056 C CA . ARG B 1 155 ? 35.237 24.679 69.311 1.00 63.76 155 ARG B CA 1
ATOM 3057 C C . ARG B 1 155 ? 34.685 25.498 68.140 1.00 63.97 155 ARG B C 1
ATOM 3058 O O . ARG B 1 155 ? 34.862 26.722 68.094 1.00 64.58 155 ARG B O 1
ATOM 3066 N N . HIS B 1 156 ? 34.011 24.824 67.208 1.00 63.75 156 HIS B N 1
ATOM 3067 C CA . HIS B 1 156 ? 33.412 25.501 66.050 1.00 63.01 156 HIS B CA 1
ATOM 3068 C C . HIS B 1 156 ? 31.900 25.361 66.003 1.00 60.46 156 HIS B C 1
ATOM 3069 O O . HIS B 1 156 ? 31.339 25.097 64.943 1.00 60.48 156 HIS B O 1
ATOM 3076 N N . GLY B 1 157 ? 31.232 25.537 67.133 1.00 57.57 157 GLY B N 1
ATOM 3077 C CA . GLY B 1 157 ? 29.784 25.555 67.100 1.00 54.07 157 GLY B CA 1
ATOM 3078 C C . GLY B 1 157 ? 29.081 25.092 68.342 1.00 51.79 157 GLY B C 1
ATOM 3079 O O . GLY B 1 157 ? 29.676 25.019 69.413 1.00 51.14 157 GLY B O 1
ATOM 3080 N N . ILE B 1 158 ? 27.799 24.779 68.181 1.00 49.80 158 ILE B N 1
ATOM 3081 C CA . ILE B 1 158 ? 26.952 24.404 69.299 1.00 47.76 158 ILE B CA 1
ATOM 3082 C C . ILE B 1 158 ? 26.180 23.154 68.966 1.00 47.05 158 ILE B C 1
ATOM 3083 O O . ILE B 1 158 ? 25.520 23.076 67.929 1.00 47.04 158 ILE B O 1
ATOM 3088 N N . VAL B 1 159 ? 26.276 22.172 69.850 1.00 45.92 159 VAL B N 1
ATOM 3089 C CA . VAL B 1 159 ? 25.693 20.867 69.613 1.00 45.88 159 VAL B CA 1
ATOM 3090 C C . VAL B 1 159 ? 24.350 20.769 70.373 1.00 45.82 159 VAL B C 1
ATOM 3091 O O . VAL B 1 159 ? 24.285 21.088 71.564 1.00 45.47 159 VAL B O 1
ATOM 3095 N N . ASP B 1 160 ? 23.295 20.333 69.686 1.00 45.88 160 ASP B N 1
ATOM 3096 C CA . ASP B 1 160 ? 21.964 20.219 70.292 1.00 46.37 160 ASP B CA 1
ATOM 3097 C C . ASP B 1 160 ? 21.952 19.363 71.544 1.00 46.29 160 ASP B C 1
ATOM 3098 O O . ASP B 1 160 ? 21.587 19.841 72.614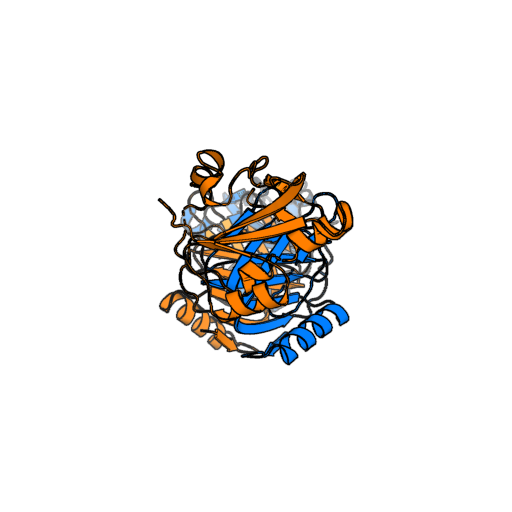 1.00 46.30 160 ASP B O 1
ATOM 3103 N N . VAL B 1 161 ? 22.325 18.095 71.387 1.00 46.47 161 VAL B N 1
ATOM 3104 C CA . VAL B 1 161 ? 22.536 17.173 72.501 1.00 46.53 161 VAL B CA 1
ATOM 3105 C C . VAL B 1 161 ? 23.880 16.467 72.285 1.00 47.26 161 VAL B C 1
ATOM 3106 O O . VAL B 1 161 ? 24.208 16.027 71.169 1.00 46.92 161 VAL B O 1
ATOM 3118 N N . GLY B 1 163 ? 26.475 13.468 74.043 1.00 51.62 163 GLY B N 1
ATOM 3119 C CA . GLY B 1 163 ? 26.564 12.411 75.021 1.00 53.85 163 GLY B CA 1
ATOM 3120 C C . GLY B 1 163 ? 27.666 11.419 74.748 1.00 55.61 163 GLY B C 1
ATOM 3121 O O . GLY B 1 163 ? 28.614 11.685 74.002 1.00 55.32 163 GLY B O 1
ATOM 3122 N N . VAL B 1 164 ? 27.527 10.262 75.371 1.00 57.69 164 VAL B N 1
ATOM 3123 C CA . VAL B 1 164 ? 28.497 9.205 75.248 1.00 60.06 164 VAL B CA 1
ATOM 3124 C C . VAL B 1 164 ? 27.708 7.919 75.041 1.00 61.55 164 VAL B C 1
ATOM 3125 O O . VAL B 1 164 ? 26.646 7.737 75.641 1.00 61.96 164 VAL B O 1
ATOM 3129 N N . ASP B 1 165 ? 28.185 7.053 74.154 1.00 63.49 165 ASP B N 1
ATOM 3130 C CA . ASP B 1 165 ? 27.493 5.785 73.898 1.00 65.15 165 ASP B CA 1
ATOM 3131 C C . ASP B 1 165 ? 28.030 4.645 74.755 1.00 66.85 165 ASP B C 1
ATOM 3132 O O . ASP B 1 165 ? 28.912 4.847 75.591 1.00 67.16 165 ASP B O 1
ATOM 3137 N N . LYS B 1 166 ? 27.475 3.457 74.521 1.00 68.93 166 LYS B N 1
ATOM 3138 C CA . LYS B 1 166 ? 27.878 2.192 75.152 1.00 70.86 166 LYS B CA 1
ATOM 3139 C C . LYS B 1 166 ? 29.400 2.035 75.304 1.00 71.33 166 LYS B C 1
ATOM 3140 O O . LYS B 1 166 ? 29.896 1.722 76.387 1.00 71.45 166 LYS B O 1
ATOM 3146 N N . ASP B 1 167 ? 30.123 2.271 74.213 1.00 72.07 167 ASP B N 1
ATOM 3147 C CA . ASP B 1 167 ? 31.568 2.064 74.144 1.00 72.70 167 ASP B CA 1
ATOM 3148 C C . ASP B 1 167 ? 32.404 3.272 74.597 1.00 72.41 167 ASP B C 1
ATOM 3149 O O . ASP B 1 167 ? 33.630 3.283 74.437 1.00 72.38 167 ASP B O 1
ATOM 3154 N N . GLY B 1 168 ? 31.741 4.284 75.152 1.00 72.03 168 GLY B N 1
ATOM 3155 C CA . GLY B 1 168 ? 32.418 5.490 75.623 1.00 71.35 168 GLY B CA 1
ATOM 3156 C C . GLY B 1 168 ? 32.777 6.488 74.533 1.00 70.81 168 GLY B C 1
ATOM 3157 O O . GLY B 1 168 ? 33.484 7.459 74.797 1.00 70.88 168 GLY B O 1
ATOM 3158 N N . ASN B 1 169 ? 32.306 6.245 73.309 1.00 70.07 169 ASN B N 1
ATOM 3159 C CA . ASN B 1 169 ? 32.447 7.201 72.208 1.00 69.19 169 ASN B CA 1
ATOM 3160 C C . ASN B 1 169 ? 31.578 8.428 72.434 1.00 67.75 169 ASN B C 1
ATOM 3161 O O . ASN B 1 169 ? 30.472 8.320 72.966 1.00 67.73 169 ASN B O 1
ATOM 3166 N N . ILE B 1 170 ? 32.079 9.589 72.022 1.00 65.67 170 ILE B N 1
ATOM 3167 C CA . ILE B 1 170 ? 31.281 10.804 72.055 1.00 63.46 170 ILE B CA 1
ATOM 3168 C C . ILE B 1 170 ? 30.248 10.770 70.939 1.00 61.44 170 ILE B C 1
ATOM 3169 O O . ILE B 1 170 ? 30.557 10.466 69.785 1.00 61.08 170 ILE B O 1
ATOM 3174 N N . VAL B 1 171 ? 29.009 11.048 71.316 1.00 59.06 171 VAL B N 1
ATOM 3175 C CA . VAL B 1 171 ? 27.915 11.072 70.381 1.00 56.68 171 VAL B CA 1
ATOM 3176 C C . VAL B 1 171 ? 27.360 12.482 70.304 1.00 55.52 171 VAL B C 1
ATOM 3177 O O . VAL B 1 171 ? 26.950 13.064 71.321 1.00 55.11 171 VAL B O 1
ATOM 3181 N N . VAL B 1 172 ? 27.370 13.016 69.085 1.00 53.89 172 VAL B N 1
ATOM 3182 C CA . VAL B 1 172 ? 26.727 14.282 68.741 1.00 52.55 172 VAL B CA 1
ATOM 3183 C C . VAL B 1 172 ? 25.294 14.039 68.207 1.00 51.72 172 VAL B C 1
ATOM 3184 O O . VAL B 1 172 ? 25.100 13.256 67.280 1.00 51.32 172 VAL B O 1
ATOM 3188 N N . LEU B 1 173 ? 24.296 14.697 68.791 1.00 51.23 173 LEU B N 1
ATOM 3189 C 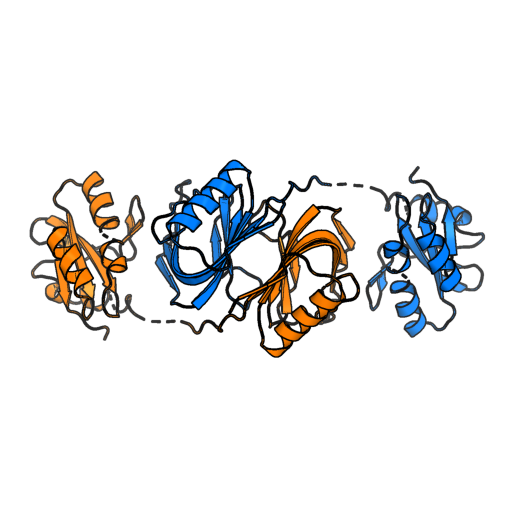CA . LEU B 1 173 ? 22.934 14.663 68.209 1.00 51.31 173 LEU B CA 1
ATOM 3190 C C . LEU B 1 173 ? 22.555 15.998 67.609 1.00 52.01 173 LEU B C 1
ATOM 3191 O O . LEU B 1 173 ? 22.695 17.023 68.263 1.00 52.91 173 LEU B O 1
ATOM 3196 N N . GLU B 1 174 ? 22.098 15.985 66.361 1.00 52.83 174 GLU B N 1
ATOM 3197 C CA . GLU B 1 174 ? 21.515 17.161 65.723 1.00 53.78 174 GLU B CA 1
ATOM 3198 C C . GLU B 1 174 ? 20.006 16.914 65.601 1.00 55.05 174 GLU B C 1
ATOM 3199 O O . GLU B 1 174 ? 19.574 15.971 64.928 1.00 54.79 174 GLU B O 1
ATOM 3205 N N . LEU B 1 175 ? 19.209 17.72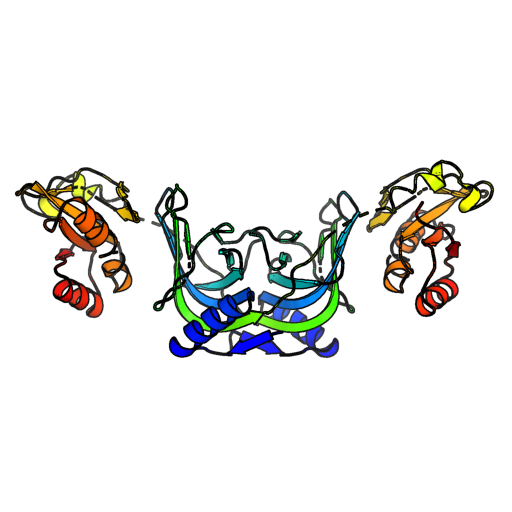0 66.299 1.00 56.87 175 LEU B N 1
ATOM 3206 C CA . LEU B 1 175 ? 17.750 17.561 66.276 1.00 59.01 175 LEU B CA 1
ATOM 3207 C C . LEU B 1 175 ? 17.105 18.571 65.354 1.00 61.25 175 LEU B C 1
ATOM 3208 O O . LEU B 1 175 ? 17.263 19.778 65.527 1.00 61.37 175 LEU B O 1
ATOM 3213 N N . LYS B 1 176 ? 16.386 18.056 64.365 1.00 64.58 176 LYS B N 1
ATOM 3214 C CA . LYS B 1 176 ? 15.491 18.862 63.542 1.00 67.95 176 LYS B CA 1
ATOM 3215 C C . LYS B 1 176 ? 14.073 18.341 63.745 1.00 70.16 176 LYS B C 1
ATOM 3216 O O . LYS B 1 176 ? 13.880 17.169 64.058 1.00 70.29 176 LYS B O 1
ATOM 3222 N N . ARG B 1 177 ? 13.087 19.220 63.612 1.00 73.42 177 ARG B N 1
ATOM 3223 C CA . ARG B 1 177 ? 11.692 18.832 63.829 1.00 76.71 177 ARG B CA 1
ATOM 3224 C C . ARG B 1 177 ? 10.909 18.656 62.528 1.00 77.89 177 ARG B C 1
ATOM 3225 O O . ARG B 1 177 ? 9.774 18.181 62.537 1.00 78.20 177 ARG B O 1
ATOM 3233 N N . ARG B 1 178 ? 11.524 19.053 61.419 1.00 79.44 178 ARG B N 1
ATOM 3234 C CA . ARG B 1 178 ? 10.959 18.860 60.091 1.00 81.49 178 ARG B CA 1
ATOM 3235 C C . ARG B 1 178 ? 11.820 17.862 59.323 1.00 80.33 178 ARG B C 1
ATOM 3236 O O . ARG B 1 178 ? 12.793 17.347 59.868 1.00 80.61 178 ARG B O 1
ATOM 3244 N N . LYS B 1 179 ? 11.456 17.571 58.073 1.00 79.66 179 LYS B N 1
ATOM 3245 C CA . LYS B 1 179 ? 12.315 16.783 57.190 1.00 78.74 179 LYS B CA 1
ATOM 3246 C C . LYS B 1 179 ? 13.733 17.335 57.240 1.00 77.78 179 LYS B C 1
ATOM 3247 O O . LYS B 1 179 ? 13.951 18.528 57.030 1.00 77.43 179 LYS B O 1
ATOM 3253 N N . ALA B 1 180 ? 14.693 16.466 57.529 1.00 76.73 180 ALA B N 1
ATOM 3254 C CA . ALA B 1 180 ? 16.086 16.880 57.602 1.00 75.92 180 ALA B CA 1
ATOM 3255 C C . ALA B 1 180 ? 16.672 17.044 56.208 1.00 75.32 180 ALA B C 1
ATOM 3256 O O . ALA B 1 180 ? 16.567 16.147 55.375 1.00 75.26 180 ALA B O 1
ATOM 3258 N N . ASP B 1 181 ? 17.279 18.200 55.960 1.00 74.64 181 ASP B N 1
ATOM 3259 C CA . ASP B 1 181 ? 17.878 18.491 54.658 1.00 74.08 181 ASP B CA 1
ATOM 3260 C C . ASP B 1 181 ? 19.399 18.344 54.632 1.00 72.83 181 ASP B C 1
ATOM 3261 O O . ASP B 1 181 ? 20.039 18.020 55.636 1.00 72.65 181 ASP B O 1
ATOM 3266 N N . LEU B 1 182 ? 19.956 18.599 53.458 1.00 71.33 182 LEU B N 1
ATOM 3267 C CA . LEU B 1 182 ? 21.386 18.587 53.234 1.00 70.10 182 LEU B CA 1
ATOM 3268 C C . LEU B 1 182 ? 22.089 19.522 54.217 1.00 68.03 182 LEU B C 1
ATOM 3269 O O . LEU B 1 182 ? 23.146 19.181 54.758 1.00 67.74 182 LEU B O 1
ATOM 3274 N N . HIS B 1 183 ? 21.484 20.688 54.457 1.00 65.74 183 HIS B N 1
ATOM 3275 C CA . HIS B 1 183 ? 22.071 21.697 55.340 1.00 63.41 183 HIS B CA 1
ATOM 3276 C C . HIS B 1 183 ? 22.234 21.183 56.764 1.00 61.22 183 HIS B C 1
ATOM 3277 O O . HIS B 1 183 ? 23.264 21.413 57.401 1.00 60.58 183 HIS B O 1
ATOM 3284 N N . ALA B 1 184 ? 21.207 20.490 57.248 1.00 58.67 184 ALA B N 1
ATOM 3285 C CA . ALA B 1 184 ? 21.249 19.867 58.550 1.00 56.59 184 ALA B CA 1
ATOM 3286 C C . ALA B 1 184 ? 22.424 18.909 58.648 1.00 55.87 184 ALA B C 1
ATOM 3287 O O . ALA B 1 184 ? 23.162 18.953 59.624 1.00 55.66 184 ALA B O 1
ATOM 3289 N N . VAL B 1 185 ? 22.620 18.066 57.635 1.00 55.20 185 VAL B N 1
ATOM 3290 C CA . VAL B 1 185 ? 23.716 17.096 57.669 1.00 54.85 185 VAL B CA 1
ATOM 3291 C C . VAL B 1 185 ? 25.085 17.791 57.714 1.00 54.90 185 VAL B C 1
ATOM 3292 O O . VAL B 1 185 ? 25.941 17.445 58.531 1.00 54.76 185 VAL B O 1
ATOM 3296 N N . SER B 1 186 ? 25.268 18.781 56.845 1.00 55.18 186 SER B N 1
ATOM 3297 C CA . SER B 1 186 ? 26.496 19.593 56.797 1.00 55.33 186 SER B CA 1
ATOM 3298 C C . SER B 1 186 ? 26.761 20.264 58.137 1.00 55.30 186 SER B C 1
ATOM 3299 O O . SER B 1 186 ? 27.906 20.296 58.613 1.00 55.15 186 SER B O 1
ATOM 3302 N N . GLN B 1 187 ? 25.696 20.810 58.731 1.00 54.83 187 GLN B N 1
ATOM 3303 C CA . GLN B 1 187 ? 25.793 21.443 60.030 1.00 54.83 187 GLN B CA 1
ATOM 3304 C C . GLN B 1 187 ? 26.364 20.418 61.025 1.00 53.91 187 GLN B C 1
ATOM 3305 O O . GLN B 1 187 ? 27.418 20.657 61.625 1.00 53.11 187 GLN B O 1
ATOM 3319 N N . LYS B 1 189 ? 27.902 17.570 60.472 1.00 55.33 189 LYS B N 1
ATOM 3320 C CA . LYS B 1 189 ? 29.243 17.228 60.028 1.00 56.67 189 LYS B CA 1
ATOM 3321 C C . LYS B 1 189 ? 30.293 18.167 60.612 1.00 56.84 189 LYS B C 1
ATOM 3322 O O . LYS B 1 189 ? 31.321 17.729 61.121 1.00 57.15 189 LYS B O 1
ATOM 3328 N N . ARG B 1 190 ? 30.028 19.460 60.542 1.00 57.27 190 ARG B N 1
ATOM 3329 C CA . ARG B 1 190 ? 30.945 20.436 61.095 1.00 57.56 190 ARG B CA 1
ATOM 3330 C C . ARG B 1 190 ? 31.225 20.136 62.565 1.00 57.52 190 ARG B C 1
ATOM 3331 O O . ARG B 1 190 ? 32.379 20.102 62.979 1.00 57.74 190 ARG B O 1
ATOM 3339 N N . TYR B 1 191 ? 30.170 19.882 63.339 1.00 57.62 191 TYR B N 1
ATOM 3340 C CA . TYR B 1 191 ? 30.311 19.594 64.772 1.00 57.33 191 TYR B CA 1
ATOM 3341 C C . TYR B 1 191 ? 31.131 18.342 64.975 1.00 57.41 191 TYR B C 1
ATOM 3342 O O . TYR B 1 191 ? 32.058 18.327 65.775 1.00 57.23 191 TYR B O 1
ATOM 3351 N N . VAL B 1 192 ? 30.792 17.298 64.231 1.00 58.02 192 VAL B N 1
ATOM 3352 C CA . VAL B 1 192 ? 31.499 16.033 64.335 1.00 58.82 192 VAL B CA 1
ATOM 3353 C C . VAL B 1 192 ? 32.994 16.201 64.013 1.00 59.49 192 VAL B C 1
ATOM 3354 O O . VAL B 1 192 ? 33.843 15.791 64.799 1.00 59.22 192 VAL B O 1
ATOM 3358 N N . ASP B 1 193 ? 33.300 16.828 62.882 1.00 60.69 193 ASP B N 1
ATOM 3359 C CA . ASP B 1 193 ? 34.686 17.083 62.488 1.00 62.17 193 ASP B CA 1
ATOM 3360 C C . ASP B 1 193 ? 35.455 17.868 63.543 1.00 62.39 193 ASP B C 1
ATOM 3361 O O . ASP B 1 193 ? 36.542 17.477 63.937 1.00 62.49 193 ASP B O 1
ATOM 3366 N N . SER B 1 194 ? 34.870 18.964 64.010 1.00 63.08 194 SER B N 1
ATOM 3367 C CA . SER B 1 194 ? 35.440 19.758 65.102 1.00 63.30 194 SER B CA 1
ATOM 3368 C C . SER B 1 194 ? 35.844 18.877 66.288 1.00 63.34 194 SER B C 1
ATOM 3369 O O . SER B 1 194 ? 36.976 18.968 66.790 1.00 63.13 194 SER B O 1
ATOM 3372 N N . LEU B 1 195 ? 34.917 18.023 66.715 1.00 63.32 195 LEU B N 1
ATOM 3373 C CA . LEU B 1 195 ? 35.158 17.112 67.823 1.00 63.55 195 LEU B CA 1
ATOM 3374 C C . LEU B 1 195 ? 36.154 15.997 67.470 1.00 64.62 195 LEU B C 1
ATOM 3375 O O . LEU B 1 195 ? 36.889 15.532 68.337 1.00 64.20 195 LEU B O 1
ATOM 3380 N N . LYS B 1 196 ? 36.172 15.575 66.207 1.00 66.16 196 LYS B N 1
ATOM 3381 C CA . LYS B 1 196 ? 37.127 14.566 65.749 1.00 68.03 196 LYS B CA 1
ATOM 3382 C C . LYS B 1 196 ? 38.570 15.077 65.853 1.00 69.58 196 LYS B C 1
ATOM 3383 O O . LYS B 1 196 ? 39.470 14.333 66.253 1.00 69.94 196 LYS B O 1
ATOM 3389 N N . GLU B 1 197 ? 38.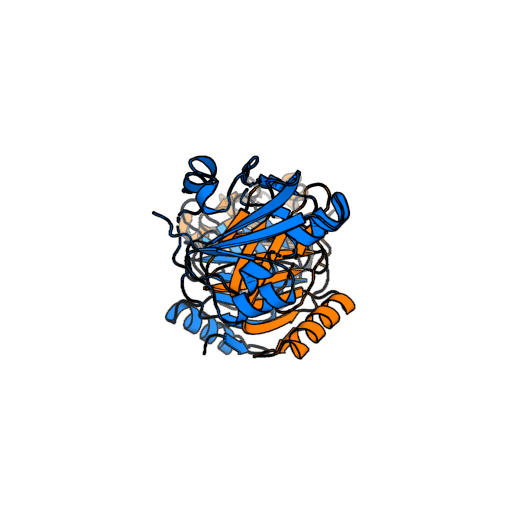770 16.354 65.521 1.00 71.41 197 GLU B N 1
ATOM 3390 C CA . GLU B 1 197 ? 40.054 17.037 65.706 1.00 73.23 197 GLU B CA 1
ATOM 3391 C C . GLU B 1 197 ? 40.409 17.204 67.174 1.00 73.43 197 GLU B C 1
ATOM 3392 O O . GLU B 1 197 ? 41.498 17.656 67.506 1.00 73.46 197 GLU B O 1
ATOM 3398 N N . GLU B 1 198 ? 39.477 16.858 68.051 1.00 74.27 198 GLU B N 1
ATOM 3399 C CA . GLU B 1 198 ? 39.681 17.071 69.468 1.00 75.22 198 GLU B CA 1
ATOM 3400 C C . GLU B 1 198 ? 39.846 15.767 70.230 1.00 75.17 198 GLU B C 1
ATOM 3401 O O . GLU B 1 198 ? 40.761 15.649 71.016 1.00 75.28 198 GLU B O 1
ATOM 3407 N N . TYR B 1 199 ? 38.984 14.785 69.979 1.00 75.52 199 TYR B N 1
ATOM 3408 C CA . TYR B 1 199 ? 38.972 13.548 70.761 1.00 75.76 199 TYR B CA 1
ATOM 3409 C C . TYR B 1 199 ? 39.349 12.309 69.940 1.00 75.91 199 TYR B C 1
ATOM 3410 O O . TYR B 1 199 ? 39.304 11.171 70.442 1.00 75.80 199 TYR B O 1
ATOM 3419 N N . GLY B 1 200 ? 39.721 12.528 68.684 1.00 75.99 200 GLY B N 1
ATOM 3420 C CA . GLY B 1 200 ? 40.116 11.432 67.814 1.00 76.57 200 GLY B CA 1
ATOM 3421 C C . GLY B 1 200 ? 38.982 11.008 66.914 1.00 76.85 200 GLY B C 1
ATOM 3422 O O . GLY B 1 200 ? 37.966 11.678 66.841 1.00 77.19 200 GLY B O 1
ATOM 3423 N N . GLU B 1 201 ? 39.155 9.877 66.246 1.00 77.30 201 GLU B N 1
ATOM 3424 C CA . GLU B 1 201 ? 38.240 9.424 65.203 1.00 77.60 201 GLU B CA 1
ATOM 3425 C C . GLU B 1 201 ? 36.943 8.815 65.740 1.00 76.91 201 GLU B C 1
ATOM 3426 O O . GLU B 1 201 ? 35.992 8.586 64.977 1.00 76.89 201 GLU B O 1
ATOM 3432 N N . ASN B 1 202 ? 36.895 8.560 67.046 1.00 76.04 202 ASN B N 1
ATOM 3433 C CA . ASN B 1 202 ? 35.721 7.918 67.640 1.00 75.10 202 ASN B CA 1
ATOM 3434 C C . ASN B 1 202 ? 34.685 8.888 68.198 1.00 73.58 202 ASN B C 1
ATOM 3435 O O . ASN B 1 202 ? 34.488 9.012 69.413 1.00 73.85 202 ASN B O 1
ATOM 3440 N N . VAL B 1 203 ? 34.040 9.584 67.269 1.00 71.25 203 VAL B N 1
ATOM 3441 C CA . VAL B 1 203 ? 32.955 10.506 67.554 1.00 68.51 203 VAL B CA 1
ATOM 3442 C C . VAL B 1 203 ? 31.867 10.142 66.562 1.00 66.53 203 VAL B C 1
ATOM 3443 O O . VAL B 1 203 ? 32.120 10.071 65.355 1.00 66.07 203 VAL B O 1
ATOM 3447 N N . ARG B 1 204 ? 30.658 9.906 67.058 1.00 63.99 204 ARG B N 1
ATOM 3448 C CA . ARG B 1 204 ? 29.556 9.601 66.163 1.00 61.38 204 ARG B CA 1
ATOM 3449 C C . ARG B 1 204 ? 28.598 10.769 66.013 1.00 60.17 204 ARG B C 1
ATOM 3450 O O . ARG B 1 204 ? 28.377 11.527 66.954 1.00 59.74 204 ARG B O 1
ATOM 3458 N N . GLY B 1 205 ? 28.040 10.906 64.817 1.00 58.65 205 GLY B N 1
ATOM 3459 C CA . GLY B 1 205 ? 27.053 11.931 64.540 1.00 57.27 205 GLY B CA 1
ATOM 3460 C C . GLY B 1 205 ? 25.727 11.323 64.164 1.00 56.44 205 GLY B C 1
ATOM 3461 O O . GLY B 1 205 ? 25.626 10.657 63.136 1.00 56.27 205 GLY B O 1
ATOM 3462 N N . ILE B 1 206 ? 24.715 11.546 65.000 1.00 56.00 206 ILE B N 1
ATOM 3463 C CA . ILE B 1 206 ? 23.359 11.057 64.734 1.00 55.60 206 ILE B CA 1
ATOM 3464 C C . ILE B 1 206 ? 22.367 12.206 64.495 1.00 56.66 206 ILE B C 1
ATOM 3465 O O . ILE B 1 206 ? 22.111 13.033 65.372 1.00 56.16 206 ILE B O 1
ATOM 3470 N N . LEU B 1 207 ? 21.815 12.236 63.293 1.00 57.83 207 LEU B N 1
ATOM 3471 C CA . LEU B 1 207 ? 20.810 13.206 62.923 1.00 59.36 207 LEU B CA 1
ATOM 3472 C C . LEU B 1 207 ? 19.448 12.715 63.406 1.00 60.12 207 LEU B C 1
ATOM 3473 O O . LEU B 1 207 ? 18.955 11.702 62.931 1.00 60.13 207 LEU B O 1
ATOM 3478 N N . VAL B 1 208 ? 18.845 13.433 64.348 1.00 61.25 208 VAL B N 1
ATOM 3479 C CA . VAL B 1 208 ? 17.538 13.052 64.877 1.00 62.58 208 VAL B CA 1
ATOM 3480 C C . VAL B 1 208 ? 16.408 13.931 64.318 1.00 64.00 208 VAL B C 1
ATOM 3481 O O . VAL B 1 208 ? 16.320 15.115 64.633 1.00 64.16 208 VAL B O 1
ATOM 3485 N N . ALA B 1 209 ? 15.554 13.334 63.493 1.00 65.65 209 ALA B N 1
ATOM 3486 C CA . ALA B 1 209 ? 14.467 14.042 62.833 1.00 67.63 209 ALA B CA 1
ATOM 3487 C C . ALA B 1 209 ? 13.302 13.077 62.573 1.00 69.38 209 ALA B C 1
ATOM 3488 O O . ALA B 1 209 ? 13.452 11.874 62.781 1.00 69.55 209 ALA B O 1
ATOM 3490 N N . PRO B 1 210 ? 12.126 13.597 62.148 1.00 71.05 210 PRO B N 1
ATOM 3491 C CA . PRO B 1 210 ? 11.026 12.694 61.778 1.00 72.08 210 PRO B CA 1
ATOM 3492 C C . PRO B 1 210 ? 11.234 12.010 60.426 1.00 72.89 210 PRO B C 1
ATOM 3493 O O . PRO B 1 210 ? 10.627 10.966 60.166 1.00 73.15 210 PRO B O 1
ATOM 3497 N N . SER B 1 211 ? 12.077 12.606 59.582 1.00 73.46 211 SER B N 1
ATOM 3498 C CA . SER B 1 211 ? 12.385 12.092 58.248 1.00 73.83 211 SER B CA 1
ATOM 3499 C C . SER B 1 211 ? 13.465 12.960 57.626 1.00 73.95 211 SER B C 1
ATOM 3500 O O . SER B 1 211 ? 13.824 13.994 58.183 1.00 73.77 211 SER B O 1
ATOM 3503 N N . LEU B 1 212 ? 13.976 12.539 56.472 1.00 74.29 212 LEU B N 1
ATOM 3504 C CA . LEU B 1 212 ? 15.039 13.277 55.789 1.00 74.70 212 LEU B CA 1
ATOM 3505 C C . LEU B 1 212 ? 15.000 13.146 54.258 1.00 75.06 212 LEU B C 1
ATOM 3506 O O . LEU B 1 212 ? 14.514 12.149 53.725 1.00 75.06 212 LEU B O 1
ATOM 3511 N N . THR B 1 213 ? 15.515 14.162 53.567 1.00 75.50 213 THR B N 1
ATOM 3512 C CA . THR B 1 213 ? 15.647 14.148 52.114 1.00 75.91 213 THR B CA 1
ATOM 3513 C C . THR B 1 213 ? 16.503 12.971 51.673 1.00 76.31 213 THR B C 1
ATOM 3514 O O . THR B 1 213 ? 17.287 12.436 52.461 1.00 76.25 213 THR B O 1
ATOM 3518 N N . GLU B 1 214 ? 16.336 12.576 50.411 1.00 76.76 214 GLU B N 1
ATOM 3519 C CA . GLU B 1 214 ? 17.198 11.591 49.772 1.00 77.22 214 GLU B CA 1
ATOM 3520 C C . GLU B 1 214 ? 18.644 12.075 49.803 1.00 76.54 214 GLU B C 1
ATOM 3521 O O . GLU B 1 214 ? 19.554 11.302 50.104 1.00 76.43 214 GLU B O 1
ATOM 3527 N N . GLY B 1 215 ? 18.838 13.361 49.507 1.00 75.98 215 GLY B N 1
ATOM 3528 C CA . GLY B 1 215 ? 20.152 14.002 49.560 1.00 75.33 215 GLY B CA 1
ATOM 3529 C C . GLY B 1 215 ? 20.780 13.925 50.937 1.00 74.99 215 GLY B C 1
ATOM 3530 O O . GLY B 1 215 ? 21.984 13.685 51.067 1.00 74.84 215 GLY B O 1
ATOM 3531 N N . ALA B 1 216 ? 19.956 14.122 51.963 1.00 74.77 216 ALA B N 1
ATOM 3532 C CA . ALA B 1 216 ? 20.385 13.973 53.347 1.00 74.75 216 ALA B CA 1
ATOM 3533 C C . ALA B 1 216 ? 20.854 12.545 53.642 1.00 74.84 216 ALA B C 1
ATOM 3534 O O . ALA B 1 216 ? 21.976 12.345 54.108 1.00 74.37 216 ALA B O 1
ATOM 3536 N N . LYS B 1 217 ? 19.998 11.563 53.350 1.00 75.44 217 LYS B N 1
ATOM 3537 C CA . LYS B 1 217 ? 20.326 10.140 53.514 1.00 76.38 217 LYS B CA 1
ATOM 3538 C C . LYS B 1 217 ? 21.620 9.783 52.796 1.00 76.27 217 LYS B C 1
ATOM 3539 O O . LYS B 1 217 ? 22.433 9.011 53.308 1.00 76.04 217 LYS B O 1
ATOM 3545 N N . LYS B 1 218 ? 21.799 10.372 51.616 1.00 76.73 218 LYS B N 1
ATOM 3546 C CA . LYS B 1 218 ? 22.987 10.171 50.791 1.00 77.35 218 LYS B CA 1
ATOM 3547 C C . LYS B 1 218 ? 24.260 10.676 51.478 1.00 77.18 218 LYS B C 1
ATOM 3548 O O . LYS B 1 218 ? 25.183 9.894 51.729 1.00 77.26 218 LYS B O 1
ATOM 3554 N N . LEU B 1 219 ? 24.293 11.975 51.790 1.00 76.98 219 LEU B N 1
ATOM 3555 C CA . LEU B 1 219 ? 25.470 12.609 52.384 1.00 76.67 219 LEU B CA 1
ATOM 3556 C C . LEU B 1 219 ? 25.842 12.013 53.741 1.00 76.53 219 LEU B C 1
ATOM 3557 O O . LEU B 1 219 ? 27.017 11.999 54.106 1.00 76.18 219 LEU B O 1
ATOM 3562 N N . LEU B 1 220 ? 24.840 11.516 54.468 1.00 76.69 220 LEU B N 1
ATOM 3563 C CA . LEU B 1 220 ? 25.060 10.804 55.724 1.00 77.00 220 LEU B CA 1
ATOM 3564 C C . LEU B 1 220 ? 25.854 9.523 55.492 1.00 77.88 220 LEU B C 1
ATOM 3565 O O . LEU B 1 220 ? 26.885 9.314 56.135 1.00 77.83 220 LEU B O 1
ATOM 3570 N N . GLU B 1 221 ? 25.364 8.673 54.581 1.00 78.93 221 GLU B N 1
ATOM 3571 C CA . GLU B 1 221 ? 26.033 7.413 54.224 1.00 80.63 221 GLU B CA 1
ATOM 3572 C C . GLU B 1 221 ? 27.439 7.700 53.727 1.00 79.31 221 GLU B C 1
ATOM 3573 O O . GLU B 1 221 ? 28.415 7.111 54.193 1.00 79.12 221 GLU B O 1
ATOM 3579 N N . LYS B 1 222 ? 27.512 8.622 52.774 1.00 78.66 222 LYS B N 1
ATOM 3580 C CA . LYS B 1 222 ? 28.761 9.113 52.216 1.00 78.17 222 LYS B CA 1
ATOM 3581 C C . LYS B 1 222 ? 29.742 9.611 53.284 1.00 77.29 222 LYS B C 1
ATOM 3582 O O . LYS B 1 222 ? 30.949 9.641 53.051 1.00 77.40 222 LYS B O 1
ATOM 3588 N N . GLU B 1 223 ? 29.225 9.984 54.453 1.00 76.16 223 GLU B N 1
ATOM 3589 C CA . GLU B 1 223 ? 30.015 10.706 55.453 1.00 74.84 223 GLU B CA 1
ATOM 3590 C C . GLU B 1 223 ? 30.265 9.945 56.754 1.00 73.62 223 GLU B C 1
ATOM 3591 O O . GLU B 1 223 ? 31.004 10.413 57.614 1.00 73.38 223 GLU B O 1
ATOM 3597 N N . GLY B 1 224 ? 29.651 8.775 56.891 1.00 72.54 224 GLY B N 1
ATOM 3598 C CA . GLY B 1 224 ? 29.862 7.925 58.061 1.00 71.48 224 GLY B CA 1
ATOM 3599 C C . GLY B 1 224 ? 29.000 8.350 59.226 1.00 70.84 224 GLY B C 1
ATOM 3600 O O . GLY B 1 224 ? 29.306 8.052 60.382 1.00 70.91 224 GLY B O 1
ATOM 3601 N N . LEU B 1 225 ? 27.911 9.046 58.916 1.00 70.08 225 LEU B N 1
ATOM 3602 C CA . LEU B 1 225 ? 27.023 9.586 59.939 1.00 69.42 225 LEU B CA 1
ATOM 3603 C C . LEU B 1 225 ? 25.679 8.876 59.916 1.00 69.25 225 LEU B C 1
ATOM 3604 O O . LEU B 1 225 ? 25.308 8.262 58.919 1.00 69.11 225 LEU B O 1
ATOM 3609 N N . GLU B 1 226 ? 24.956 8.968 61.024 1.00 69.24 226 GLU B N 1
ATOM 3610 C CA . GLU B 1 226 ? 23.781 8.139 61.244 1.00 69.51 226 GLU B CA 1
ATOM 3611 C C . GLU B 1 226 ? 22.485 8.942 61.300 1.00 69.90 226 GLU B C 1
ATOM 3612 O O . GLU B 1 226 ? 22.499 10.168 61.405 1.00 69.84 226 GLU B O 1
ATOM 3618 N N . PHE B 1 227 ? 21.366 8.234 61.207 1.00 70.58 227 PHE B N 1
ATOM 3619 C CA . PHE B 1 227 ? 20.052 8.832 61.347 1.00 71.51 227 PHE B CA 1
ATOM 3620 C C . PHE B 1 227 ? 19.261 8.085 62.402 1.00 72.34 227 PHE B C 1
ATOM 3621 O O . PHE B 1 227 ? 19.475 6.894 62.639 1.00 72.15 227 PHE B O 1
ATOM 3629 N N . ARG B 1 228 ? 18.350 8.801 63.042 1.00 73.78 228 ARG B N 1
ATOM 3630 C CA . ARG B 1 228 ? 17.420 8.191 63.957 1.00 75.66 228 ARG B CA 1
ATOM 3631 C C . ARG B 1 228 ? 16.078 8.874 63.803 1.00 76.60 228 ARG B C 1
ATOM 3632 O O . ARG B 1 228 ? 15.994 10.102 63.772 1.00 76.55 228 ARG B O 1
ATOM 3640 N N . LYS B 1 229 ? 15.032 8.067 63.704 1.00 78.22 229 LYS B N 1
ATOM 3641 C CA . LYS B 1 229 ? 13.699 8.579 63.480 1.00 80.01 229 LYS B CA 1
ATOM 3642 C C . LYS B 1 229 ? 13.037 8.956 64.804 1.00 80.92 229 LYS B C 1
ATOM 3643 O O . LYS B 1 229 ? 12.997 8.152 65.741 1.00 80.87 229 LYS B O 1
ATOM 3649 N N . LEU B 1 230 ? 12.532 10.187 64.877 1.00 82.28 230 LEU B N 1
ATOM 3650 C CA . LEU B 1 230 ? 11.817 10.656 66.059 1.00 83.87 230 LEU B CA 1
ATOM 3651 C C . LEU B 1 230 ? 10.899 11.835 65.754 1.00 85.27 230 LEU B C 1
ATOM 3652 O O . LEU B 1 230 ? 11.291 12.763 65.055 1.00 85.19 230 LEU B O 1
ATOM 3657 N N . GLU B 1 231 ? 9.683 11.787 66.299 1.00 87.43 231 GLU B N 1
ATOM 3658 C CA . GLU B 1 231 ? 8.657 12.817 66.078 1.00 89.60 231 GLU B CA 1
ATOM 3659 C C . GLU B 1 231 ? 8.575 13.797 67.248 1.00 90.99 231 GLU B C 1
ATOM 3660 O O . GLU B 1 231 ? 8.502 13.366 68.402 1.00 90.98 231 GLU B O 1
ATOM 3666 N N . PRO B 1 232 ? 8.567 15.116 66.963 1.00 92.53 232 PRO B N 1
ATOM 3667 C CA . PRO B 1 232 ? 8.264 16.068 68.042 1.00 93.86 232 PRO B CA 1
ATOM 3668 C C . PRO B 1 232 ? 6.835 15.822 68.571 1.00 95.10 232 PRO B C 1
ATOM 3669 O O . PRO B 1 232 ? 5.909 15.718 67.763 1.00 95.62 232 PRO B O 1
ATOM 3673 N N . PRO B 1 233 ? 6.634 15.849 69.910 1.00 96.01 233 PRO B N 1
ATOM 3674 C CA . PRO B 1 233 ? 5.619 15.162 70.730 1.00 96.52 233 PRO B CA 1
ATOM 3675 C C . PRO B 1 233 ? 4.529 14.248 70.085 1.00 96.98 233 PRO B C 1
ATOM 3676 O O . PRO B 1 233 ? 4.696 13.921 68.820 1.00 97.28 233 PRO B O 1
#

Radius of gyration: 28.95 Å; Cα contacts (8 Å, |Δi|>4): 1049; chains: 2; bounding box: 39×97×41 Å

Foldseek 3Di:
DFKDKDQFDDQVRVVVQVVVCLVLQWKKKWWAFWKKWKDFVHTDIGDTDTWIWIAGNQGWIFICDDDDPHGPDIDDRPWDWDDDQWITWDPVPGTMDMITNGDGTSMMMIGSDDDDDDDQVLVVVCCVPVVLVNDAWHKDDAQDDAPPGTFGIGAGPVRFAETEQEDQAAAEPVSLVVLVRQVRVCVPPNPRYAYEYEYQHYDPNSVVVCVVSVYYYGHDHSD/DKDKDQFDDLVRVVVQVVVCLVLQWKKKWWAFWKKWKDFVHTDIGDTDTWIWIAGNQGWIFIQDDDDDHGPDIDDRPWDWDDDQWITWDVVPGTMDMITNGDGTSMMMTGSDDDDDDDQVLVVVCCVPVVLVNDAWHKDDAQPDAPPGTAGIGAGPVRFAETEQEDQAAAEPVSQVVLVRQVSVCVPPNDRYAYEYEYQHYDPNSVVVCVVSVYYYGHDHSD

Solvent-accessible surface area: 22732 Å² total

Sequence (445 aa):
RKVIIKENPSEEEIKELLDLAEKHGGVVTIFARCKVHYEGRAKSELGEGDRIIIIKPDGSFLIHQNKKREPVNWQPPGSKVTFKENSISIRRRPYERLEVEIIEPYSLVVFLAEDYEESEAEANLIFENPRVIEEGFKPIYREKPIRHGIVDVGVDKDGNIVVLELKRRKADLHAVSQKRYVDSLKEEYGENVRGILVAPSLTEGAKKLLEKEGLEFRKLEPPKVIIKENPSEEEIKELLDLAEKHGGVVTIFARCKVHYEGRAKSELGEGDRIIIIKPDGSFLIHQNKKREPVNWQPPGSKVTFKENSISIRRRPYERLEVEIIEPYSLVVFLAEDYEESEAEANLIFENPRVIEEGFKPIYREKPIRHGIVDVGVDKDGNIVVLELKRRKADLHAVSQKRYVDSLKEEYGENVRGILVAPSLTEGAKKLLEKEGLEFRKLEPP